Protein AF-A0A651DB25-F1 (afdb_monomer_lite)

Foldseek 3Di:
DDDDDDDDDDDDDDDDDDDDDDDDDDDDDDDDDDDDDDDDDDDDDDDDDDDDDDDDDDDPPDPPPPPVLVVLVVVPDPPPDDDDDDDDDDDDDDDDDDDDDDDDDDDDDPDDDDDDDDDDDDDDDDDDDPPDPQPFWFFQDFDPPALCVVVVPDGGKTWADKQNHGDRFPLSVSQSVQDQWIWTWIAHPVRDIDIDTGHHDHSGDRRGDTDHDDADADPWPFLLDVLLLADPLFDPVSVGHHQHQVCQLVPVDEHLCLPDDPVNLVVCLVSVSADGEYELQFQQLVLQCNRRVGNSSNCVLVSLLSCVVSPHAYAYEHADFPPRCADPRVLRRLVSLVVSDCSDPAYEYEYRQAFPSSPPRPTDTDALVSLVVSQVSLQVQQVVCCVVPVGRRYFYFPVSCLRNVHDQDAPSNCPPVPCCVVRGCVLVVLLVVCVVQLQVFAAADPPAEEEEEWFPSCQVVVVVCQVSNCVNRVHHYHYFHFQAPNRHNSPGGQLQHFLVSVLVSQPDADARYEYEGALSQADPQCAGRSRDHVVVSQVSRPPHHYDHDPHPRVRRRPD

pLDDT: mean 76.77, std 29.59, range [19.08, 98.75]

Structure (mmCIF, N/CA/C/O backbone):
data_AF-A0A651DB25-F1
#
_entry.id   AF-A0A651DB25-F1
#
loop_
_atom_site.group_PDB
_atom_site.id
_atom_site.type_symbol
_atom_site.label_atom_id
_atom_site.label_alt_id
_atom_site.label_comp_id
_atom_site.label_asym_id
_atom_site.label_entity_id
_atom_site.label_seq_id
_atom_site.pdbx_PDB_ins_code
_atom_site.Cartn_x
_atom_site.Cartn_y
_atom_site.Cartn_z
_atom_site.occupancy
_atom_site.B_iso_or_equiv
_atom_site.auth_seq_id
_atom_site.auth_comp_id
_atom_site.auth_asym_id
_atom_site.auth_atom_id
_atom_site.pdbx_PDB_model_num
ATOM 1 N N . MET A 1 1 ? -67.518 -12.541 42.491 1.00 30.02 1 MET A N 1
ATOM 2 C CA . MET A 1 1 ? -67.557 -13.606 43.517 1.00 30.02 1 MET A CA 1
ATOM 3 C C . MET A 1 1 ? -66.332 -13.454 44.410 1.00 30.02 1 MET A C 1
ATOM 5 O O . MET A 1 1 ? -65.257 -13.389 43.843 1.00 30.02 1 MET A O 1
ATOM 9 N N . TYR A 1 2 ? -66.546 -13.321 45.732 1.00 27.84 2 TYR A N 1
ATOM 10 C CA . TYR A 1 2 ? -65.686 -13.681 46.889 1.00 27.84 2 TYR A CA 1
ATOM 11 C C . TYR A 1 2 ? -64.144 -13.531 46.761 1.00 27.84 2 TYR A C 1
ATOM 13 O O . TYR A 1 2 ? -63.552 -14.095 45.863 1.00 27.84 2 TYR A O 1
ATOM 21 N N . ARG A 1 3 ? -63.366 -12.929 47.674 1.00 26.95 3 ARG A N 1
ATOM 22 C CA . ARG A 1 3 ? -63.560 -12.497 49.068 1.00 26.95 3 ARG A CA 1
ATOM 23 C C . ARG A 1 3 ? -62.355 -11.620 49.480 1.00 26.95 3 ARG A C 1
ATOM 25 O O . ARG A 1 3 ? -61.241 -11.814 49.017 1.00 26.95 3 ARG A O 1
ATOM 32 N N . SER A 1 4 ? -62.621 -10.709 50.403 1.00 25.31 4 SER A N 1
ATOM 33 C CA . SER A 1 4 ? -61.735 -9.846 51.197 1.00 25.31 4 SER A CA 1
ATOM 34 C C . SER A 1 4 ? -60.542 -10.513 51.910 1.00 25.31 4 SER A C 1
ATOM 36 O O . SER A 1 4 ? -60.714 -11.602 52.458 1.00 25.31 4 SER A O 1
ATOM 38 N N . ARG A 1 5 ? -59.448 -9.755 52.106 1.00 29.16 5 ARG A N 1
ATOM 39 C CA . ARG A 1 5 ? -58.817 -9.441 53.416 1.00 29.16 5 ARG A CA 1
ATOM 40 C C . ARG A 1 5 ? -57.753 -8.348 53.229 1.00 29.16 5 ARG A C 1
ATOM 42 O O . ARG A 1 5 ? -56.844 -8.512 52.428 1.00 29.16 5 ARG A O 1
ATOM 49 N N . GLY A 1 6 ? -57.883 -7.242 53.958 1.00 25.27 6 GLY A N 1
ATOM 50 C CA . GLY A 1 6 ? -56.856 -6.203 54.068 1.00 25.27 6 GLY A CA 1
ATOM 51 C C . GLY A 1 6 ? -56.221 -6.198 55.453 1.00 25.27 6 GLY A C 1
ATOM 52 O O . GLY A 1 6 ? -56.828 -6.739 56.368 1.00 25.27 6 GLY A O 1
ATOM 53 N N . VAL A 1 7 ? -55.058 -5.550 55.586 1.00 26.44 7 VAL A N 1
ATOM 54 C CA . VAL A 1 7 ? -54.576 -4.817 56.775 1.00 26.44 7 VAL A CA 1
ATOM 55 C C . VAL A 1 7 ? -53.554 -3.760 56.292 1.00 26.44 7 VAL A C 1
ATOM 57 O O . VAL A 1 7 ? -52.643 -4.066 55.534 1.00 26.44 7 VAL A O 1
ATOM 60 N N . SER A 1 8 ? -53.759 -2.509 56.710 1.00 25.91 8 SER A N 1
ATOM 61 C CA . SER A 1 8 ? -52.897 -1.300 56.622 1.00 25.91 8 SER A CA 1
ATOM 62 C C . SER A 1 8 ? -52.119 -1.171 57.973 1.00 25.91 8 SER A C 1
ATOM 64 O O . SER A 1 8 ? -52.563 -1.876 58.882 1.00 25.91 8 SER A O 1
ATOM 66 N N . PRO A 1 9 ? -51.115 -0.277 58.258 1.00 40.47 9 PRO A N 1
ATOM 67 C CA . PRO A 1 9 ? -51.039 1.098 57.730 1.00 40.47 9 PRO A CA 1
ATOM 68 C C . PRO A 1 9 ? -49.706 1.916 57.784 1.00 40.47 9 PRO A C 1
ATOM 70 O O . PRO A 1 9 ? -48.700 1.476 58.323 1.00 40.47 9 PRO A O 1
ATOM 73 N N . ARG A 1 10 ? -49.824 3.199 57.355 1.00 24.94 10 ARG A N 1
ATOM 74 C CA . ARG A 1 10 ? -49.033 4.425 57.713 1.00 24.94 10 ARG A CA 1
ATOM 75 C C . ARG A 1 10 ? -47.646 4.570 57.044 1.00 24.94 10 ARG A C 1
ATOM 77 O O . ARG A 1 10 ? -46.912 3.604 56.995 1.00 24.94 10 ARG A O 1
ATOM 84 N N . LYS A 1 11 ? -47.167 5.727 56.545 1.00 25.80 11 LYS A N 1
ATOM 85 C CA . LYS A 1 11 ? -47.467 7.189 56.625 1.00 25.80 11 LYS A CA 1
ATOM 86 C C . LYS A 1 11 ? -46.722 7.869 55.429 1.00 25.80 11 LYS A C 1
ATOM 88 O O . LYS A 1 11 ? -45.646 7.392 55.100 1.00 25.80 11 LYS A O 1
ATOM 93 N N . ALA A 1 12 ? -47.325 8.776 54.636 1.00 23.25 12 ALA A N 1
ATOM 94 C CA . ALA A 1 12 ? -47.277 10.266 54.727 1.00 23.25 12 ALA A CA 1
ATOM 95 C C . ALA A 1 12 ? -45.865 10.866 54.446 1.00 23.25 12 ALA A C 1
ATOM 97 O O . ALA A 1 12 ? -44.932 10.406 55.087 1.00 23.25 12 ALA A O 1
ATOM 98 N N . SER A 1 13 ? -45.552 11.861 53.591 1.00 24.69 13 SER A N 1
ATOM 99 C CA . SER A 1 13 ? -46.213 12.870 52.709 1.00 24.69 13 SER A CA 1
ATOM 100 C C . SER A 1 13 ? -45.082 13.440 51.795 1.00 24.69 13 SER A C 1
ATOM 102 O O . SER A 1 13 ? -43.950 13.480 52.260 1.00 24.69 13 SER A O 1
ATOM 104 N N . LEU A 1 14 ? -45.173 13.716 50.482 1.00 22.47 14 LEU A N 1
ATOM 105 C CA . LEU A 1 14 ? -45.833 14.794 49.703 1.00 22.47 14 LEU A CA 1
ATOM 106 C C . LEU A 1 14 ? -45.640 16.252 50.179 1.00 22.47 14 LEU A C 1
ATOM 108 O O . LEU A 1 14 ? -45.973 16.542 51.323 1.00 22.47 14 LEU A O 1
ATOM 112 N N . ILE A 1 15 ? -45.176 17.115 49.246 1.00 24.05 15 ILE A N 1
ATOM 113 C CA . ILE A 1 15 ? -45.527 18.531 48.894 1.00 24.05 15 ILE A CA 1
ATOM 114 C C . ILE A 1 15 ? -44.405 19.026 47.928 1.00 24.05 15 ILE A C 1
ATOM 116 O O . ILE A 1 15 ? -43.250 19.036 48.334 1.00 24.05 15 ILE A O 1
ATOM 120 N N . THR A 1 16 ? -44.537 19.143 46.594 1.00 22.55 16 THR A N 1
ATOM 121 C CA . THR A 1 16 ? -45.282 20.038 45.659 1.00 22.55 16 THR A CA 1
ATOM 122 C C . THR A 1 16 ? -44.757 21.471 45.447 1.00 22.55 16 THR A C 1
ATOM 124 O O . THR A 1 16 ? -44.816 22.280 46.366 1.00 22.55 16 THR A O 1
ATOM 127 N N . SER A 1 17 ? -44.494 21.773 44.153 1.00 22.02 17 SER A N 1
ATOM 128 C CA . SER A 1 17 ? -44.689 23.047 43.402 1.00 22.02 17 SER A CA 1
ATOM 129 C C . SER A 1 17 ? -43.734 24.216 43.728 1.00 22.02 17 SER A C 1
ATOM 131 O O . SER A 1 17 ? -43.294 24.321 44.857 1.00 22.02 17 SER A O 1
ATOM 133 N N . SER A 1 18 ? -43.334 25.141 42.844 1.00 23.97 18 SER A N 1
ATOM 134 C CA . SER A 1 18 ? -43.888 25.674 41.585 1.00 23.97 18 SER A CA 1
ATOM 135 C C . SER A 1 18 ? -42.844 26.537 40.836 1.00 23.97 18 SER A C 1
ATOM 137 O O . SER A 1 18 ? -42.000 27.173 41.462 1.00 23.97 18 SER A O 1
ATOM 139 N N . THR A 1 19 ? -42.972 26.615 39.509 1.00 26.36 19 THR A N 1
ATOM 140 C CA . THR A 1 19 ? -42.379 27.579 38.545 1.00 26.36 19 THR A CA 1
ATOM 141 C C . THR A 1 19 ? -42.820 29.039 38.814 1.00 26.36 19 THR A C 1
ATOM 143 O O . THR A 1 19 ? -43.800 29.207 39.546 1.00 26.36 19 THR A O 1
ATOM 146 N N . PRO A 1 20 ? -42.182 30.100 38.242 1.00 34.59 20 PRO A N 1
ATOM 147 C CA . PRO A 1 20 ? -42.383 30.496 36.825 1.00 34.59 20 PRO A CA 1
ATOM 148 C C . PRO A 1 20 ? -41.195 31.197 36.095 1.00 34.59 20 PRO A C 1
ATOM 150 O O . PRO A 1 20 ? -40.255 31.692 36.708 1.00 34.59 20 PRO A O 1
ATOM 153 N N . GLN A 1 21 ? -41.283 31.257 34.755 1.00 27.27 21 GLN A N 1
ATOM 154 C CA . GLN A 1 21 ? -40.489 32.108 33.837 1.00 27.27 21 GLN A CA 1
ATOM 155 C C . GLN A 1 21 ? -40.844 33.609 33.955 1.00 27.27 21 GLN A C 1
ATOM 157 O O . GLN A 1 21 ? -41.890 33.948 34.514 1.00 27.27 21 GLN A O 1
ATOM 162 N N . PRO A 1 22 ? -40.047 34.506 33.333 1.00 34.59 22 PRO A N 1
ATOM 163 C CA . PRO A 1 22 ? -40.552 35.214 32.143 1.00 34.59 22 PRO A CA 1
ATOM 164 C C . PRO A 1 22 ? -39.504 35.435 31.021 1.00 34.59 22 PRO A C 1
ATOM 166 O O . PRO A 1 22 ? -38.368 34.978 31.095 1.00 34.59 22 PRO A O 1
ATOM 169 N N . ALA A 1 23 ? -39.947 36.099 29.948 1.00 25.39 23 ALA A N 1
ATOM 170 C CA . ALA A 1 23 ? -39.418 36.086 28.585 1.00 25.39 23 ALA A CA 1
ATOM 171 C C . ALA A 1 23 ? -38.862 37.446 28.071 1.00 25.39 23 ALA A C 1
ATOM 173 O O . ALA A 1 23 ? -39.035 38.473 28.719 1.00 25.39 23 ALA A O 1
ATOM 174 N N . ILE A 1 24 ? -38.351 37.412 26.822 1.00 25.69 24 ILE A N 1
ATOM 175 C CA . ILE A 1 24 ? -38.198 38.492 25.805 1.00 25.69 24 ILE A CA 1
ATOM 176 C C . ILE A 1 24 ? -36.916 39.356 25.845 1.00 25.69 24 ILE A C 1
ATOM 178 O O . ILE A 1 24 ? -36.626 40.023 26.829 1.00 25.69 24 ILE A O 1
ATOM 182 N N . GLY A 1 25 ? -36.227 39.457 24.692 1.00 23.38 25 GLY A N 1
ATOM 183 C CA . GLY A 1 25 ? -35.280 40.546 24.398 1.00 23.38 25 GLY A CA 1
ATOM 184 C C . GLY A 1 25 ? -34.394 40.346 23.157 1.00 23.38 25 GLY A C 1
ATOM 185 O O . GLY A 1 25 ? -33.497 39.519 23.143 1.00 23.38 25 GLY A O 1
ATOM 186 N N . THR A 1 26 ? -34.651 41.127 22.111 1.00 24.00 26 THR A N 1
ATOM 187 C CA . THR A 1 26 ? -34.046 41.157 20.763 1.00 24.00 26 THR A CA 1
ATOM 188 C C . THR A 1 26 ? -32.680 41.867 20.624 1.00 24.00 26 THR A C 1
ATOM 190 O O . THR A 1 26 ? -32.437 42.846 21.315 1.00 24.00 26 THR A O 1
ATOM 193 N N . ARG A 1 27 ? -31.971 41.529 19.524 1.00 24.17 27 ARG A N 1
ATOM 194 C CA . ARG A 1 27 ? -31.170 42.395 18.606 1.00 24.17 27 ARG A CA 1
ATOM 195 C C . ARG A 1 27 ? -29.719 42.828 18.947 1.00 24.17 27 ARG A C 1
ATOM 197 O O . ARG A 1 27 ? -29.481 43.593 19.865 1.00 24.17 27 ARG A O 1
ATOM 204 N N . ALA A 1 28 ? -28.863 42.559 17.947 1.00 24.42 28 ALA A N 1
ATOM 205 C CA . ALA A 1 28 ? -27.995 43.496 17.200 1.00 24.42 28 ALA A CA 1
ATOM 206 C C . ALA A 1 28 ? -26.459 43.472 17.389 1.00 24.42 28 ALA A C 1
ATOM 208 O O . ALA A 1 28 ? -25.909 43.210 18.448 1.00 24.42 28 ALA A O 1
ATOM 209 N N . LYS A 1 29 ? -25.831 43.744 16.236 1.00 23.34 29 LYS A N 1
ATOM 210 C CA . LYS A 1 29 ? -24.421 43.755 15.821 1.00 23.34 29 LYS A CA 1
ATOM 211 C C . LYS A 1 29 ? -23.601 44.910 16.422 1.00 23.34 29 LYS A C 1
ATOM 213 O O . LYS A 1 29 ? -24.182 45.949 16.719 1.00 23.34 29 LYS A O 1
ATOM 218 N N . ASN A 1 30 ? -22.269 44.736 16.444 1.00 24.38 30 ASN A N 1
ATOM 219 C CA . ASN A 1 30 ? -21.172 45.674 16.071 1.00 24.38 30 ASN A CA 1
ATOM 220 C C . ASN A 1 30 ? -19.902 45.289 16.868 1.00 24.38 30 ASN A C 1
ATOM 222 O O . ASN A 1 30 ? -19.978 45.144 18.078 1.00 24.38 30 ASN A O 1
ATOM 226 N N . SER A 1 31 ? -18.763 44.889 16.284 1.00 22.36 31 SER A N 1
ATOM 227 C CA . SER A 1 31 ? -17.778 45.618 15.453 1.00 22.36 31 SER A CA 1
ATOM 228 C C . SER A 1 31 ? -17.062 46.778 16.165 1.00 22.36 31 SER A C 1
ATOM 230 O O . SER A 1 31 ? -17.659 47.842 16.288 1.00 22.36 31 SER A O 1
ATOM 232 N N . THR A 1 32 ? -15.793 46.583 16.561 1.00 25.14 32 THR A N 1
ATOM 233 C CA . THR A 1 32 ? -14.601 47.496 16.537 1.00 25.14 32 THR A CA 1
ATOM 234 C C . THR A 1 32 ? -13.520 46.862 17.440 1.00 25.14 32 THR A C 1
ATOM 236 O O . THR A 1 32 ? -13.844 46.460 18.547 1.00 25.14 32 THR A O 1
ATOM 239 N N . GLN A 1 33 ? -12.305 46.482 17.020 1.00 22.47 33 GLN A N 1
ATOM 240 C CA . GLN A 1 33 ? -11.151 47.199 16.438 1.00 22.47 33 GLN A CA 1
ATOM 241 C C . GLN A 1 33 ? -10.571 48.355 17.279 1.00 22.47 33 GLN A C 1
ATOM 243 O O . GLN A 1 33 ? -11.316 49.148 17.841 1.00 22.47 33 GLN A O 1
ATOM 248 N N . CYS A 1 34 ? -9.229 48.448 17.223 1.00 21.89 34 CYS A N 1
ATOM 249 C CA . CYS A 1 34 ? -8.267 49.375 17.859 1.00 21.89 34 CYS A CA 1
ATOM 250 C C . CYS A 1 34 ? -7.790 49.000 19.274 1.00 21.89 34 CYS A C 1
ATOM 252 O O . CYS A 1 34 ? -8.581 48.638 20.127 1.00 21.89 34 CYS A O 1
ATOM 254 N N . SER A 1 35 ? -6.513 49.114 19.647 1.00 23.67 35 SER A N 1
ATOM 255 C CA . SER A 1 35 ? -5.275 49.473 18.941 1.00 23.67 35 SER A CA 1
ATOM 256 C C . SER A 1 35 ? -4.102 49.343 19.928 1.00 23.67 35 SER A C 1
ATOM 258 O O . SER A 1 35 ? -4.207 49.787 21.068 1.00 23.67 35 SER A O 1
ATOM 260 N N . THR A 1 36 ? -2.990 48.791 19.449 1.00 23.25 36 THR A N 1
ATOM 261 C CA . THR A 1 36 ? -1.575 49.076 19.775 1.00 23.25 36 THR A CA 1
ATOM 262 C C . THR A 1 36 ? -1.213 50.089 20.882 1.00 23.25 36 THR A C 1
ATOM 264 O O . THR A 1 36 ? -1.552 51.268 20.782 1.00 23.25 36 THR A O 1
ATOM 267 N N . ARG A 1 37 ? -0.285 49.692 21.771 1.00 24.28 37 ARG A N 1
ATOM 268 C CA . ARG A 1 37 ? 0.811 50.549 22.280 1.00 24.28 37 ARG A CA 1
ATOM 269 C C . ARG A 1 37 ? 2.111 49.747 22.425 1.00 24.28 37 ARG A C 1
ATOM 271 O O . ARG A 1 37 ? 2.093 48.622 22.906 1.00 24.28 37 ARG A O 1
ATOM 278 N N . ARG A 1 38 ? 3.213 50.350 21.967 1.00 24.17 38 ARG A N 1
ATOM 279 C CA . ARG A 1 38 ? 4.603 49.860 21.997 1.00 24.17 38 ARG A CA 1
ATOM 280 C C . ARG A 1 38 ? 5.351 50.377 23.239 1.00 24.17 38 ARG A C 1
ATOM 282 O O . ARG A 1 38 ? 5.136 51.536 23.573 1.00 24.17 38 ARG A O 1
ATOM 289 N N . LEU A 1 39 ? 6.246 49.518 23.761 1.00 26.56 39 LEU A N 1
ATOM 290 C CA . LEU A 1 39 ? 7.668 49.699 24.172 1.00 26.56 39 LEU A CA 1
ATOM 291 C C . LEU A 1 39 ? 8.039 50.803 25.203 1.00 26.56 39 LEU A C 1
ATOM 293 O O . LEU A 1 39 ? 7.387 51.845 25.236 1.00 26.56 39 LEU A O 1
ATOM 297 N N . PRO A 1 40 ? 9.071 50.591 26.061 1.00 32.56 40 PRO A N 1
ATOM 298 C CA . PRO A 1 40 ? 10.486 50.596 25.634 1.00 32.56 40 PRO A CA 1
ATOM 299 C C . PRO A 1 40 ? 11.424 49.522 26.234 1.00 32.56 40 PRO A C 1
ATOM 301 O O . PRO A 1 40 ? 11.137 48.902 27.254 1.00 32.56 40 PRO A O 1
ATOM 304 N N . ASP A 1 41 ? 12.556 49.371 25.536 1.00 26.47 41 ASP A N 1
ATOM 305 C CA . ASP A 1 41 ? 13.761 48.570 25.801 1.00 26.47 41 ASP A CA 1
ATOM 306 C C . ASP A 1 41 ? 14.513 48.911 27.105 1.00 26.47 41 ASP A C 1
ATOM 308 O O . ASP A 1 41 ? 14.431 50.034 27.605 1.00 26.47 41 ASP A O 1
ATOM 312 N N . GLY A 1 42 ? 15.356 47.975 27.574 1.00 25.11 42 GLY A N 1
ATOM 313 C CA . GLY A 1 42 ? 16.398 48.248 28.573 1.00 25.11 42 GLY A CA 1
ATOM 314 C C . GLY A 1 42 ? 17.207 47.031 29.056 1.00 25.11 42 GLY A C 1
ATOM 315 O O . GLY A 1 42 ? 16.813 46.387 30.016 1.00 25.11 42 GLY A O 1
ATOM 316 N N . ASP A 1 43 ? 18.327 46.776 28.370 1.00 24.78 43 ASP A N 1
ATOM 317 C CA . ASP A 1 43 ? 19.638 46.223 28.792 1.00 24.78 43 ASP A CA 1
ATOM 318 C C . ASP A 1 43 ? 19.810 45.055 29.808 1.00 24.78 43 ASP A C 1
ATOM 320 O O . ASP A 1 43 ? 19.512 45.154 30.992 1.00 24.78 43 ASP A O 1
ATOM 324 N N . ARG A 1 44 ? 20.481 44.010 29.283 1.00 25.89 44 ARG A N 1
ATOM 325 C CA . ARG A 1 44 ? 21.728 43.318 29.711 1.00 25.89 44 ARG A CA 1
ATOM 326 C C . ARG A 1 44 ? 21.966 42.774 31.137 1.00 25.89 44 ARG A C 1
ATOM 328 O O . ARG A 1 44 ? 21.781 43.426 32.152 1.00 25.89 44 ARG A O 1
ATOM 335 N N . ASP A 1 45 ? 22.637 41.615 31.086 1.00 25.34 45 ASP A N 1
ATOM 336 C CA . ASP A 1 45 ? 23.549 40.985 32.054 1.00 25.34 45 ASP A CA 1
ATOM 337 C C . ASP A 1 45 ? 22.972 40.182 33.231 1.00 25.34 45 ASP A C 1
ATOM 339 O O . ASP A 1 45 ? 22.697 40.708 34.300 1.00 25.34 45 ASP A O 1
ATOM 343 N N . ALA A 1 46 ? 22.969 38.848 33.073 1.00 25.45 46 ALA A N 1
ATOM 344 C CA . ALA A 1 46 ? 23.426 37.910 34.108 1.00 25.45 46 ALA A CA 1
ATOM 345 C C . ALA A 1 46 ? 23.652 36.495 33.528 1.00 25.45 46 ALA A C 1
ATOM 347 O O . ALA A 1 46 ? 22.714 35.742 33.277 1.00 25.45 46 ALA A O 1
ATOM 348 N N . ARG A 1 47 ? 24.922 36.104 33.353 1.00 22.08 47 ARG A N 1
ATOM 349 C CA . ARG A 1 47 ? 25.348 34.692 33.439 1.00 22.08 47 ARG A CA 1
ATOM 350 C C . ARG A 1 47 ? 25.481 34.341 34.916 1.00 22.08 47 ARG A C 1
ATOM 352 O O . ARG A 1 47 ? 26.003 35.189 35.615 1.00 22.08 47 ARG A O 1
ATOM 359 N N . TRP A 1 48 ? 25.101 33.130 35.334 1.00 22.27 48 TRP A N 1
ATOM 360 C CA . TRP A 1 48 ? 25.704 32.271 36.386 1.00 22.27 48 TRP A CA 1
ATOM 361 C C . TRP A 1 48 ? 24.888 30.949 36.449 1.00 22.27 48 TRP A C 1
ATOM 363 O O . TRP A 1 48 ? 23.813 30.882 35.855 1.00 22.27 48 TRP A O 1
ATOM 373 N N . PRO A 1 49 ? 25.428 29.841 36.990 1.00 25.78 49 PRO A N 1
ATOM 374 C CA . PRO A 1 49 ? 25.502 28.563 36.294 1.00 25.78 49 PRO A CA 1
ATOM 375 C C . PRO A 1 49 ? 24.535 27.499 36.824 1.00 25.78 49 PRO A C 1
ATOM 377 O O . PRO A 1 49 ? 24.009 27.577 37.930 1.00 25.78 49 PRO A O 1
ATOM 380 N N . VAL A 1 50 ? 24.373 26.449 36.020 1.00 24.19 50 VAL A N 1
ATOM 381 C CA . VAL A 1 50 ? 23.654 25.220 36.362 1.00 24.19 50 VAL A CA 1
ATOM 382 C C . VAL A 1 50 ? 24.446 24.431 37.409 1.00 24.19 50 VAL A C 1
ATOM 384 O O . VAL A 1 50 ? 25.462 23.811 37.095 1.00 24.19 50 VAL A O 1
ATOM 387 N N . THR A 1 51 ? 23.956 24.405 38.645 1.00 24.19 51 THR A N 1
ATOM 388 C CA . THR A 1 51 ? 24.306 23.402 39.656 1.00 24.19 51 THR A CA 1
ATOM 389 C C . THR A 1 51 ? 23.200 22.350 39.723 1.00 24.19 51 THR A C 1
ATOM 391 O O . THR A 1 51 ? 22.087 22.601 40.175 1.00 24.19 51 THR A O 1
ATOM 394 N N . ARG A 1 52 ? 23.517 21.139 39.252 1.00 25.94 52 ARG A N 1
ATOM 395 C CA . ARG A 1 52 ? 22.740 19.918 39.504 1.00 25.94 52 ARG A CA 1
ATOM 396 C C . ARG A 1 52 ? 23.021 19.446 40.929 1.00 25.94 52 ARG A C 1
ATOM 398 O O . ARG A 1 52 ? 24.150 19.054 41.201 1.00 25.94 52 ARG A O 1
ATOM 405 N N . GLN A 1 53 ? 21.997 19.377 41.778 1.00 21.61 53 GLN A N 1
ATOM 406 C CA . GLN A 1 53 ? 21.918 18.379 42.849 1.00 21.61 53 GLN A CA 1
ATOM 407 C C . GLN A 1 53 ? 20.471 18.195 43.336 1.00 21.61 53 GLN A C 1
ATOM 409 O O . GLN A 1 53 ? 19.872 19.115 43.875 1.00 21.61 53 GLN A O 1
ATOM 414 N N . GLY A 1 54 ? 19.964 16.980 43.089 1.00 21.33 54 GLY A N 1
ATOM 415 C CA . GLY A 1 54 ? 19.056 16.161 43.902 1.00 21.33 54 GLY A CA 1
ATOM 416 C C . GLY A 1 54 ? 17.778 16.755 44.496 1.00 21.33 54 GLY A C 1
ATOM 417 O O . GLY A 1 54 ? 17.849 17.591 45.385 1.00 21.33 54 GLY A O 1
ATOM 418 N N . LEU A 1 55 ? 16.633 16.151 44.149 1.00 21.81 55 LEU A N 1
ATOM 419 C CA . LEU A 1 55 ? 15.730 15.487 45.108 1.00 21.81 55 LEU A CA 1
ATOM 420 C C . LEU A 1 55 ? 14.534 14.842 44.382 1.00 21.81 55 LEU A C 1
ATOM 422 O O . LEU A 1 55 ? 13.814 15.512 43.652 1.00 21.81 55 LEU A O 1
ATOM 426 N N . GLY A 1 56 ? 14.299 13.553 44.659 1.00 21.72 56 GLY A N 1
ATOM 427 C CA . GLY A 1 56 ? 12.964 12.946 44.608 1.00 21.72 56 GLY A CA 1
ATOM 428 C C . GLY A 1 56 ? 12.651 12.031 43.423 1.00 21.72 56 GLY A C 1
ATOM 429 O O . GLY A 1 56 ? 11.905 12.411 42.531 1.00 21.72 56 GLY A O 1
ATOM 430 N N . THR A 1 57 ? 13.111 10.778 43.459 1.00 22.41 57 THR A N 1
ATOM 431 C CA . THR A 1 57 ? 12.470 9.688 42.701 1.00 22.41 57 THR A CA 1
ATOM 432 C C . THR A 1 57 ? 12.354 8.464 43.606 1.00 22.41 57 THR A C 1
ATOM 434 O O . THR A 1 57 ? 13.295 7.703 43.801 1.00 22.41 57 THR A O 1
ATOM 437 N N . ARG A 1 58 ? 11.183 8.324 44.225 1.00 25.45 58 ARG A N 1
ATOM 438 C CA . ARG A 1 58 ? 10.625 7.060 44.713 1.00 25.45 58 ARG A CA 1
ATOM 439 C C . ARG A 1 58 ? 9.170 7.075 44.276 1.00 25.45 58 ARG A C 1
ATOM 441 O O . ARG A 1 58 ? 8.398 7.810 44.876 1.00 25.45 58 ARG A O 1
ATOM 448 N N . MET A 1 59 ? 8.884 6.357 43.193 1.00 24.69 59 MET A N 1
ATOM 449 C CA . MET A 1 59 ? 7.582 5.878 42.693 1.00 24.69 59 MET A CA 1
ATOM 450 C C . MET A 1 59 ? 7.698 5.723 41.170 1.00 24.69 59 MET A C 1
ATOM 452 O O . MET A 1 59 ? 7.165 6.541 40.443 1.00 24.69 59 MET A O 1
ATOM 456 N N . PHE A 1 60 ? 8.468 4.741 40.695 1.00 24.56 60 PHE A N 1
ATOM 457 C CA . PHE A 1 60 ? 8.423 4.223 39.315 1.00 24.56 60 PHE A CA 1
ATOM 458 C C . PHE A 1 60 ? 9.175 2.882 39.281 1.00 24.56 60 PHE A C 1
ATOM 460 O O . PHE A 1 60 ? 10.219 2.738 38.661 1.00 24.56 60 PHE A O 1
ATOM 467 N N . GLU A 1 61 ? 8.651 1.904 40.010 1.00 23.12 61 GLU A N 1
ATOM 468 C CA . GLU A 1 61 ? 8.975 0.482 39.869 1.00 23.12 61 GLU A CA 1
ATOM 469 C C . GLU A 1 61 ? 7.620 -0.222 39.955 1.00 23.12 61 GLU A C 1
ATOM 471 O O . GLU A 1 61 ? 7.150 -0.455 41.057 1.00 23.12 61 GLU A O 1
ATOM 476 N N . ASP A 1 62 ? 6.927 -0.336 38.812 1.00 23.75 62 ASP A N 1
ATOM 477 C CA . ASP A 1 62 ? 5.802 -1.275 38.562 1.00 23.75 62 ASP A CA 1
ATOM 478 C C . ASP A 1 62 ? 5.172 -1.135 37.148 1.00 23.75 62 ASP A C 1
ATOM 480 O O . ASP A 1 62 ? 4.103 -1.668 36.871 1.00 23.75 62 ASP A O 1
ATOM 484 N N . MET A 1 63 ? 5.833 -0.462 36.193 1.00 24.08 63 MET A N 1
ATOM 485 C CA . MET A 1 63 ? 5.379 -0.375 34.786 1.00 24.08 63 MET A CA 1
ATOM 486 C C . MET A 1 63 ? 6.222 -1.204 33.796 1.00 24.08 63 MET A C 1
ATOM 488 O O . MET A 1 63 ? 6.015 -1.122 32.589 1.00 24.08 63 MET A O 1
ATOM 492 N N . GLY A 1 64 ? 7.178 -2.002 34.283 1.00 23.41 64 GLY A N 1
ATOM 493 C CA . GLY A 1 64 ? 8.182 -2.683 33.451 1.00 23.41 64 GLY A CA 1
ATOM 494 C C . GLY A 1 64 ? 7.856 -4.113 33.006 1.00 23.41 64 GLY A C 1
ATOM 495 O O . GLY A 1 64 ? 8.659 -4.703 32.293 1.00 23.41 64 GLY A O 1
ATOM 496 N N . THR A 1 65 ? 6.726 -4.695 33.415 1.00 24.48 65 THR A N 1
ATOM 497 C CA . THR A 1 65 ? 6.459 -6.141 33.250 1.00 24.48 65 THR A CA 1
ATOM 498 C C . THR A 1 65 ? 5.305 -6.494 32.308 1.00 24.48 65 THR A C 1
ATOM 500 O O . THR A 1 65 ? 5.126 -7.669 32.010 1.00 24.48 65 THR A O 1
ATOM 503 N N . MET A 1 66 ? 4.559 -5.519 31.775 1.00 24.62 66 MET A N 1
ATOM 504 C CA . MET A 1 66 ? 3.466 -5.790 30.820 1.00 24.62 66 MET A CA 1
ATOM 505 C C . MET A 1 66 ? 3.860 -5.665 29.339 1.00 24.62 66 MET A C 1
ATOM 507 O O . MET A 1 66 ? 3.202 -6.271 28.499 1.00 24.62 66 MET A O 1
ATOM 511 N N . ASN A 1 67 ? 4.933 -4.940 28.997 1.00 25.84 67 ASN A N 1
ATOM 512 C CA . ASN A 1 67 ? 5.323 -4.737 27.590 1.00 25.84 67 ASN A CA 1
ATOM 513 C C . ASN A 1 67 ? 6.137 -5.903 27.001 1.00 25.84 67 ASN A C 1
ATOM 515 O O . ASN A 1 67 ? 6.077 -6.162 25.806 1.00 25.84 67 ASN A O 1
ATOM 519 N N . THR A 1 68 ? 6.849 -6.666 27.831 1.00 26.31 68 THR A N 1
ATOM 520 C CA . THR A 1 68 ? 7.712 -7.773 27.385 1.00 26.31 68 THR A CA 1
ATOM 521 C C . THR A 1 68 ? 6.938 -9.023 26.954 1.00 26.31 68 THR A C 1
ATOM 523 O O . THR A 1 68 ? 7.443 -9.809 26.153 1.00 26.31 68 THR A O 1
ATOM 526 N N . ALA A 1 69 ? 5.703 -9.211 27.431 1.00 26.16 69 ALA A N 1
ATOM 527 C CA . ALA A 1 69 ? 4.861 -10.340 27.030 1.00 26.16 69 ALA A CA 1
ATOM 528 C C . ALA A 1 69 ? 4.272 -10.162 25.616 1.00 26.16 69 ALA A C 1
ATOM 530 O O . ALA A 1 69 ? 4.147 -11.139 24.881 1.00 26.16 69 ALA A O 1
ATOM 531 N N . TYR A 1 70 ? 3.983 -8.923 25.201 1.00 28.22 70 TYR A N 1
ATOM 532 C CA . TYR A 1 70 ? 3.445 -8.620 23.869 1.00 28.22 70 TYR A CA 1
ATOM 533 C C . TYR A 1 70 ? 4.511 -8.717 22.767 1.00 28.22 70 TYR A C 1
ATOM 535 O O . TYR A 1 70 ? 4.257 -9.324 21.724 1.00 28.22 70 TYR A O 1
ATOM 543 N N . ASP A 1 71 ? 5.728 -8.233 23.028 1.00 27.94 71 ASP A N 1
ATOM 544 C CA . ASP A 1 71 ? 6.839 -8.303 22.065 1.00 27.94 71 ASP A CA 1
ATOM 545 C C . ASP A 1 71 ? 7.310 -9.747 21.802 1.00 27.94 71 ASP A C 1
ATOM 547 O O . ASP A 1 71 ? 7.774 -10.075 20.710 1.00 27.94 71 ASP A O 1
ATOM 551 N N . THR A 1 72 ? 7.149 -10.647 22.780 1.00 27.34 72 THR A N 1
ATOM 552 C CA . THR A 1 72 ? 7.598 -12.047 22.661 1.00 27.34 72 THR A CA 1
ATOM 553 C C . THR A 1 72 ? 6.607 -12.922 21.878 1.00 27.34 72 THR A C 1
ATOM 555 O O . THR A 1 72 ? 7.021 -13.884 21.228 1.00 27.34 72 THR A O 1
ATOM 558 N N . VAL A 1 73 ? 5.312 -12.578 21.877 1.00 29.05 73 VAL A N 1
ATOM 559 C CA . VAL A 1 73 ? 4.263 -13.314 21.142 1.00 29.05 73 VAL A CA 1
ATOM 560 C C . VAL A 1 73 ? 4.202 -12.894 19.668 1.00 29.05 73 VAL A C 1
ATOM 562 O O . VAL A 1 73 ? 4.037 -13.750 18.799 1.00 29.05 73 VAL A O 1
ATOM 565 N N . LEU A 1 74 ? 4.443 -11.616 19.347 1.00 28.64 74 LEU A N 1
ATOM 566 C CA . LEU A 1 74 ? 4.565 -11.160 17.952 1.00 28.64 74 LEU A CA 1
ATOM 567 C C . LEU A 1 74 ? 5.817 -11.714 17.247 1.00 28.64 74 LEU A C 1
ATOM 569 O O . LEU A 1 74 ? 5.827 -11.844 16.027 1.00 28.64 74 LEU A O 1
ATOM 573 N N . ALA A 1 75 ? 6.845 -12.116 17.999 1.00 27.53 75 ALA A N 1
ATOM 574 C CA . ALA A 1 75 ? 8.082 -12.676 17.457 1.00 27.53 75 ALA A CA 1
ATOM 575 C C . ALA A 1 75 ? 8.007 -14.171 17.065 1.00 27.53 75 ALA A C 1
ATOM 577 O O . ALA A 1 75 ? 9.005 -14.715 16.588 1.00 27.53 75 ALA A O 1
ATOM 578 N N . ARG A 1 76 ? 6.878 -14.865 17.293 1.00 26.38 76 ARG A N 1
ATOM 579 C CA . ARG A 1 76 ? 6.771 -16.329 17.091 1.00 26.38 76 ARG A CA 1
ATOM 580 C C . ARG A 1 76 ? 5.575 -16.810 16.270 1.00 26.38 76 ARG A C 1
ATOM 582 O O . ARG A 1 76 ? 5.447 -18.009 16.054 1.00 26.38 76 ARG A O 1
ATOM 589 N N . VAL A 1 77 ? 4.765 -15.905 15.729 1.00 24.62 77 VAL A N 1
ATOM 590 C CA . VAL A 1 77 ? 3.884 -16.235 14.597 1.00 24.62 77 VAL A CA 1
ATOM 591 C C . VAL A 1 77 ? 4.781 -16.354 13.357 1.00 24.62 77 VAL A C 1
ATOM 593 O O . VAL A 1 77 ? 5.598 -15.455 13.153 1.00 24.62 77 VAL A O 1
ATOM 596 N N . PRO A 1 78 ? 4.708 -17.423 12.539 1.00 20.47 78 PRO A N 1
ATOM 597 C CA . PRO A 1 78 ? 5.552 -17.528 11.355 1.00 20.47 78 PRO A CA 1
ATOM 598 C C . PRO A 1 78 ? 5.337 -16.287 10.472 1.00 20.47 78 PRO A C 1
ATOM 600 O O . PRO A 1 78 ? 4.205 -16.034 10.048 1.00 20.47 78 PRO A O 1
ATOM 603 N N . PRO A 1 79 ? 6.389 -15.492 10.199 1.00 23.55 79 PRO A N 1
ATOM 604 C CA . PRO A 1 79 ? 6.278 -14.372 9.291 1.00 23.55 79 PRO A CA 1
ATOM 605 C C . PRO A 1 79 ? 6.117 -14.969 7.899 1.00 23.55 79 PRO A C 1
ATOM 607 O O . PRO A 1 79 ? 7.046 -15.568 7.354 1.00 23.55 79 PRO A O 1
ATOM 610 N N . TRP A 1 80 ? 4.936 -14.823 7.311 1.00 22.98 80 TRP A N 1
ATOM 611 C CA . TRP A 1 80 ? 4.796 -14.987 5.872 1.00 22.98 80 TRP A CA 1
ATOM 612 C C . TRP A 1 80 ? 5.519 -13.799 5.219 1.00 22.98 80 TRP A C 1
ATOM 614 O O . TRP A 1 80 ? 4.957 -12.732 5.022 1.00 22.98 80 TRP A O 1
ATOM 624 N N . THR A 1 81 ? 6.815 -14.024 4.994 1.00 22.50 81 THR A N 1
ATOM 625 C CA . THR A 1 81 ? 7.781 -13.295 4.163 1.00 22.50 81 THR A CA 1
ATOM 626 C C . THR A 1 81 ? 7.930 -11.788 4.406 1.00 22.50 81 THR A C 1
ATOM 628 O O . THR A 1 81 ? 7.442 -10.979 3.630 1.00 22.50 81 THR A O 1
ATOM 631 N N . VAL A 1 82 ? 8.752 -11.425 5.396 1.00 22.47 82 VAL A N 1
ATOM 632 C CA . VAL A 1 82 ? 9.543 -10.178 5.397 1.00 22.47 82 VAL A CA 1
ATOM 633 C C . VAL A 1 82 ? 10.909 -10.492 6.008 1.00 22.47 82 VAL A C 1
ATOM 635 O O . VAL A 1 82 ? 10.988 -10.729 7.207 1.00 22.47 82 VAL A O 1
ATOM 638 N N . TRP A 1 83 ? 11.982 -10.510 5.208 1.00 22.75 83 TRP A N 1
ATOM 639 C CA . TRP A 1 83 ? 13.354 -10.368 5.716 1.00 22.75 83 TRP A CA 1
ATOM 640 C C . TRP A 1 83 ? 14.260 -9.716 4.673 1.00 22.75 83 TRP A C 1
ATOM 642 O O . TRP A 1 83 ? 14.661 -10.346 3.698 1.00 22.75 83 TRP A O 1
ATOM 652 N N . GLY A 1 84 ? 14.660 -8.481 4.963 1.00 20.81 84 GLY A N 1
ATOM 653 C CA . GLY A 1 84 ? 15.810 -7.808 4.376 1.00 20.81 84 GLY A CA 1
ATOM 654 C C . GLY A 1 84 ? 16.643 -7.173 5.486 1.00 20.81 84 GLY A C 1
ATOM 655 O O . GLY A 1 84 ? 16.538 -5.981 5.724 1.00 20.81 84 GLY A O 1
ATOM 656 N N . GLN A 1 85 ? 17.457 -7.960 6.199 1.00 24.75 85 GLN A N 1
ATOM 657 C CA . GLN A 1 85 ? 18.578 -7.431 6.988 1.00 24.75 85 GLN A CA 1
ATOM 658 C C . GLN A 1 85 ? 19.759 -8.404 6.945 1.00 24.75 85 GLN A C 1
ATOM 660 O O . GLN A 1 85 ? 19.807 -9.408 7.653 1.00 24.75 85 GLN A O 1
ATOM 665 N N . GLY A 1 86 ? 20.740 -8.089 6.101 1.00 20.50 86 GLY A N 1
ATOM 666 C CA . GLY A 1 86 ? 22.058 -8.709 6.127 1.00 20.50 86 GLY A CA 1
ATOM 667 C C . GLY A 1 86 ? 23.010 -7.872 6.973 1.00 20.50 86 GLY A C 1
ATOM 668 O O . GLY A 1 86 ? 23.381 -6.773 6.576 1.00 20.50 86 GLY A O 1
ATOM 669 N N . THR A 1 87 ? 23.467 -8.405 8.107 1.00 23.45 87 THR A N 1
ATOM 670 C CA . THR A 1 87 ? 24.702 -7.931 8.741 1.00 23.45 87 THR A CA 1
ATOM 671 C C . THR A 1 87 ? 25.761 -9.023 8.685 1.00 23.45 87 THR A C 1
ATOM 673 O O . THR A 1 87 ? 25.591 -10.159 9.124 1.00 23.45 87 THR A O 1
ATOM 676 N N . SER A 1 88 ? 26.888 -8.663 8.084 1.00 21.56 88 SER A N 1
ATOM 677 C CA . SER A 1 88 ? 28.098 -9.463 7.996 1.00 21.56 88 SER A CA 1
ATOM 678 C C . SER A 1 88 ? 28.723 -9.680 9.377 1.00 21.56 88 SER A C 1
ATOM 680 O O . SER A 1 88 ? 29.037 -8.698 10.052 1.00 21.56 88 SER A O 1
ATOM 682 N N . ARG A 1 89 ? 29.039 -10.930 9.739 1.00 22.59 89 ARG A N 1
ATOM 683 C CA . ARG A 1 89 ? 30.315 -11.291 10.390 1.00 22.59 89 ARG A CA 1
ATOM 684 C C . ARG A 1 89 ? 30.545 -12.806 10.414 1.00 22.59 89 ARG A C 1
ATOM 686 O O . ARG A 1 89 ? 29.711 -13.607 10.804 1.00 22.59 89 ARG A O 1
ATOM 693 N N . THR A 1 90 ? 31.745 -13.156 9.977 1.00 21.66 90 THR A N 1
ATOM 694 C CA . THR A 1 90 ? 32.381 -14.473 9.878 1.00 21.66 90 THR A CA 1
ATOM 695 C C . THR A 1 90 ? 32.510 -15.236 11.207 1.00 21.66 90 THR A C 1
ATOM 697 O O . THR A 1 90 ? 33.026 -14.651 12.159 1.00 21.66 90 THR A O 1
ATOM 700 N N . ARG A 1 91 ? 32.244 -16.559 11.215 1.00 21.42 91 ARG A N 1
ATOM 701 C CA . ARG A 1 91 ? 33.211 -17.644 11.560 1.00 21.42 91 ARG A CA 1
ATOM 702 C C . ARG A 1 91 ? 32.576 -19.058 11.619 1.00 21.42 91 ARG A C 1
ATOM 704 O O . ARG A 1 91 ? 31.768 -19.332 12.486 1.00 21.42 91 ARG A O 1
ATOM 711 N N . SER A 1 92 ? 33.095 -19.938 10.750 1.00 19.64 92 SER A N 1
ATOM 712 C CA . SER A 1 92 ? 33.626 -21.303 10.994 1.00 19.64 92 SER A CA 1
ATOM 713 C C . SER A 1 92 ? 32.774 -22.453 11.584 1.00 19.64 92 SER A C 1
ATOM 715 O O . SER A 1 92 ? 32.350 -22.380 12.728 1.00 19.64 92 SER A O 1
ATOM 717 N N . MET A 1 93 ? 32.833 -23.597 10.861 1.00 20.53 93 MET A N 1
ATOM 718 C CA . MET A 1 93 ? 32.543 -25.010 11.236 1.00 20.53 93 MET A CA 1
ATOM 719 C C . MET A 1 93 ? 31.044 -25.366 11.357 1.00 20.53 93 MET A C 1
ATOM 721 O O . MET A 1 93 ? 30.303 -24.631 11.980 1.00 20.53 93 MET A O 1
ATOM 725 N N . ALA A 1 94 ? 30.479 -26.448 10.795 1.00 22.44 94 ALA A N 1
ATOM 726 C CA . ALA A 1 94 ? 30.980 -27.759 10.354 1.00 22.44 94 ALA A CA 1
ATOM 727 C C . ALA A 1 94 ? 29.967 -28.474 9.404 1.00 22.44 94 ALA A C 1
ATOM 729 O O . ALA A 1 94 ? 28.766 -28.254 9.508 1.00 22.44 94 ALA A O 1
ATOM 730 N N . ARG A 1 95 ? 30.436 -29.355 8.497 1.00 19.08 95 ARG A N 1
ATOM 731 C CA . ARG A 1 95 ? 29.624 -30.305 7.677 1.00 19.08 95 ARG A CA 1
ATOM 732 C C . ARG A 1 95 ? 29.023 -31.404 8.595 1.00 19.08 95 ARG A C 1
ATOM 734 O O . ARG A 1 95 ? 29.614 -31.645 9.641 1.00 19.08 95 ARG A O 1
ATOM 741 N N . ILE A 1 96 ? 27.921 -32.125 8.314 1.00 22.94 96 ILE A N 1
ATOM 742 C CA . ILE A 1 96 ? 27.653 -33.287 7.399 1.00 22.94 96 ILE A CA 1
ATOM 743 C C . ILE A 1 96 ? 26.248 -33.867 7.848 1.00 22.94 96 ILE A C 1
ATOM 745 O O . ILE A 1 96 ? 25.898 -33.598 8.995 1.00 22.94 96 ILE A O 1
ATOM 749 N N . PRO A 1 97 ? 25.498 -34.780 7.165 1.00 26.06 97 PRO A N 1
ATOM 750 C CA . PRO A 1 97 ? 24.993 -34.888 5.785 1.00 26.06 97 PRO A CA 1
ATOM 751 C C . PRO A 1 97 ? 23.439 -34.969 5.675 1.00 26.06 97 PRO A C 1
ATOM 753 O O . PRO A 1 97 ? 22.705 -35.189 6.634 1.00 26.06 97 PRO A O 1
ATOM 756 N N . ARG A 1 98 ? 22.968 -34.914 4.422 1.00 21.38 98 ARG A N 1
ATOM 757 C CA . ARG A 1 98 ? 21.615 -35.244 3.943 1.00 21.38 98 ARG A CA 1
ATOM 758 C C . ARG A 1 98 ? 21.244 -36.717 4.176 1.00 21.38 98 ARG A C 1
ATOM 760 O O . ARG A 1 98 ? 22.024 -37.592 3.807 1.00 21.38 98 ARG A O 1
ATOM 767 N N . HIS A 1 99 ? 20.002 -36.976 4.590 1.00 22.89 99 HIS A N 1
ATOM 768 C CA . HIS A 1 99 ? 19.306 -38.227 4.284 1.00 22.89 99 HIS A CA 1
ATOM 769 C C . HIS A 1 99 ? 17.910 -37.961 3.713 1.00 22.89 99 HIS A C 1
ATOM 771 O O . HIS A 1 99 ? 17.106 -37.215 4.260 1.00 22.89 99 HIS A O 1
ATOM 777 N N . SER A 1 100 ? 17.682 -38.580 2.559 1.00 21.06 100 SER A N 1
ATOM 778 C CA . SER A 1 100 ? 16.431 -38.696 1.822 1.00 21.06 100 SER A CA 1
ATOM 779 C C . SER A 1 100 ? 15.382 -39.483 2.596 1.00 21.06 100 SER A C 1
ATOM 781 O O . SER A 1 100 ? 15.729 -40.555 3.079 1.00 21.06 100 SER A O 1
ATOM 783 N N . LEU A 1 101 ? 14.111 -39.087 2.528 1.00 23.61 101 LEU A N 1
ATOM 784 C CA . LEU A 1 101 ? 12.991 -40.030 2.473 1.00 23.61 101 LEU A CA 1
ATOM 785 C C . LEU A 1 101 ? 11.845 -39.412 1.655 1.00 23.61 101 LEU A C 1
ATOM 787 O O . LEU A 1 101 ? 11.263 -38.394 2.011 1.00 23.61 101 LEU A O 1
ATOM 791 N N . ARG A 1 102 ? 11.588 -40.042 0.505 1.00 21.25 102 ARG A N 1
ATOM 792 C CA . ARG A 1 102 ? 10.366 -39.926 -0.296 1.00 21.25 102 ARG A CA 1
ATOM 793 C C . ARG A 1 102 ? 9.216 -40.576 0.475 1.00 21.25 102 ARG A C 1
ATOM 795 O O . ARG A 1 102 ? 9.455 -41.630 1.049 1.00 21.25 102 ARG A O 1
ATOM 802 N N . ASN A 1 103 ? 8.020 -39.991 0.403 1.00 23.22 103 ASN A N 1
ATOM 803 C CA . ASN A 1 103 ? 6.681 -40.615 0.434 1.00 23.22 103 ASN A CA 1
ATOM 804 C C . ASN A 1 103 ? 5.685 -39.443 0.264 1.00 23.22 103 ASN A C 1
ATOM 806 O O . ASN A 1 103 ? 5.623 -38.589 1.132 1.00 23.22 103 ASN A O 1
ATOM 810 N N . ALA A 1 104 ? 5.084 -39.146 -0.892 1.00 21.14 104 ALA A N 1
ATOM 811 C CA . ALA A 1 104 ? 4.071 -39.892 -1.644 1.00 21.14 104 ALA A CA 1
ATOM 812 C C . ALA A 1 104 ? 2.869 -40.321 -0.787 1.00 21.14 104 ALA A C 1
ATOM 814 O O . ALA A 1 104 ? 2.880 -41.440 -0.297 1.00 21.14 104 ALA A O 1
ATOM 815 N N . LEU A 1 105 ? 1.837 -39.471 -0.679 1.00 21.20 105 LEU A N 1
ATOM 816 C CA . LEU A 1 105 ? 0.424 -39.858 -0.518 1.00 21.20 105 LEU A CA 1
ATOM 817 C C . LEU A 1 105 ? -0.506 -38.752 -1.095 1.00 21.20 105 LEU A C 1
ATOM 819 O O . LEU A 1 105 ? -0.056 -37.619 -1.263 1.00 21.20 105 LEU A O 1
ATOM 823 N N . PRO A 1 106 ? -1.742 -39.097 -1.513 1.00 24.59 106 PRO A N 1
ATOM 824 C CA . PRO A 1 106 ? -2.378 -38.546 -2.710 1.00 24.59 106 PRO A CA 1
ATOM 825 C C . PRO A 1 106 ? -3.418 -37.442 -2.467 1.00 24.59 106 PRO A C 1
ATOM 827 O O . PRO A 1 106 ? -4.045 -37.348 -1.417 1.00 24.59 106 PRO A O 1
ATOM 830 N N . TYR A 1 107 ? -3.654 -36.692 -3.546 1.00 19.92 107 TYR A N 1
ATOM 831 C CA . TYR A 1 107 ? -4.842 -35.886 -3.827 1.00 19.92 107 TYR A CA 1
ATOM 832 C C . TYR A 1 107 ? -6.149 -36.604 -3.441 1.00 19.92 107 TYR A C 1
ATOM 834 O O . TYR A 1 107 ? -6.442 -37.682 -3.964 1.00 19.92 107 TYR A O 1
ATOM 842 N N . VAL A 1 108 ? -6.982 -35.955 -2.622 1.00 23.27 108 VAL A N 1
ATOM 843 C CA . VAL A 1 108 ? -8.408 -36.282 -2.485 1.00 23.27 108 VAL A CA 1
ATOM 844 C C . VAL A 1 108 ? -9.223 -35.095 -2.981 1.00 23.27 108 VAL A C 1
ATOM 846 O O . VAL A 1 108 ? -9.237 -34.016 -2.398 1.00 23.27 108 VAL A O 1
ATOM 849 N N . ASN A 1 109 ? -9.880 -35.336 -4.108 1.00 22.58 109 ASN A N 1
ATOM 850 C CA . ASN A 1 109 ? -10.769 -34.440 -4.823 1.00 22.58 109 ASN A CA 1
ATOM 851 C C . ASN A 1 109 ? -12.177 -34.565 -4.209 1.00 22.58 109 ASN A C 1
ATOM 853 O O . ASN A 1 109 ? -12.794 -35.624 -4.316 1.00 22.58 109 ASN A O 1
ATOM 857 N N . LEU A 1 110 ? -12.686 -33.524 -3.544 1.00 24.28 110 LEU A N 1
ATOM 858 C CA . LEU A 1 110 ? -14.059 -33.487 -3.020 1.00 24.28 110 LEU A CA 1
ATOM 859 C C . LEU A 1 110 ? -14.959 -32.670 -3.958 1.00 24.28 110 LEU A C 1
ATOM 861 O O . LEU A 1 110 ? -15.373 -31.556 -3.650 1.00 24.28 110 LEU A O 1
ATOM 865 N N . GLN A 1 111 ? -15.293 -33.260 -5.106 1.00 23.75 111 GLN A N 1
ATOM 866 C CA . GLN A 1 111 ? -16.484 -32.907 -5.877 1.00 23.75 111 GLN A CA 1
ATOM 867 C C . GLN A 1 111 ? -17.460 -34.085 -5.831 1.00 23.75 111 GLN A C 1
ATOM 869 O O . GLN A 1 111 ? -17.133 -35.185 -6.267 1.00 23.75 111 GLN A O 1
ATOM 874 N N . GLY A 1 112 ? -18.670 -33.855 -5.316 1.00 23.78 112 GLY A N 1
ATOM 875 C CA . GLY A 1 112 ? -19.751 -34.839 -5.388 1.00 23.78 112 GLY A CA 1
ATOM 876 C C . GLY A 1 112 ? -20.792 -34.684 -4.287 1.00 23.78 112 GLY A C 1
ATOM 877 O O . GLY A 1 112 ? -20.768 -35.413 -3.302 1.00 23.78 112 GLY A O 1
ATOM 878 N N . CYS A 1 113 ? -21.735 -33.761 -4.466 1.00 22.36 113 CYS A N 1
ATOM 879 C CA . CYS A 1 113 ? -22.954 -33.702 -3.660 1.00 22.36 113 CYS A CA 1
ATOM 880 C C . CYS A 1 113 ? -24.113 -34.237 -4.522 1.00 22.36 113 CYS A C 1
ATOM 882 O O . CYS A 1 113 ? -24.442 -33.591 -5.521 1.00 22.36 113 CYS A O 1
ATOM 884 N N . PRO A 1 114 ? -24.722 -35.402 -4.224 1.00 26.48 114 PRO A N 1
ATOM 885 C CA . PRO A 1 114 ? -25.861 -35.882 -4.993 1.00 26.48 114 PRO A CA 1
ATOM 886 C C . PRO A 1 114 ? -27.151 -35.200 -4.526 1.00 26.48 114 PRO A C 1
ATOM 888 O O . PRO A 1 114 ? -27.495 -35.175 -3.345 1.00 26.48 114 PRO A O 1
ATOM 891 N N . THR A 1 115 ? -27.885 -34.655 -5.490 1.00 24.41 115 THR A N 1
ATOM 892 C CA . THR A 1 115 ? -29.226 -34.095 -5.327 1.00 24.41 115 THR A CA 1
ATOM 893 C C . THR A 1 115 ? -30.224 -35.241 -5.149 1.00 24.41 115 THR A C 1
ATOM 895 O O . THR A 1 115 ? -30.448 -36.020 -6.072 1.00 24.41 115 THR A O 1
ATOM 898 N N . VAL A 1 116 ? -30.842 -35.348 -3.971 1.00 26.16 116 VAL A N 1
ATOM 899 C CA . VAL A 1 116 ? -31.975 -36.257 -3.737 1.00 26.16 116 VAL A CA 1
ATOM 900 C C . VAL A 1 116 ? -33.266 -35.445 -3.783 1.00 26.16 116 VAL A C 1
ATOM 902 O O . VAL A 1 116 ? -33.496 -34.566 -2.956 1.00 26.16 116 VAL A O 1
ATOM 905 N N . VAL A 1 117 ? -34.107 -35.752 -4.768 1.00 26.39 117 VAL A N 1
ATOM 906 C CA . VAL A 1 117 ? -35.495 -35.288 -4.874 1.00 26.39 117 VAL A CA 1
ATOM 907 C C . VAL A 1 117 ? -36.387 -36.272 -4.114 1.00 26.39 117 VAL A C 1
ATOM 909 O O . VAL A 1 117 ? -36.310 -37.474 -4.355 1.00 26.39 117 VAL A O 1
ATOM 912 N N . ALA A 1 118 ? -37.265 -35.774 -3.238 1.00 25.38 118 ALA A N 1
ATOM 913 C CA . ALA A 1 118 ? -38.367 -36.551 -2.664 1.00 25.38 118 ALA A CA 1
ATOM 914 C C . ALA A 1 118 ? -39.667 -35.710 -2.602 1.00 25.38 118 ALA A C 1
ATOM 916 O O . ALA A 1 118 ? -39.586 -34.489 -2.441 1.00 25.38 118 ALA A O 1
ATOM 917 N N . PRO A 1 119 ? -40.854 -36.334 -2.773 1.00 29.06 119 PRO A N 1
ATOM 918 C CA . PRO A 1 119 ? -42.122 -35.654 -3.048 1.00 29.06 119 PRO A CA 1
ATOM 919 C C . PRO A 1 119 ? -42.884 -35.223 -1.781 1.00 29.06 119 PRO A C 1
ATOM 921 O O . PRO A 1 119 ? -42.581 -35.644 -0.668 1.00 29.06 119 PRO A O 1
ATOM 924 N N . GLY A 1 120 ? -43.872 -34.343 -1.974 1.00 24.97 120 GLY A N 1
ATOM 925 C CA . GLY A 1 120 ? -44.508 -33.542 -0.925 1.00 24.97 120 GLY A CA 1
ATOM 926 C C . GLY A 1 120 ? -45.474 -34.238 0.045 1.00 24.97 120 GLY A C 1
ATOM 927 O O . GLY A 1 120 ? -45.977 -35.329 -0.198 1.00 24.97 120 GLY A O 1
ATOM 928 N N . GLY A 1 121 ? -45.783 -33.512 1.130 1.00 23.16 121 GLY A N 1
ATOM 929 C CA . GLY A 1 121 ? -46.846 -33.833 2.089 1.00 23.16 121 GLY A CA 1
ATOM 930 C C . GLY A 1 121 ? -46.784 -33.032 3.404 1.00 23.16 121 GLY A C 1
ATOM 931 O O . GLY A 1 121 ? -45.941 -33.291 4.246 1.00 23.16 121 GLY A O 1
ATOM 932 N N . SER A 1 122 ? -47.712 -32.075 3.550 1.00 24.73 122 SER A N 1
ATOM 933 C CA . SER A 1 122 ? -48.320 -31.486 4.772 1.00 24.73 122 SER A CA 1
ATOM 934 C C . SER A 1 122 ? -47.495 -30.991 5.988 1.00 24.73 122 SER A C 1
ATOM 936 O O . SER A 1 122 ? -46.926 -31.756 6.753 1.00 24.73 122 SER A O 1
ATOM 938 N N . ARG A 1 123 ? -47.645 -29.674 6.226 1.00 32.31 123 ARG A N 1
ATOM 939 C CA . ARG A 1 123 ? -47.668 -28.875 7.479 1.00 32.31 123 ARG A CA 1
ATOM 940 C C . ARG A 1 123 ? -47.324 -29.562 8.822 1.00 32.31 123 ARG A C 1
ATOM 942 O O . ARG A 1 123 ? -48.159 -30.272 9.369 1.00 32.31 123 ARG A O 1
ATOM 949 N N . SER A 1 124 ? -46.257 -29.080 9.472 1.00 24.70 124 SER A N 1
ATOM 950 C CA . SER A 1 124 ? -46.211 -28.856 10.932 1.00 24.70 124 SER A CA 1
ATOM 951 C C . SER A 1 124 ? -45.061 -27.916 11.338 1.00 24.70 124 SER A C 1
ATOM 953 O O . SER A 1 124 ? -43.916 -28.142 10.960 1.00 24.70 124 SER A O 1
ATOM 955 N N . SER A 1 125 ? -45.405 -26.869 12.099 1.00 25.42 125 SER A N 1
ATOM 956 C CA . SER A 1 125 ? -44.587 -26.103 13.064 1.00 25.42 125 SER A CA 1
ATOM 957 C C . SER A 1 125 ? -43.069 -25.989 12.835 1.00 25.42 125 SER A C 1
ATOM 959 O O . SER A 1 125 ? -42.294 -26.861 13.221 1.00 25.42 125 SER A O 1
ATOM 961 N N . THR A 1 126 ? -42.638 -24.835 12.327 1.00 24.38 126 THR A N 1
ATOM 962 C CA . THR A 1 126 ? -41.234 -24.410 12.275 1.00 24.38 126 THR A CA 1
ATOM 963 C C . THR A 1 126 ? -40.710 -24.103 13.686 1.00 24.38 126 THR A C 1
ATOM 965 O O . THR A 1 126 ? -41.244 -23.194 14.326 1.00 24.38 126 THR A O 1
ATOM 968 N N . PRO A 1 127 ? -39.645 -24.758 14.185 1.00 27.39 127 PRO A N 1
ATOM 969 C CA . PRO A 1 127 ? -38.901 -24.240 15.322 1.00 27.39 127 PRO A CA 1
ATOM 970 C C . PRO A 1 127 ? -38.091 -23.033 14.844 1.00 27.39 127 PRO A C 1
ATOM 972 O O . PRO A 1 127 ? -37.441 -23.064 13.795 1.00 27.39 127 PRO A O 1
ATOM 975 N N . SER A 1 128 ? -38.147 -21.954 15.615 1.00 26.23 128 SER A N 1
ATOM 976 C CA . SER A 1 128 ? -37.355 -20.744 15.431 1.00 26.23 128 SER A CA 1
ATOM 977 C C . SER A 1 128 ? -35.873 -21.077 15.231 1.00 26.23 128 SER A C 1
ATOM 979 O O . SER A 1 128 ? -35.182 -21.484 16.164 1.00 26.23 128 SER A O 1
ATOM 981 N N . ARG A 1 129 ? -35.360 -20.868 14.013 1.00 26.00 129 ARG A N 1
ATOM 982 C CA . ARG A 1 129 ? -33.918 -20.798 13.756 1.00 26.00 129 ARG A CA 1
ATOM 983 C C . ARG A 1 129 ? -33.365 -19.592 14.514 1.00 26.00 129 ARG A C 1
ATOM 985 O O . ARG A 1 129 ? -33.508 -18.462 14.048 1.00 26.00 129 ARG A O 1
ATOM 992 N N . CYS A 1 130 ? -32.707 -19.833 15.645 1.00 23.83 130 CYS A N 1
ATOM 993 C CA . CYS A 1 130 ? -31.775 -18.879 16.237 1.00 23.83 130 CYS A CA 1
ATOM 994 C C . CYS A 1 130 ? -30.686 -18.567 15.201 1.00 23.83 130 CYS A C 1
ATOM 996 O O . CYS A 1 130 ? -29.731 -19.320 15.016 1.00 23.83 130 CYS A O 1
ATOM 998 N N . ARG A 1 131 ? -30.855 -17.459 14.475 1.00 28.92 131 ARG A N 1
ATOM 999 C CA . ARG A 1 131 ? -29.806 -16.857 13.653 1.00 28.92 131 ARG A CA 1
ATOM 1000 C C . ARG A 1 131 ? -28.850 -16.128 14.588 1.00 28.92 131 ARG A C 1
ATOM 1002 O O . ARG A 1 131 ? -29.001 -14.945 14.852 1.00 28.92 131 ARG A O 1
ATOM 1009 N N . GLY A 1 132 ? -27.882 -16.872 15.096 1.00 28.56 132 GLY A N 1
ATOM 1010 C CA . GLY A 1 132 ? -26.740 -16.340 15.817 1.00 28.56 132 GLY A CA 1
ATOM 1011 C C . GLY A 1 132 ? -25.577 -17.288 15.609 1.00 28.56 132 GLY A C 1
ATOM 1012 O O . GLY A 1 132 ? -25.256 -18.062 16.503 1.00 28.56 132 GLY A O 1
ATOM 1013 N N . ARG A 1 133 ? -24.974 -17.286 14.411 1.00 36.38 133 ARG A N 1
ATOM 1014 C CA . ARG A 1 133 ? -23.654 -17.905 14.253 1.00 36.38 133 ARG A CA 1
ATOM 1015 C C . ARG A 1 133 ? -22.700 -17.049 15.075 1.00 36.38 133 ARG A C 1
ATOM 1017 O O . ARG A 1 133 ? -22.269 -15.995 14.628 1.00 36.38 133 ARG A O 1
ATOM 1024 N N . CYS A 1 134 ? -22.451 -17.456 16.313 1.00 38.00 134 CYS A N 1
ATOM 1025 C CA . CYS A 1 134 ? -21.263 -17.011 17.011 1.00 38.00 134 CYS A CA 1
ATOM 1026 C C . CYS A 1 134 ? -20.097 -17.563 16.198 1.00 38.00 134 CYS A C 1
ATOM 1028 O O . CYS A 1 134 ? -19.971 -18.782 16.094 1.00 38.00 134 CYS A O 1
ATOM 1030 N N . ALA A 1 135 ? -19.325 -16.684 15.561 1.00 53.00 135 ALA A N 1
ATOM 1031 C CA . ALA A 1 135 ? -18.004 -17.055 15.088 1.00 53.00 135 ALA A CA 1
ATOM 1032 C C . ALA A 1 135 ? -17.256 -17.593 16.314 1.00 53.00 135 ALA A C 1
ATOM 1034 O O . ALA A 1 135 ? -17.166 -16.911 17.334 1.00 53.00 135 ALA A O 1
ATOM 1035 N N . LEU A 1 136 ? -16.914 -18.874 16.268 1.00 69.94 136 LEU A N 1
ATOM 1036 C CA . LEU A 1 136 ? -16.064 -19.529 17.249 1.00 69.94 136 LEU A CA 1
ATOM 1037 C C . LEU A 1 136 ? -14.744 -19.753 16.533 1.00 69.94 136 LEU A C 1
ATOM 1039 O O . LEU A 1 136 ? -14.764 -20.229 15.392 1.00 69.94 136 LEU A O 1
ATOM 1043 N N . ILE A 1 137 ? -13.637 -19.415 17.186 1.00 85.56 137 ILE A N 1
ATOM 1044 C CA . ILE A 1 137 ? -12.319 -19.611 16.596 1.00 85.56 137 ILE A CA 1
ATOM 1045 C C . ILE A 1 137 ? -12.068 -21.098 16.435 1.00 85.56 137 ILE A C 1
ATOM 1047 O O . ILE A 1 137 ? -12.160 -21.860 17.394 1.00 85.56 137 ILE A O 1
ATOM 1051 N N . ARG A 1 138 ? -11.799 -21.505 15.197 1.00 90.00 138 ARG A N 1
ATOM 1052 C CA . ARG A 1 138 ? -11.471 -22.881 14.848 1.00 90.00 138 ARG A CA 1
ATOM 1053 C C . ARG A 1 138 ? -9.958 -23.025 14.805 1.00 90.00 138 ARG A C 1
ATOM 1055 O O . ARG A 1 138 ? -9.301 -22.177 14.222 1.00 90.00 138 ARG A O 1
ATOM 1062 N N . ILE A 1 139 ? -9.432 -24.103 15.361 1.00 92.25 139 ILE A N 1
ATOM 1063 C CA . ILE A 1 139 ? -8.023 -24.470 15.236 1.00 92.25 139 ILE A CA 1
ATOM 1064 C C . ILE A 1 139 ? -7.785 -24.972 13.807 1.00 92.25 139 ILE A C 1
ATOM 1066 O O . ILE A 1 139 ? -8.470 -25.897 13.358 1.00 92.25 139 ILE A O 1
ATOM 1070 N N . ALA A 1 140 ? -6.879 -24.323 13.079 1.00 91.19 140 ALA A N 1
ATOM 1071 C CA . ALA A 1 140 ? -6.465 -24.721 11.735 1.00 91.19 140 ALA A CA 1
ATOM 1072 C C . ALA A 1 140 ? -5.230 -25.619 11.761 1.00 91.19 140 ALA A C 1
ATOM 1074 O O . ALA A 1 140 ? -5.130 -26.511 10.923 1.00 91.19 140 ALA A O 1
ATOM 1075 N N . ASP A 1 141 ? -4.343 -25.399 12.727 1.00 92.56 141 ASP A N 1
ATOM 1076 C CA . ASP A 1 141 ? -3.149 -26.208 12.928 1.00 92.56 141 ASP A CA 1
ATOM 1077 C C . ASP A 1 141 ? -2.745 -26.225 14.411 1.00 92.56 141 ASP A C 1
ATOM 1079 O O . ASP A 1 141 ? -3.183 -25.376 15.198 1.00 92.56 141 ASP A O 1
ATOM 1083 N N . VAL A 1 142 ? -1.941 -27.215 14.790 1.00 92.06 142 VAL A N 1
ATOM 1084 C CA . VAL A 1 142 ? -1.391 -27.375 16.141 1.00 92.06 142 VAL A CA 1
ATOM 1085 C C . VAL A 1 142 ? 0.114 -27.572 16.033 1.00 92.06 142 VAL A C 1
ATOM 1087 O O . VAL A 1 142 ? 0.584 -28.460 15.324 1.00 92.06 142 VAL A O 1
ATOM 1090 N N . GLU A 1 143 ? 0.877 -26.744 16.740 1.00 92.44 143 GLU A N 1
ATOM 1091 C CA . GLU A 1 143 ? 2.338 -26.820 16.724 1.00 92.44 143 GLU A CA 1
ATOM 1092 C C . GLU A 1 143 ? 2.826 -28.107 17.407 1.00 92.44 143 GLU A C 1
ATOM 1094 O O . GLU A 1 143 ? 2.377 -28.454 18.501 1.00 92.44 143 GLU A O 1
ATOM 1099 N N . SER A 1 144 ? 3.776 -28.813 16.788 1.00 90.56 144 SER A N 1
ATOM 1100 C CA . SER A 1 144 ? 4.373 -30.014 17.384 1.00 90.56 144 SER A CA 1
ATOM 1101 C C . SER A 1 144 ? 5.205 -29.679 18.626 1.00 90.56 144 SER A C 1
ATOM 1103 O O . SER A 1 144 ? 6.007 -28.745 18.608 1.00 90.56 144 SER A O 1
ATOM 1105 N N . GLY A 1 145 ? 5.063 -30.482 19.680 1.00 89.31 145 GLY A N 1
ATOM 1106 C CA . GLY A 1 145 ? 5.703 -30.289 20.980 1.00 89.31 145 GLY A CA 1
ATOM 1107 C C . GLY A 1 145 ? 5.101 -29.151 21.805 1.00 89.31 145 GLY A C 1
ATOM 1108 O O . GLY A 1 145 ? 5.795 -28.605 22.659 1.00 89.31 145 GLY A O 1
ATOM 1109 N N . SER A 1 146 ? 3.860 -28.747 21.517 1.00 92.94 146 SER A N 1
ATOM 1110 C CA . SER A 1 146 ? 3.183 -27.643 22.203 1.00 92.94 146 SER A CA 1
ATOM 1111 C C . SER A 1 146 ? 2.180 -28.113 23.254 1.00 92.94 146 SER A C 1
ATOM 1113 O O . SER A 1 146 ? 1.705 -29.247 23.224 1.00 92.94 146 SER A O 1
ATOM 1115 N N . ILE A 1 147 ? 1.774 -27.191 24.132 1.00 91.50 147 ILE A N 1
ATOM 1116 C CA . ILE A 1 147 ? 0.713 -27.422 25.124 1.00 91.50 147 ILE A CA 1
ATOM 1117 C C . ILE A 1 147 ? -0.585 -27.875 24.437 1.00 91.50 147 ILE A C 1
ATOM 1119 O O . ILE A 1 147 ? -1.279 -28.752 24.935 1.00 91.50 147 ILE A O 1
ATOM 1123 N N . ALA A 1 148 ? -0.928 -27.317 23.273 1.00 92.75 148 ALA A N 1
ATOM 1124 C CA . ALA A 1 148 ? -2.110 -27.732 22.522 1.00 92.75 148 ALA A CA 1
ATOM 1125 C C . ALA A 1 148 ? -2.050 -29.199 22.067 1.00 92.75 148 ALA A C 1
ATOM 1127 O O . ALA A 1 148 ? -3.090 -29.858 22.054 1.00 92.75 148 ALA A O 1
ATOM 1128 N N . GLU A 1 149 ? -0.864 -29.712 21.729 1.00 92.50 149 GLU A N 1
ATOM 1129 C CA . GLU A 1 149 ? -0.668 -31.133 21.422 1.00 92.50 149 GLU A CA 1
ATOM 1130 C C . GLU A 1 149 ? -0.792 -31.997 22.687 1.00 92.50 149 GLU A C 1
ATOM 1132 O O . GLU A 1 149 ? -1.470 -33.021 22.653 1.00 92.50 149 GLU A O 1
ATOM 1137 N N . GLU A 1 150 ? -0.221 -31.562 23.818 1.00 92.38 150 GLU A N 1
ATOM 1138 C CA . GLU A 1 150 ? -0.345 -32.255 25.114 1.00 92.38 150 GLU A CA 1
ATOM 1139 C C . GLU A 1 150 ? -1.795 -32.326 25.618 1.00 92.38 150 GLU A C 1
ATOM 1141 O O . GLU A 1 150 ? -2.200 -33.317 26.225 1.00 92.38 150 GLU A O 1
ATOM 1146 N N . LEU A 1 151 ? -2.594 -31.294 25.332 1.00 92.12 151 LEU A N 1
ATOM 1147 C CA . LEU A 1 151 ? -4.034 -31.246 25.602 1.00 92.12 151 LEU A CA 1
ATOM 1148 C C . LEU A 1 151 ? -4.870 -32.029 24.573 1.00 92.12 151 LEU A C 1
ATOM 1150 O O . LEU A 1 151 ? -6.101 -31.996 24.637 1.00 92.12 151 LEU A O 1
ATOM 1154 N N . GLU A 1 152 ? -4.221 -32.698 23.615 1.00 92.12 152 GLU A N 1
ATOM 1155 C CA . GLU A 1 152 ? -4.840 -33.463 22.528 1.00 92.12 152 GLU A CA 1
ATOM 1156 C C . GLU A 1 152 ? -5.846 -32.637 21.701 1.00 92.12 152 GLU A C 1
ATOM 1158 O O . GLU A 1 152 ? -6.845 -33.153 21.185 1.00 92.12 152 GLU A O 1
ATOM 1163 N N . LEU A 1 153 ? -5.598 -31.328 21.550 1.00 92.69 153 LEU A N 1
ATOM 1164 C CA . LEU A 1 153 ? -6.427 -30.471 20.708 1.00 92.69 153 LEU A CA 1
ATOM 1165 C C . LEU A 1 153 ? -6.262 -30.871 19.238 1.00 92.69 153 LEU A C 1
ATOM 1167 O O . LEU A 1 153 ? -5.162 -31.087 18.739 1.00 92.69 153 LEU A O 1
ATOM 1171 N N . GLN A 1 154 ? -7.380 -30.942 18.521 1.00 91.62 154 GLN A N 1
ATOM 1172 C CA . GLN A 1 154 ? -7.413 -31.387 17.131 1.00 91.62 154 GLN A CA 1
ATOM 1173 C C . GLN A 1 154 ? -7.701 -30.231 16.175 1.00 91.62 154 GLN A C 1
ATOM 1175 O O . GLN A 1 154 ? -8.409 -29.272 16.505 1.00 91.62 154 GLN A O 1
ATOM 1180 N N . ILE A 1 155 ? -7.229 -30.365 14.934 1.00 92.56 155 ILE A N 1
ATOM 1181 C CA . ILE A 1 155 ? -7.660 -29.499 13.833 1.00 92.56 155 ILE A CA 1
ATOM 1182 C C . ILE A 1 155 ? -9.190 -29.556 13.735 1.00 92.56 155 ILE A C 1
ATOM 1184 O O . ILE A 1 155 ? -9.803 -30.623 13.685 1.00 92.56 155 ILE A O 1
ATOM 1188 N N . GLY A 1 156 ? -9.825 -28.387 13.701 1.00 89.62 156 GLY A N 1
ATOM 1189 C CA . GLY A 1 156 ? -11.280 -28.258 13.697 1.00 89.62 156 GLY A CA 1
ATOM 1190 C C . GLY A 1 156 ? -11.917 -28.049 15.072 1.00 89.62 156 GLY A C 1
ATOM 1191 O O . GLY A 1 156 ? -13.087 -27.644 15.112 1.00 89.62 156 GLY A O 1
ATOM 1192 N N . THR A 1 157 ? -11.175 -28.245 16.169 1.00 93.06 157 THR A N 1
ATOM 1193 C CA . THR A 1 157 ? -11.616 -27.865 17.518 1.00 93.06 157 THR A CA 1
ATOM 1194 C C . THR A 1 157 ? -11.920 -26.372 17.570 1.00 93.06 157 THR A C 1
ATOM 1196 O O . THR A 1 157 ? -11.285 -25.556 16.903 1.00 93.06 157 THR A O 1
ATOM 1199 N N . ARG A 1 158 ? -12.952 -26.003 18.326 1.00 93.38 158 ARG A N 1
ATOM 1200 C CA . ARG A 1 158 ? -13.428 -24.629 18.476 1.00 93.38 158 ARG A CA 1
ATOM 1201 C C . ARG A 1 158 ? -13.122 -24.120 19.870 1.00 93.38 158 ARG A C 1
ATOM 1203 O O . ARG A 1 158 ? -13.614 -24.692 20.835 1.00 93.38 158 ARG A O 1
ATOM 1210 N N . VAL A 1 159 ? -12.396 -23.016 19.976 1.00 93.12 159 VAL A N 1
ATOM 1211 C CA . VAL A 1 159 ? -12.201 -22.311 21.245 1.00 93.12 159 VAL A CA 1
ATOM 1212 C C . VAL A 1 159 ? -13.424 -21.431 21.507 1.00 93.12 159 VAL A C 1
ATOM 1214 O O . VAL A 1 159 ? -13.807 -20.613 20.668 1.00 93.12 159 VAL A O 1
ATOM 1217 N N . VAL A 1 160 ? -14.082 -21.637 22.651 1.00 93.12 160 VAL A N 1
ATOM 1218 C CA . VAL A 1 160 ? -15.359 -20.990 22.994 1.00 93.12 160 VAL A CA 1
ATOM 1219 C C . VAL A 1 160 ? -15.178 -19.903 24.041 1.00 93.12 160 VAL A C 1
ATOM 1221 O O . VAL A 1 160 ? -15.686 -18.789 23.860 1.00 93.12 160 VAL A O 1
ATOM 1224 N N . ARG A 1 161 ? -14.480 -20.219 25.136 1.00 94.50 161 ARG A N 1
ATOM 1225 C CA . ARG A 1 161 ? -14.167 -19.267 26.203 1.00 94.50 161 ARG A CA 1
ATOM 1226 C C . ARG A 1 161 ? -12.754 -19.473 26.727 1.00 94.50 161 ARG A C 1
ATOM 1228 O O . ARG A 1 161 ? -12.255 -20.592 26.718 1.00 94.50 161 ARG A O 1
ATOM 1235 N N . ILE A 1 162 ? -12.159 -18.397 27.221 1.00 93.75 162 ILE A N 1
ATOM 1236 C CA . ILE A 1 162 ? -10.935 -18.420 28.021 1.00 93.75 162 ILE A CA 1
ATOM 1237 C C . ILE A 1 162 ? -11.190 -17.561 29.256 1.00 93.75 162 ILE A C 1
ATOM 1239 O O . ILE A 1 162 ? -11.729 -16.466 29.124 1.00 93.75 162 ILE A O 1
ATOM 1243 N N . ASN A 1 163 ? -10.884 -18.068 30.452 1.00 92.25 163 ASN A N 1
ATOM 1244 C CA . ASN A 1 163 ? -11.125 -17.371 31.729 1.00 92.25 163 ASN A CA 1
ATOM 1245 C C . ASN A 1 163 ? -12.577 -16.920 31.913 1.00 92.25 163 ASN A C 1
ATOM 1247 O O . ASN A 1 163 ? -12.884 -15.877 32.483 1.00 92.25 163 ASN A O 1
ATOM 1251 N N . GLY A 1 164 ? -13.503 -17.726 31.390 1.00 89.19 164 GLY A N 1
ATOM 1252 C CA . GLY A 1 164 ? -14.913 -17.393 31.416 1.00 89.19 164 GLY A CA 1
ATOM 1253 C C . GLY A 1 164 ? -15.287 -16.231 30.499 1.00 89.19 164 GLY A C 1
ATOM 1254 O O . GLY A 1 164 ? -16.452 -15.866 30.525 1.00 89.19 164 GLY A O 1
ATOM 1255 N N . GLU A 1 165 ? -14.405 -15.713 29.644 1.00 90.75 165 GLU A N 1
ATOM 1256 C CA . GLU A 1 165 ? -14.698 -14.714 28.609 1.00 90.75 165 GLU A CA 1
ATOM 1257 C C . GLU A 1 165 ? -14.836 -15.358 27.232 1.00 90.75 165 GLU A C 1
ATOM 1259 O O . GLU A 1 165 ? -14.193 -16.355 26.929 1.00 90.75 165 GLU A O 1
ATOM 1264 N N . LYS A 1 166 ? -15.713 -14.824 26.379 1.00 90.62 166 LYS A N 1
ATOM 1265 C CA . LYS A 1 166 ? -15.988 -15.428 25.066 1.00 90.62 166 LYS A CA 1
ATOM 1266 C C . LYS A 1 166 ? -14.926 -15.038 24.037 1.00 90.62 166 LYS A C 1
ATOM 1268 O O . LYS A 1 166 ? -14.741 -13.853 23.789 1.00 90.62 166 LYS A O 1
ATOM 1273 N N . VAL A 1 167 ? -14.371 -16.027 23.337 1.00 89.88 167 VAL A N 1
ATOM 1274 C CA . VAL A 1 167 ? -13.430 -15.804 22.227 1.00 89.88 167 VAL A CA 1
ATOM 1275 C C . VAL A 1 167 ? -14.208 -15.520 20.940 1.00 89.88 167 VAL A C 1
ATOM 1277 O O . VAL A 1 167 ? -14.956 -16.380 20.466 1.00 89.88 167 VAL A O 1
ATOM 1280 N N . ARG A 1 168 ? -14.106 -14.297 20.399 1.00 85.56 168 ARG A N 1
ATOM 1281 C CA . ARG A 1 168 ? -14.845 -13.880 19.187 1.00 85.56 168 ARG A CA 1
ATOM 1282 C C . ARG A 1 168 ? -14.018 -14.002 17.910 1.00 85.56 168 ARG A C 1
ATOM 1284 O O . ARG A 1 168 ? -14.602 -14.252 16.859 1.00 85.56 168 ARG A O 1
ATOM 1291 N N . ASP A 1 169 ? -12.712 -13.784 18.011 1.00 86.00 169 ASP A N 1
ATOM 1292 C CA . ASP A 1 169 ? -11.772 -13.716 16.894 1.00 86.00 169 ASP A CA 1
ATOM 1293 C C . ASP A 1 169 ? -10.326 -13.991 17.356 1.00 86.00 169 ASP A C 1
ATOM 1295 O O . ASP A 1 169 ? -10.088 -14.268 18.536 1.00 86.00 169 ASP A O 1
ATOM 1299 N N . GLY A 1 170 ? -9.367 -13.944 16.427 1.00 84.94 170 GLY A N 1
ATOM 1300 C CA . GLY A 1 170 ? -7.958 -14.223 16.695 1.00 84.94 170 GLY A CA 1
ATOM 1301 C C . GLY A 1 170 ? -7.313 -13.231 17.664 1.00 84.94 170 GLY A C 1
ATOM 1302 O O . GLY A 1 170 ? -6.451 -13.629 18.439 1.00 84.94 170 GLY A O 1
ATOM 1303 N N . ILE A 1 171 ? -7.769 -11.972 17.700 1.00 85.38 171 ILE A N 1
ATOM 1304 C CA . ILE A 1 171 ? -7.269 -10.980 18.666 1.00 85.38 171 ILE A CA 1
ATOM 1305 C C . ILE A 1 171 ? -7.713 -11.347 20.078 1.00 85.38 171 ILE A C 1
ATOM 1307 O O . ILE A 1 171 ? -6.896 -11.331 20.992 1.00 85.38 171 ILE A O 1
ATOM 1311 N N . ASP A 1 172 ? -8.985 -11.713 20.264 1.00 87.94 172 ASP A N 1
ATOM 1312 C CA . ASP A 1 172 ? -9.446 -12.203 21.566 1.00 87.94 172 ASP A CA 1
ATOM 1313 C C . ASP A 1 172 ? -8.696 -13.462 21.991 1.00 87.94 172 ASP A C 1
ATOM 1315 O O . ASP A 1 172 ? -8.379 -13.597 23.168 1.00 87.94 172 ASP A O 1
ATOM 13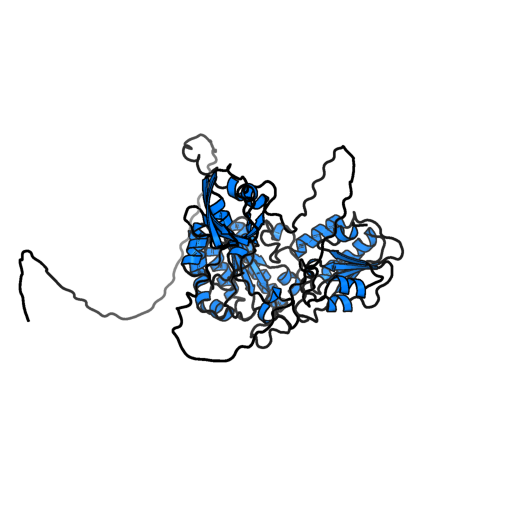19 N N . LEU A 1 173 ? -8.426 -14.378 21.053 1.00 89.12 173 LEU A N 1
ATOM 1320 C CA . LEU A 1 173 ? -7.661 -15.586 21.345 1.00 89.12 173 LEU A CA 1
ATOM 1321 C C . LEU A 1 173 ? -6.276 -15.210 21.878 1.00 89.12 173 LEU A C 1
ATOM 1323 O O . LEU A 1 173 ? -5.928 -15.618 22.978 1.00 89.12 173 LEU A O 1
ATOM 1327 N N . THR A 1 174 ? -5.518 -14.395 21.144 1.00 86.94 174 THR A N 1
ATOM 1328 C CA . THR A 1 174 ? -4.177 -13.961 21.557 1.00 86.94 174 THR A CA 1
ATOM 1329 C C . THR A 1 174 ? -4.206 -13.201 22.882 1.00 86.94 174 THR A C 1
ATOM 1331 O O . THR A 1 174 ? -3.399 -13.480 23.764 1.00 86.94 174 THR A O 1
ATOM 1334 N N . PHE A 1 175 ? -5.157 -12.278 23.049 1.00 87.06 175 PHE A N 1
ATOM 1335 C CA . PHE A 1 175 ? -5.299 -11.467 24.258 1.00 87.06 175 PHE A CA 1
ATOM 1336 C C . PHE A 1 175 ? -5.610 -12.321 25.490 1.00 87.06 175 PHE A C 1
ATOM 1338 O O . PHE A 1 175 ? -4.957 -12.182 26.517 1.00 87.06 175 PHE A O 1
ATOM 1345 N N . LEU A 1 176 ? -6.593 -13.220 25.392 1.00 89.25 176 LEU A N 1
ATOM 1346 C CA . LEU A 1 176 ? -7.026 -14.042 26.522 1.00 89.25 176 LEU A CA 1
ATOM 1347 C C . LEU A 1 176 ? -6.055 -15.187 26.817 1.00 89.25 176 LEU A C 1
ATOM 1349 O O . LEU A 1 176 ? -5.964 -15.626 27.959 1.00 89.25 176 LEU A O 1
ATOM 1353 N N . LEU A 1 177 ? -5.321 -15.669 25.811 1.00 89.75 177 LEU A N 1
ATOM 1354 C CA . LEU A 1 177 ? -4.255 -16.637 26.035 1.00 89.75 177 LEU A CA 1
ATOM 1355 C C . LEU A 1 177 ? -3.056 -16.019 26.755 1.00 89.75 177 LEU A C 1
ATOM 1357 O O . LEU A 1 177 ? -2.275 -16.778 27.304 1.00 89.75 177 LEU A O 1
ATOM 1361 N N . ALA A 1 178 ? -2.881 -14.695 26.791 1.00 87.00 178 ALA A N 1
ATOM 1362 C CA . ALA A 1 178 ? -1.702 -14.073 27.401 1.00 87.00 178 ALA A CA 1
ATOM 1363 C C . ALA A 1 178 ? -1.518 -14.404 28.898 1.00 87.00 178 ALA A C 1
ATOM 1365 O O . ALA A 1 178 ? -0.388 -14.360 29.389 1.00 87.00 178 ALA A O 1
ATOM 1366 N N . ASP A 1 179 ? -2.589 -14.770 29.609 1.00 87.75 179 ASP A N 1
ATOM 1367 C CA . ASP A 1 179 ? -2.518 -15.166 31.016 1.00 87.75 179 ASP A CA 1
ATOM 1368 C C . ASP A 1 179 ? -1.767 -16.511 31.193 1.00 87.75 179 ASP A C 1
ATOM 1370 O O . ASP A 1 179 ? -2.019 -17.472 30.461 1.00 87.75 179 ASP A O 1
ATOM 1374 N N . PRO A 1 180 ? -0.845 -16.632 32.171 1.00 87.69 180 PRO A N 1
ATOM 1375 C CA . PRO A 1 180 ? -0.105 -17.876 32.420 1.00 87.69 180 PRO A CA 1
ATOM 1376 C C . PRO A 1 180 ? -0.961 -18.959 33.092 1.00 87.69 180 PRO A C 1
ATOM 1378 O O . PRO A 1 180 ? -0.684 -20.145 32.949 1.00 87.69 180 PRO A O 1
ATOM 1381 N N . VAL A 1 181 ? -2.009 -18.561 33.814 1.00 91.88 181 VAL A N 1
ATOM 1382 C CA . VAL A 1 181 ? -2.984 -19.476 34.414 1.00 91.88 181 VAL A CA 1
ATOM 1383 C C . VAL A 1 181 ? -4.330 -19.174 33.790 1.00 91.88 181 VAL A C 1
ATOM 1385 O O . VAL A 1 181 ? -4.861 -18.074 33.967 1.00 91.88 181 VAL A O 1
ATOM 1388 N N . LEU A 1 182 ? -4.874 -20.134 33.047 1.00 93.62 182 LEU A N 1
ATOM 1389 C CA . LEU A 1 182 ? -6.128 -19.938 32.339 1.00 93.62 182 LEU A CA 1
ATOM 1390 C C . LEU A 1 182 ? -7.028 -21.170 32.329 1.00 93.62 182 LEU A C 1
ATOM 1392 O O . LEU A 1 182 ? -6.584 -22.314 32.381 1.00 93.62 182 LEU A O 1
ATOM 1396 N N . THR A 1 183 ? -8.328 -20.918 32.215 1.00 95.06 183 THR A N 1
ATOM 1397 C CA . THR A 1 183 ? -9.336 -21.944 31.954 1.00 95.06 183 THR A CA 1
ATOM 1398 C C . THR A 1 183 ? -9.735 -21.884 30.486 1.00 95.06 183 THR A C 1
ATOM 1400 O O . THR A 1 183 ? -10.409 -20.939 30.069 1.00 95.06 183 THR A O 1
ATOM 1403 N N . LEU A 1 184 ? -9.338 -22.888 29.706 1.00 94.81 184 LEU A N 1
ATOM 1404 C CA . LEU A 1 184 ? -9.624 -22.999 28.279 1.00 94.81 184 LEU A CA 1
ATOM 1405 C C . LEU A 1 184 ? -10.852 -23.878 28.053 1.00 94.81 184 LEU A C 1
ATOM 1407 O O . LEU A 1 184 ? -10.859 -25.062 28.372 1.00 94.81 184 LEU A O 1
ATOM 1411 N N . GLU A 1 185 ? -11.883 -23.317 27.437 1.00 95.81 185 GLU A N 1
ATOM 1412 C CA . GLU A 1 185 ? -13.096 -24.041 27.090 1.00 95.81 185 GLU A CA 1
ATOM 1413 C C . GLU A 1 185 ? -13.199 -24.249 25.580 1.00 95.81 185 GLU A C 1
ATOM 1415 O O . GLU A 1 185 ? -13.275 -23.288 24.805 1.00 95.81 185 GLU A O 1
ATOM 1420 N N . THR A 1 186 ? -13.262 -25.513 25.166 1.00 95.19 186 THR A N 1
ATOM 1421 C CA . THR A 1 186 ? -13.277 -25.915 23.758 1.00 95.19 186 THR A CA 1
ATOM 1422 C C . THR A 1 186 ? -14.468 -26.802 23.417 1.00 95.19 186 THR A C 1
ATOM 1424 O O . THR A 1 186 ? -15.113 -27.378 24.292 1.00 95.19 186 THR A O 1
ATOM 1427 N N . VAL A 1 187 ? -14.783 -26.882 22.125 1.00 95.19 187 VAL A N 1
ATOM 1428 C CA . VAL A 1 187 ? -15.720 -27.847 21.549 1.00 95.19 187 VAL A CA 1
ATOM 1429 C C . VAL A 1 187 ? -15.034 -28.546 20.387 1.00 95.19 187 VAL A C 1
ATOM 1431 O O . VAL A 1 187 ? -14.650 -27.889 19.417 1.00 95.19 187 VAL A O 1
ATOM 1434 N N . ASP A 1 188 ? -14.885 -29.858 20.471 1.00 92.75 188 ASP A N 1
ATOM 1435 C CA . ASP A 1 188 ? -14.218 -30.657 19.448 1.00 92.75 188 ASP A CA 1
ATOM 1436 C C . ASP A 1 188 ? -15.052 -30.756 18.139 1.00 92.75 188 ASP A C 1
ATOM 1438 O O . ASP A 1 188 ? -16.183 -30.244 18.044 1.00 92.75 188 ASP A O 1
ATOM 1442 N N . PRO A 1 189 ? -14.525 -31.388 17.073 1.00 90.88 189 PRO A N 1
ATOM 1443 C CA . PRO A 1 189 ? -15.288 -31.614 15.846 1.00 90.88 189 PRO A CA 1
ATOM 1444 C C . PRO A 1 189 ? -16.545 -32.484 16.024 1.00 90.88 189 PRO A C 1
ATOM 1446 O O . PRO A 1 189 ? -17.503 -32.301 15.266 1.00 90.88 189 PRO A O 1
ATOM 1449 N N . ALA A 1 190 ? -16.567 -33.388 17.011 1.00 91.19 190 ALA A N 1
ATOM 1450 C CA . ALA A 1 190 ? -17.712 -34.242 17.335 1.00 91.19 190 ALA A CA 1
ATOM 1451 C C . ALA A 1 190 ? -18.820 -33.498 18.113 1.00 91.19 190 ALA A C 1
ATOM 1453 O O . ALA A 1 190 ? -19.963 -33.957 18.156 1.00 91.19 190 ALA A O 1
ATOM 1454 N N . GLY A 1 191 ? -18.520 -32.312 18.645 1.00 90.75 191 GLY A N 1
ATOM 1455 C CA . GLY A 1 191 ? -19.422 -31.485 19.437 1.00 90.75 191 GLY A CA 1
ATOM 1456 C C . GLY A 1 191 ? -19.300 -31.688 20.949 1.00 90.75 191 GLY A C 1
ATOM 1457 O O . GLY A 1 191 ? -20.121 -31.134 21.684 1.00 90.75 191 GLY A O 1
ATOM 1458 N N . GLU A 1 192 ? -18.312 -32.448 21.417 1.00 93.56 192 GLU A N 1
ATOM 1459 C CA . GLU A 1 192 ? -18.007 -32.612 22.835 1.00 93.56 192 GLU A CA 1
ATOM 1460 C C . GLU A 1 192 ? -17.323 -31.357 23.378 1.00 93.56 192 GLU A C 1
ATOM 1462 O O . GLU A 1 192 ? -16.469 -30.761 22.725 1.00 93.56 192 GLU A O 1
ATOM 1467 N N . ARG A 1 193 ? -17.752 -30.915 24.565 1.00 95.06 193 ARG A N 1
ATOM 1468 C CA . ARG A 1 193 ? -17.251 -29.704 25.215 1.00 95.06 193 ARG A CA 1
ATOM 1469 C C . ARG A 1 193 ? -16.308 -30.089 26.343 1.00 95.06 193 ARG A C 1
ATOM 1471 O O . ARG A 1 193 ? -16.741 -30.755 27.281 1.00 95.06 193 ARG A O 1
ATOM 1478 N N . THR A 1 194 ? -15.087 -29.574 26.289 1.00 95.38 194 THR A N 1
ATOM 1479 C CA . THR A 1 194 ? -14.035 -29.872 27.266 1.00 95.38 194 THR A CA 1
ATOM 1480 C C . THR A 1 194 ? -13.500 -28.579 27.861 1.00 95.38 194 THR A C 1
ATOM 1482 O O . THR A 1 194 ? -13.312 -27.587 27.151 1.00 95.38 194 THR A O 1
ATOM 1485 N N . ILE A 1 195 ? -13.284 -28.587 29.174 1.00 95.62 195 ILE A N 1
ATOM 1486 C CA . ILE A 1 195 ? -12.683 -27.481 29.917 1.00 95.62 195 ILE A CA 1
ATOM 1487 C C . ILE A 1 195 ? -11.330 -27.959 30.432 1.00 95.62 195 ILE A C 1
ATOM 1489 O O . ILE A 1 195 ? -11.263 -28.972 31.125 1.00 95.62 195 ILE A O 1
ATOM 1493 N N . PHE A 1 196 ? -10.282 -27.221 30.093 1.00 94.62 196 PHE A N 1
ATOM 1494 C CA . PHE A 1 196 ? -8.918 -27.460 30.536 1.00 94.62 196 PHE A CA 1
ATOM 1495 C C . PHE A 1 196 ? -8.499 -26.354 31.497 1.00 94.62 196 PHE A C 1
ATOM 1497 O O . PHE A 1 196 ? -8.768 -25.176 31.253 1.00 94.62 196 PHE A O 1
ATOM 1504 N N . GLU A 1 197 ? -7.824 -26.731 32.573 1.00 94.06 197 GLU A N 1
ATOM 1505 C CA . GLU A 1 197 ? -7.073 -25.801 33.410 1.00 94.06 197 GLU A CA 1
ATOM 1506 C C . GLU A 1 197 ? -5.616 -25.884 32.967 1.00 94.06 197 GLU A C 1
ATOM 1508 O O . GLU A 1 197 ? -5.029 -26.966 32.963 1.00 94.06 197 GLU A O 1
ATOM 1513 N N . VAL A 1 198 ? -5.070 -24.758 32.516 1.00 92.75 198 VAL A N 1
ATOM 1514 C CA . VAL A 1 198 ? -3.722 -24.671 31.957 1.00 92.75 198 VAL A CA 1
ATOM 1515 C C . VAL A 1 198 ? -2.912 -23.721 32.820 1.00 92.75 198 VAL A C 1
ATOM 1517 O O . VAL A 1 198 ? -3.313 -22.577 33.034 1.00 92.75 198 VAL A O 1
ATOM 1520 N N . GLU A 1 199 ? -1.768 -24.200 33.291 1.00 91.88 199 GLU A N 1
ATOM 1521 C CA . GLU A 1 199 ? -0.737 -23.412 33.958 1.00 91.88 199 GLU A CA 1
ATOM 1522 C C . GLU A 1 199 ? 0.549 -23.553 33.144 1.00 91.88 199 GLU A C 1
ATOM 1524 O O . GLU A 1 199 ? 0.973 -24.667 32.842 1.00 91.88 199 GLU A O 1
ATOM 1529 N N . ARG A 1 200 ? 1.121 -22.422 32.733 1.00 91.31 200 ARG A N 1
ATOM 1530 C CA . ARG A 1 200 ? 2.282 -22.355 31.839 1.00 91.31 200 ARG A CA 1
ATOM 1531 C C . ARG A 1 200 ? 3.200 -21.205 32.216 1.00 91.31 200 ARG A C 1
ATOM 1533 O O . ARG A 1 200 ? 2.772 -20.247 32.865 1.00 91.31 200 ARG A O 1
ATOM 1540 N N . GLU A 1 201 ? 4.448 -21.268 31.772 1.00 87.56 201 GLU A N 1
ATOM 1541 C CA . GLU A 1 201 ? 5.391 -20.184 32.034 1.00 87.56 201 GLU A CA 1
ATOM 1542 C C . GLU A 1 201 ? 5.016 -18.922 31.230 1.00 87.56 201 GLU A C 1
ATOM 1544 O O . GLU A 1 201 ? 4.561 -19.016 30.081 1.00 87.56 201 GLU A O 1
ATOM 1549 N N . PRO A 1 202 ? 5.208 -17.708 31.783 1.00 83.56 202 PRO A N 1
ATOM 1550 C CA . PRO A 1 202 ? 4.949 -16.473 31.050 1.00 83.56 202 PRO A CA 1
ATOM 1551 C C . PRO A 1 202 ? 5.717 -16.417 29.719 1.00 83.56 202 PRO A C 1
ATOM 1553 O O . PRO A 1 202 ? 6.944 -16.490 29.684 1.00 83.56 202 PRO A O 1
ATOM 1556 N N . GLY A 1 203 ? 4.987 -16.247 28.614 1.00 78.56 203 GLY A N 1
ATOM 1557 C CA . GLY A 1 203 ? 5.554 -16.177 27.261 1.00 78.56 203 GLY A CA 1
ATOM 1558 C C . GLY A 1 203 ? 5.753 -17.529 26.565 1.00 78.56 203 GLY A C 1
ATOM 1559 O O . GLY A 1 203 ? 6.163 -17.556 25.403 1.00 78.56 203 GLY A O 1
ATOM 1560 N N . GLU A 1 204 ? 5.440 -18.646 27.222 1.00 85.88 204 GLU A N 1
ATOM 1561 C CA . GLU A 1 204 ? 5.327 -19.945 26.559 1.00 85.88 204 GLU A CA 1
ATOM 1562 C C . GLU A 1 204 ? 4.151 -19.935 25.564 1.00 85.88 204 GLU A C 1
ATOM 1564 O O . GLU A 1 204 ? 3.104 -19.340 25.827 1.00 85.88 204 GLU A O 1
ATOM 1569 N N . SER A 1 205 ? 4.305 -20.548 24.387 1.00 86.69 205 SER A N 1
ATOM 1570 C CA . SER A 1 205 ? 3.238 -20.598 23.372 1.00 86.69 205 SER A CA 1
ATOM 1571 C C . SER A 1 205 ? 2.228 -21.694 23.711 1.00 86.69 205 SER A C 1
ATOM 1573 O O . SER A 1 205 ? 2.610 -22.770 24.158 1.00 86.69 205 SER A O 1
ATOM 1575 N N . MET A 1 206 ? 0.937 -21.458 23.453 1.00 90.56 206 MET A N 1
ATOM 1576 C CA . MET A 1 206 ? -0.051 -22.545 23.495 1.00 90.56 206 MET A CA 1
ATOM 1577 C C . MET A 1 206 ? 0.117 -23.512 22.320 1.00 90.56 206 MET A C 1
ATOM 1579 O O . MET A 1 206 ? -0.348 -24.639 22.410 1.00 90.56 206 MET A O 1
ATOM 1583 N N . GLY A 1 207 ? 0.706 -23.065 21.207 1.00 89.94 207 GLY A N 1
ATOM 1584 C CA . GLY A 1 207 ? 0.768 -23.822 19.955 1.00 89.94 207 GLY A CA 1
ATOM 1585 C C . GLY A 1 207 ? -0.565 -23.971 19.222 1.00 89.94 207 GLY A C 1
ATOM 1586 O O . GLY A 1 207 ? -0.719 -24.870 18.400 1.00 89.94 207 GLY A O 1
ATOM 1587 N N . ILE A 1 208 ? -1.541 -23.105 19.514 1.00 91.06 208 ILE A N 1
ATOM 1588 C CA . ILE A 1 208 ? -2.814 -23.047 18.787 1.00 91.06 208 ILE A CA 1
ATOM 1589 C C . ILE A 1 208 ? -2.649 -22.118 17.587 1.00 91.06 208 ILE A C 1
ATOM 1591 O O . ILE A 1 208 ? -2.492 -20.910 17.767 1.00 91.06 208 ILE A O 1
ATOM 1595 N N . VAL A 1 209 ? -2.785 -22.656 16.374 1.00 88.75 209 VAL A N 1
ATOM 1596 C CA . VAL A 1 209 ? -2.846 -21.849 15.151 1.00 88.75 209 VAL A CA 1
ATOM 1597 C C . VAL A 1 209 ? -4.317 -21.665 14.760 1.00 88.75 209 VAL A C 1
ATOM 1599 O O . VAL A 1 209 ? -4.973 -22.624 14.328 1.00 88.75 209 VAL A O 1
ATOM 1602 N N . PRO A 1 210 ? -4.897 -20.462 14.933 1.00 89.31 210 PRO A N 1
ATOM 1603 C CA . PRO A 1 210 ? -6.289 -20.223 14.584 1.00 89.31 210 PRO A CA 1
ATOM 1604 C C . PRO A 1 210 ? -6.481 -20.198 13.066 1.00 89.31 210 PRO A C 1
ATOM 1606 O O . PRO A 1 210 ? -5.637 -19.725 12.308 1.00 89.31 210 PRO A O 1
ATOM 1609 N N . ALA A 1 211 ? -7.641 -20.668 12.619 1.00 85.19 211 ALA A N 1
ATOM 1610 C CA . ALA A 1 211 ? -8.110 -20.423 11.267 1.00 85.19 211 ALA A CA 1
ATOM 1611 C C . ALA A 1 211 ? -8.270 -18.911 11.043 1.00 85.19 211 ALA A C 1
ATOM 1613 O O . ALA A 1 211 ? -8.708 -18.216 11.967 1.00 85.19 211 ALA A O 1
ATOM 1614 N N . PRO A 1 212 ? -7.983 -18.411 9.827 1.00 78.00 212 PRO A N 1
ATOM 1615 C CA . PRO A 1 212 ? -8.178 -17.009 9.506 1.00 78.00 212 PRO A CA 1
ATOM 1616 C C . PRO A 1 212 ? -9.607 -16.573 9.808 1.00 78.00 212 PRO A C 1
ATOM 1618 O O . PRO A 1 212 ? -10.581 -17.261 9.478 1.00 78.00 212 PRO A O 1
ATOM 1621 N N . ASP A 1 213 ? -9.725 -15.415 10.440 1.00 77.62 213 ASP A N 1
ATOM 1622 C CA . ASP A 1 213 ? -11.017 -14.821 10.696 1.00 77.62 213 ASP A CA 1
ATOM 1623 C C . ASP A 1 213 ? -11.715 -14.433 9.392 1.00 77.62 213 ASP A C 1
ATOM 1625 O O . ASP A 1 213 ? -11.096 -13.961 8.439 1.00 77.62 213 ASP A O 1
ATOM 1629 N N . ALA A 1 214 ? -13.043 -14.549 9.373 1.00 78.50 214 ALA A N 1
ATOM 1630 C CA . ALA A 1 214 ? -13.821 -13.929 8.311 1.00 78.50 214 ALA A CA 1
ATOM 1631 C C . ALA A 1 214 ? -13.633 -12.407 8.381 1.00 78.50 214 ALA A C 1
ATOM 1633 O O . ALA A 1 214 ? -13.918 -11.802 9.421 1.00 78.50 214 ALA A O 1
ATOM 1634 N N . VAL A 1 215 ? -13.162 -11.812 7.284 1.00 81.06 215 VAL A N 1
ATOM 1635 C CA . VAL A 1 215 ? -12.957 -10.366 7.160 1.00 81.06 215 VAL A CA 1
ATOM 1636 C C . VAL A 1 215 ? -14.297 -9.653 7.261 1.00 81.06 215 VAL A C 1
ATOM 1638 O O . VAL A 1 215 ? -15.292 -10.060 6.653 1.00 81.06 215 VAL A O 1
ATOM 1641 N N . ARG A 1 216 ? -14.342 -8.585 8.054 1.00 81.25 216 ARG A N 1
ATOM 1642 C CA . ARG A 1 216 ? -15.525 -7.743 8.137 1.00 81.25 216 ARG A CA 1
ATOM 1643 C C . ARG A 1 216 ? -15.577 -6.790 6.952 1.00 81.25 216 ARG A C 1
ATOM 1645 O O . ARG A 1 216 ? -14.769 -5.876 6.852 1.00 81.25 216 ARG A O 1
ATOM 1652 N N . GLU A 1 217 ? -16.596 -6.960 6.117 1.00 84.56 217 GLU A N 1
ATOM 1653 C CA . GLU A 1 217 ? -16.694 -6.167 4.897 1.00 84.56 217 GLU A CA 1
ATOM 1654 C C . GLU A 1 217 ? -17.153 -4.711 5.114 1.00 84.56 217 GLU A C 1
ATOM 1656 O O . GLU A 1 217 ? -17.978 -4.397 5.984 1.00 84.56 217 GLU A O 1
ATOM 1661 N N . CYS A 1 218 ? -16.623 -3.825 4.274 1.00 89.75 218 CYS A N 1
ATOM 1662 C CA . CYS A 1 218 ? -16.931 -2.407 4.193 1.00 89.75 218 CYS A CA 1
ATOM 1663 C C . CYS A 1 218 ? -18.348 -2.172 3.664 1.00 89.75 218 CYS A C 1
ATOM 1665 O O . CYS A 1 218 ? -18.741 -2.696 2.620 1.00 89.75 218 CYS A O 1
ATOM 1667 N N . ALA A 1 219 ? -19.092 -1.300 4.344 1.00 89.44 219 ALA A N 1
ATOM 1668 C CA . ALA A 1 219 ? -20.440 -0.896 3.942 1.00 89.44 219 ALA A CA 1
ATOM 1669 C C . ALA A 1 219 ? -20.482 0.455 3.200 1.00 89.44 219 ALA A C 1
ATOM 1671 O O . ALA A 1 219 ? -21.566 0.973 2.945 1.00 89.44 219 ALA A O 1
ATOM 1672 N N . ASN A 1 220 ? -19.326 1.054 2.896 1.00 92.88 220 ASN A N 1
ATOM 1673 C CA . ASN A 1 220 ? -19.262 2.335 2.191 1.00 92.88 220 ASN A CA 1
ATOM 1674 C C . ASN A 1 220 ? -19.436 2.159 0.677 1.00 92.88 220 ASN A C 1
ATOM 1676 O O . ASN A 1 220 ? -19.110 1.115 0.111 1.00 92.88 220 ASN A O 1
ATOM 1680 N N . GLU A 1 221 ? -19.886 3.223 0.014 1.00 92.56 221 GLU A N 1
ATOM 1681 C CA . GLU A 1 221 ? -20.029 3.291 -1.445 1.00 92.56 221 GLU A CA 1
ATOM 1682 C C . GLU A 1 221 ? -19.211 4.457 -2.006 1.00 92.56 221 GLU A C 1
ATOM 1684 O O . GLU A 1 221 ? -19.716 5.308 -2.751 1.00 92.56 221 GLU A O 1
ATOM 1689 N N . CYS A 1 222 ? -17.935 4.506 -1.616 1.00 93.75 222 CYS A N 1
ATOM 1690 C CA . CYS A 1 222 ? -17.055 5.636 -1.878 1.00 93.75 222 CYS A CA 1
ATOM 1691 C C . CYS A 1 222 ? -17.087 6.055 -3.350 1.00 93.75 222 CYS A C 1
ATOM 1693 O O . CYS A 1 222 ? -17.102 5.221 -4.263 1.00 93.75 222 CYS A O 1
ATOM 1695 N N . VAL A 1 223 ? -17.044 7.361 -3.609 1.00 93.19 223 VAL A N 1
ATOM 1696 C CA . VAL A 1 223 ? -16.977 7.877 -4.985 1.00 93.19 223 VAL A CA 1
ATOM 1697 C C . VAL A 1 223 ? -15.706 7.424 -5.714 1.00 93.19 223 VAL A C 1
ATOM 1699 O O . VAL A 1 223 ? -15.722 7.339 -6.933 1.00 93.19 223 VAL A O 1
ATOM 1702 N N . PHE A 1 224 ? -14.666 7.040 -4.975 1.00 92.62 224 PHE A N 1
ATOM 1703 C CA . PHE A 1 224 ? -13.381 6.536 -5.464 1.00 92.62 224 PHE A CA 1
ATOM 1704 C C . PHE A 1 224 ? -13.131 5.051 -5.129 1.00 92.62 224 PHE A C 1
ATOM 1706 O O . PHE A 1 224 ? -11.985 4.618 -5.086 1.00 92.62 224 PHE A O 1
ATOM 1713 N N . CYS A 1 225 ? -14.166 4.256 -4.823 1.00 92.12 225 CYS A N 1
ATOM 1714 C CA . CYS A 1 225 ? -13.962 2.858 -4.421 1.00 92.12 225 CYS A CA 1
ATOM 1715 C C . CYS A 1 225 ? -13.238 2.060 -5.522 1.00 92.12 225 CYS A C 1
ATOM 1717 O O . CYS A 1 225 ? -13.788 1.847 -6.606 1.00 92.12 225 CYS A O 1
ATOM 1719 N N . PHE A 1 226 ? -12.015 1.611 -5.227 1.00 90.25 226 PHE A N 1
ATOM 1720 C CA . PHE A 1 226 ? -11.191 0.854 -6.167 1.00 90.25 226 PHE A CA 1
ATOM 1721 C C . PHE A 1 226 ? -11.774 -0.539 -6.443 1.00 90.25 226 PHE A C 1
ATOM 1723 O O . PHE A 1 226 ? -11.804 -0.977 -7.586 1.00 90.25 226 PHE A O 1
ATOM 1730 N N . ILE A 1 227 ? -12.334 -1.189 -5.416 1.00 90.31 227 ILE A N 1
ATOM 1731 C CA . ILE A 1 227 ? -12.940 -2.528 -5.521 1.00 90.31 227 ILE A CA 1
ATOM 1732 C C . ILE A 1 227 ? -14.170 -2.514 -6.434 1.00 90.31 227 ILE A C 1
ATOM 1734 O O . ILE A 1 227 ? -14.355 -3.419 -7.241 1.00 90.31 227 ILE A O 1
ATOM 1738 N N . ASP A 1 228 ? -14.976 -1.450 -6.385 1.00 89.31 228 ASP A N 1
ATOM 1739 C CA . ASP A 1 228 ? -16.089 -1.258 -7.329 1.00 89.31 228 ASP A CA 1
ATOM 1740 C C . ASP A 1 228 ? -15.617 -0.995 -8.764 1.00 89.31 228 ASP A C 1
ATOM 1742 O O . ASP A 1 228 ? -16.404 -1.121 -9.699 1.00 89.31 228 ASP A O 1
ATOM 1746 N N . GLY A 1 229 ? -14.351 -0.608 -8.931 1.00 89.31 229 GLY A N 1
ATOM 1747 C CA . GLY A 1 229 ? -13.664 -0.463 -10.211 1.00 89.31 229 GLY A CA 1
ATOM 1748 C C . GLY A 1 229 ? -12.952 -1.737 -10.675 1.00 89.31 229 GLY A C 1
ATOM 1749 O O . GLY A 1 229 ? -12.172 -1.690 -11.623 1.00 89.31 229 GLY A O 1
ATOM 1750 N N . ASN A 1 230 ? -13.170 -2.886 -10.039 1.00 92.38 230 ASN A N 1
ATOM 1751 C CA . ASN A 1 230 ? -12.535 -4.112 -10.501 1.00 92.38 230 ASN A CA 1
ATOM 1752 C C . ASN A 1 230 ? -13.100 -4.589 -11.861 1.00 92.38 230 ASN A C 1
ATOM 1754 O O . ASN A 1 230 ? -14.321 -4.610 -12.053 1.00 92.38 230 ASN A O 1
ATOM 1758 N N . PRO A 1 231 ? -12.240 -5.025 -12.803 1.00 90.38 231 PRO A N 1
ATOM 1759 C CA . PRO A 1 231 ? -12.657 -5.724 -14.015 1.00 90.38 231 PRO A CA 1
ATOM 1760 C C . PRO A 1 231 ? -13.348 -7.053 -13.706 1.00 90.38 231 PRO A C 1
ATOM 1762 O O . PRO A 1 231 ? -13.074 -7.721 -12.708 1.00 90.38 231 PRO A O 1
ATOM 1765 N N . GLN A 1 232 ? -14.162 -7.515 -14.656 1.00 87.25 232 GLN A N 1
ATOM 1766 C CA . GLN A 1 232 ? -14.565 -8.920 -14.689 1.00 87.25 232 GLN A CA 1
ATOM 1767 C C . GLN A 1 232 ? -13.337 -9.823 -14.881 1.00 87.25 232 GLN A C 1
ATOM 1769 O O . GLN A 1 232 ? -12.457 -9.519 -15.684 1.00 87.25 232 GLN A O 1
ATOM 1774 N N . GLY A 1 233 ? -13.298 -10.950 -14.167 1.00 85.62 233 GLY A N 1
ATOM 1775 C CA . GLY A 1 233 ? -12.187 -11.906 -14.237 1.00 85.62 233 GLY A CA 1
ATOM 1776 C C . GLY A 1 233 ? -10.989 -11.568 -13.344 1.00 85.62 233 GLY A C 1
ATOM 1777 O O . GLY A 1 233 ? -10.003 -12.305 -13.366 1.00 85.62 233 GLY A O 1
ATOM 1778 N N . VAL A 1 234 ? -11.070 -10.495 -12.543 1.00 92.06 234 VAL A N 1
ATOM 1779 C CA . VAL A 1 234 ? -10.127 -10.298 -11.437 1.00 92.06 234 VAL A CA 1
ATOM 1780 C C . VAL A 1 234 ? -10.233 -11.470 -10.458 1.00 92.06 234 VAL A C 1
ATOM 1782 O O . VAL A 1 234 ? -11.329 -11.998 -10.247 1.00 92.06 234 VAL A O 1
ATOM 1785 N N . ARG A 1 235 ? -9.111 -11.865 -9.852 1.00 89.25 235 ARG A N 1
ATOM 1786 C CA . ARG A 1 235 ? -9.089 -12.922 -8.831 1.00 89.25 235 ARG A CA 1
ATOM 1787 C C . ARG A 1 235 ? -10.040 -12.624 -7.664 1.00 89.25 235 ARG A C 1
ATOM 1789 O O . ARG A 1 235 ? -10.156 -11.482 -7.218 1.00 89.25 235 ARG A O 1
ATOM 1796 N N . ASP A 1 236 ? -10.660 -13.675 -7.130 1.00 85.06 236 ASP A N 1
ATOM 1797 C CA . ASP A 1 236 ? -11.771 -13.568 -6.173 1.00 85.06 236 ASP A CA 1
ATOM 1798 C C . ASP A 1 236 ? -11.431 -12.786 -4.897 1.00 85.06 236 ASP A C 1
ATOM 1800 O O . ASP A 1 236 ? -12.263 -12.040 -4.380 1.00 85.06 236 ASP A O 1
ATOM 1804 N N . SER A 1 237 ? -10.192 -12.901 -4.410 1.00 84.56 237 SER A N 1
ATOM 1805 C CA . SER A 1 237 ? -9.741 -12.218 -3.193 1.00 84.56 237 SER A CA 1
ATOM 1806 C C . SER A 1 237 ? -9.818 -10.692 -3.279 1.00 84.56 237 SER A C 1
ATOM 1808 O O . SER A 1 237 ? -9.956 -10.036 -2.251 1.00 84.56 237 SER A O 1
ATOM 1810 N N . LEU A 1 238 ? -9.788 -10.113 -4.485 1.00 87.62 238 LEU A N 1
ATOM 1811 C CA . LEU A 1 238 ? -9.843 -8.662 -4.679 1.00 87.62 238 LEU A CA 1
ATOM 1812 C C . LEU A 1 238 ? -11.259 -8.081 -4.660 1.00 87.62 238 LEU A C 1
ATOM 1814 O O . LEU A 1 238 ? -11.406 -6.860 -4.684 1.00 87.62 238 LEU A O 1
ATOM 1818 N N . TRP A 1 239 ? -12.295 -8.921 -4.581 1.00 87.81 239 TRP A N 1
ATOM 1819 C CA . TRP A 1 239 ? -13.673 -8.469 -4.361 1.00 87.81 239 TRP A CA 1
ATOM 1820 C C . TRP A 1 239 ? -14.005 -8.238 -2.886 1.00 87.81 239 TRP A C 1
ATOM 1822 O O . TRP A 1 239 ? -15.034 -7.631 -2.585 1.00 87.81 239 TRP A O 1
ATOM 1832 N N . ILE A 1 240 ? -13.148 -8.696 -1.971 1.00 85.06 240 ILE A N 1
ATOM 1833 C CA . ILE A 1 240 ? -13.349 -8.524 -0.533 1.00 85.06 240 ILE A CA 1
ATOM 1834 C C . ILE A 1 240 ? -13.132 -7.054 -0.187 1.00 85.06 240 ILE A C 1
ATOM 1836 O O . ILE A 1 240 ? -12.020 -6.535 -0.281 1.00 85.06 240 ILE A O 1
ATOM 1840 N N . ARG A 1 241 ? -14.200 -6.377 0.239 1.00 86.94 241 ARG A N 1
ATOM 1841 C CA . ARG A 1 241 ? -14.110 -4.994 0.707 1.00 86.94 241 ARG A CA 1
ATOM 1842 C C . ARG A 1 241 ? -13.647 -4.954 2.147 1.00 86.94 241 ARG A C 1
ATOM 1844 O O . ARG A 1 241 ? -14.483 -5.017 3.033 1.00 86.94 241 ARG A O 1
ATOM 1851 N N . ASP A 1 242 ? -12.355 -4.825 2.392 1.00 83.25 242 ASP A N 1
ATOM 1852 C CA . ASP A 1 242 ? -11.859 -4.715 3.762 1.00 83.25 242 ASP A CA 1
ATOM 1853 C C . ASP A 1 242 ? -12.193 -3.349 4.404 1.00 83.25 242 ASP A C 1
ATOM 1855 O O . ASP A 1 242 ? -12.122 -2.299 3.765 1.00 83.25 242 ASP A O 1
ATOM 1859 N N . ASP A 1 243 ? -12.619 -3.385 5.664 1.00 87.12 243 ASP A N 1
ATOM 1860 C CA . ASP A 1 243 ? -12.758 -2.249 6.589 1.00 87.12 243 ASP A CA 1
ATOM 1861 C C . ASP A 1 243 ? -12.622 -2.763 8.039 1.00 87.12 243 ASP A C 1
ATOM 1863 O O . ASP A 1 243 ? -13.284 -2.286 8.967 1.00 87.12 243 ASP A O 1
ATOM 1867 N N . ASP A 1 244 ? -11.831 -3.818 8.238 1.00 86.50 244 ASP A N 1
ATOM 1868 C CA . ASP A 1 244 ? -11.705 -4.534 9.497 1.00 86.50 244 ASP A CA 1
ATOM 1869 C C . ASP A 1 244 ? -10.566 -3.976 10.354 1.00 86.50 244 ASP A C 1
ATOM 1871 O O . ASP A 1 244 ? -9.385 -4.066 10.023 1.00 86.50 244 ASP A O 1
ATOM 1875 N N . PHE A 1 245 ? -10.911 -3.433 11.523 1.00 86.06 245 PHE A N 1
ATOM 1876 C CA . PHE A 1 245 ? -9.926 -2.852 12.441 1.00 86.06 245 PHE A CA 1
ATOM 1877 C C . PHE A 1 245 ? -8.872 -3.860 12.913 1.00 86.06 245 PHE A C 1
ATOM 1879 O O . PHE A 1 245 ? -7.784 -3.451 13.313 1.00 86.06 245 PHE A O 1
ATOM 1886 N N . ARG A 1 246 ? -9.173 -5.165 12.868 1.00 85.81 246 ARG A N 1
ATOM 1887 C CA . ARG A 1 246 ? -8.207 -6.211 13.218 1.00 85.81 246 ARG A CA 1
ATOM 1888 C C . ARG A 1 246 ? -7.045 -6.221 12.230 1.00 85.81 246 ARG A C 1
ATOM 1890 O O . ARG A 1 246 ? -5.894 -6.268 12.645 1.00 85.81 246 ARG A O 1
ATOM 1897 N N . LEU A 1 247 ? -7.348 -6.086 10.938 1.00 79.94 247 LEU A N 1
ATOM 1898 C CA . LEU A 1 247 ? -6.343 -6.006 9.879 1.00 79.94 247 LEU A CA 1
ATOM 1899 C C . LEU A 1 247 ? -5.597 -4.669 9.907 1.00 79.94 247 LEU A C 1
ATOM 1901 O O . LEU A 1 247 ? -4.422 -4.612 9.556 1.00 79.94 247 LEU A O 1
ATOM 1905 N N . SER A 1 248 ? -6.239 -3.609 10.405 1.00 84.88 248 SER A N 1
ATOM 1906 C CA . SER A 1 248 ? -5.570 -2.329 10.647 1.00 84.88 248 SER A CA 1
ATOM 1907 C C . SER A 1 248 ? -4.434 -2.432 11.654 1.00 84.88 248 SER A C 1
ATOM 1909 O O . SER A 1 248 ? -3.322 -2.000 11.372 1.00 84.88 248 SER A O 1
ATOM 1911 N N . PHE A 1 249 ? -4.704 -3.058 12.799 1.00 83.12 249 PHE A N 1
ATOM 1912 C CA . PHE A 1 249 ? -3.703 -3.261 13.840 1.00 83.12 249 PHE A CA 1
ATOM 1913 C C . PHE A 1 249 ? -2.622 -4.269 13.418 1.00 83.12 249 PHE A C 1
ATOM 1915 O O . PHE A 1 249 ? -1.443 -4.040 13.659 1.00 83.12 249 PHE A O 1
ATOM 1922 N N . THR A 1 250 ? -3.003 -5.383 12.782 1.00 79.62 250 THR A N 1
ATOM 1923 C CA . THR A 1 250 ? -2.054 -6.466 12.468 1.00 79.62 250 THR A CA 1
ATOM 1924 C C . THR A 1 250 ? -1.226 -6.214 11.206 1.00 79.62 250 THR A C 1
ATOM 1926 O O . THR A 1 250 ? -0.080 -6.646 11.146 1.00 79.62 250 THR A O 1
ATOM 1929 N N . TYR A 1 251 ? -1.783 -5.532 10.202 1.00 81.44 251 TYR A N 1
ATOM 1930 C CA . TYR A 1 251 ? -1.174 -5.409 8.869 1.00 81.44 251 TYR A CA 1
ATOM 1931 C C . TYR A 1 251 ? -1.102 -3.970 8.349 1.00 81.44 251 TYR A C 1
ATOM 1933 O O . TYR A 1 251 ? -0.797 -3.758 7.179 1.00 81.44 251 TYR A O 1
ATOM 1941 N N . GLY A 1 252 ? -1.442 -2.971 9.165 1.00 85.56 252 GLY A N 1
ATOM 1942 C CA . GLY A 1 252 ? -1.427 -1.573 8.735 1.00 85.56 252 GLY A CA 1
ATOM 1943 C C . GLY A 1 252 ? -2.470 -1.225 7.667 1.00 85.56 252 GLY A C 1
ATOM 1944 O O . GLY A 1 252 ? -2.306 -0.262 6.916 1.00 85.56 252 GLY A O 1
ATOM 1945 N N . SER A 1 253 ? -3.541 -2.018 7.562 1.00 88.69 253 SER A N 1
ATOM 1946 C CA . SER A 1 253 ? -4.626 -1.778 6.603 1.00 88.69 253 SER A CA 1
ATOM 1947 C C . SER A 1 253 ? -5.514 -0.613 7.042 1.00 88.69 253 SER A C 1
ATOM 1949 O O . SER A 1 253 ? -5.896 -0.493 8.209 1.00 88.69 253 SER A O 1
ATOM 1951 N N . TYR A 1 254 ? -5.869 0.273 6.115 1.00 91.38 254 TYR A N 1
ATOM 1952 C CA . TYR A 1 254 ? -6.657 1.444 6.476 1.00 91.38 254 TYR A CA 1
ATOM 1953 C C . TYR A 1 254 ? -8.135 1.119 6.694 1.00 91.38 254 TYR A C 1
ATOM 1955 O O . TYR A 1 254 ? -8.783 0.508 5.848 1.00 91.38 254 TYR A O 1
ATOM 1963 N N . VAL A 1 255 ? -8.690 1.625 7.796 1.00 94.12 255 VAL A N 1
ATOM 1964 C CA . VAL A 1 255 ? -10.114 1.521 8.121 1.00 94.12 255 VAL A CA 1
ATOM 1965 C C . VAL A 1 255 ? -10.788 2.880 8.172 1.00 94.12 255 VAL A C 1
ATOM 1967 O O . VAL A 1 255 ? -10.238 3.891 8.599 1.00 94.12 255 VAL A O 1
ATOM 1970 N N . THR A 1 256 ? -12.042 2.918 7.760 1.00 94.06 256 THR A N 1
ATOM 1971 C CA . THR A 1 256 ? -12.872 4.123 7.732 1.00 94.06 256 THR A CA 1
ATOM 1972 C C . TH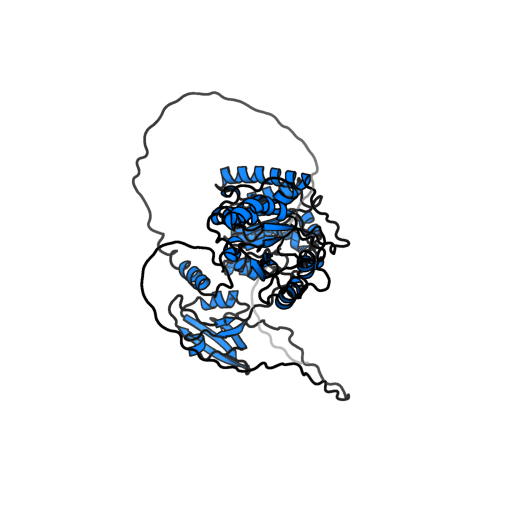R A 1 256 ? -13.544 4.414 9.075 1.00 94.06 256 THR A C 1
ATOM 1974 O O . THR A 1 256 ? -14.106 5.499 9.252 1.00 94.06 256 THR A O 1
ATOM 1977 N N . LEU A 1 257 ? -13.539 3.445 10.002 1.00 94.69 257 LEU A N 1
ATOM 1978 C CA . LEU A 1 257 ? -14.261 3.446 11.286 1.00 94.69 257 LEU A CA 1
ATOM 1979 C C . LEU A 1 257 ? -15.794 3.556 11.160 1.00 94.69 257 LEU A C 1
ATOM 1981 O O . LEU A 1 257 ? -16.508 3.655 12.163 1.00 94.69 257 LEU A O 1
ATOM 1985 N N . THR A 1 258 ? -16.338 3.516 9.943 1.00 92.88 258 THR A N 1
ATOM 1986 C CA . THR A 1 258 ? -17.780 3.687 9.700 1.00 92.88 258 THR A CA 1
ATOM 1987 C C . THR A 1 258 ? -18.591 2.477 10.157 1.00 92.88 258 THR A C 1
ATOM 1989 O O . THR A 1 258 ? -19.714 2.624 10.653 1.00 92.88 258 THR A O 1
ATOM 1992 N N . ASN A 1 259 ? -18.007 1.281 10.065 1.00 87.75 259 ASN A N 1
ATOM 1993 C CA . ASN A 1 259 ? -18.608 0.032 10.513 1.00 87.75 259 ASN A CA 1
ATOM 1994 C C . ASN A 1 259 ? -18.483 -0.183 12.044 1.00 87.75 259 ASN A C 1
ATOM 1996 O O . ASN A 1 259 ? -19.079 -1.119 12.591 1.00 87.75 259 ASN A O 1
ATOM 2000 N N . LEU A 1 260 ? -17.764 0.674 12.777 1.00 87.38 260 LEU A N 1
ATOM 2001 C CA . LEU A 1 260 ? -17.579 0.549 14.223 1.00 87.38 260 LEU A CA 1
ATOM 2002 C C . LEU A 1 260 ? -18.663 1.295 15.002 1.00 87.38 260 LEU A C 1
ATOM 2004 O O . LEU A 1 260 ? -18.820 2.511 14.911 1.00 87.38 260 LEU A O 1
ATOM 2008 N N . GLY A 1 261 ? -19.436 0.542 15.788 1.00 87.62 261 GLY A N 1
ATOM 2009 C CA . GLY A 1 261 ? -20.337 1.090 16.802 1.00 87.62 261 GLY A CA 1
ATOM 2010 C C . GLY A 1 261 ? -19.618 1.380 18.126 1.00 87.62 261 GLY A C 1
ATOM 2011 O O . GLY A 1 261 ? -18.450 1.023 18.270 1.00 87.62 261 GLY A O 1
ATOM 2012 N N . PRO A 1 262 ? -20.327 1.928 19.131 1.00 89.19 262 PRO A N 1
ATOM 2013 C CA . PRO A 1 262 ? -19.745 2.251 20.437 1.00 89.19 262 PRO A CA 1
ATOM 2014 C C . PRO A 1 262 ? -19.008 1.074 21.088 1.00 89.19 262 PRO A C 1
ATOM 2016 O O . PRO A 1 262 ? -17.886 1.232 21.541 1.00 89.19 262 PRO A O 1
ATOM 2019 N N . ARG A 1 263 ? -19.579 -0.139 21.032 1.00 88.88 263 ARG A N 1
ATOM 2020 C CA . ARG A 1 263 ? -18.927 -1.356 21.556 1.00 88.88 263 ARG A CA 1
ATOM 2021 C C . ARG A 1 263 ? -17.625 -1.712 20.836 1.00 88.88 263 ARG A C 1
ATOM 2023 O O . ARG A 1 263 ? -16.734 -2.276 21.452 1.00 88.88 263 ARG A O 1
ATOM 2030 N N . GLY A 1 264 ? -17.540 -1.433 19.535 1.00 89.81 264 GLY A N 1
ATOM 2031 C CA . GLY A 1 264 ? -16.326 -1.674 18.758 1.00 89.81 264 GLY A CA 1
ATOM 2032 C C . GLY A 1 264 ? -15.223 -0.687 19.132 1.00 89.81 264 GLY A C 1
ATOM 2033 O O . GLY A 1 264 ? -14.093 -1.102 19.339 1.00 89.81 264 GLY A O 1
ATOM 2034 N N . LEU A 1 265 ? -15.572 0.593 19.306 1.00 92.06 265 LEU A N 1
ATOM 2035 C CA . LEU A 1 265 ? -14.635 1.614 19.785 1.00 92.06 265 LEU A CA 1
ATOM 2036 C C . LEU A 1 265 ? -14.147 1.328 21.209 1.00 92.06 265 LEU A C 1
ATOM 2038 O O . LEU A 1 265 ? -12.949 1.380 21.453 1.00 92.06 265 LEU A O 1
ATOM 2042 N N . SER A 1 266 ? -15.044 0.969 22.135 1.00 92.19 266 SER A N 1
ATOM 2043 C CA . SER A 1 266 ? -14.644 0.595 23.499 1.00 92.19 266 SER A CA 1
ATOM 2044 C C . SER A 1 266 ? -13.707 -0.607 23.503 1.00 92.19 266 SER A C 1
ATOM 2046 O O . SER A 1 266 ? -12.724 -0.607 24.229 1.00 92.19 266 SER A O 1
ATOM 2048 N N . ARG A 1 267 ? -13.946 -1.586 22.624 1.00 91.06 267 ARG A N 1
ATOM 2049 C CA . ARG A 1 267 ? -13.061 -2.742 22.477 1.00 91.06 267 ARG A CA 1
ATOM 2050 C C . ARG A 1 267 ? -11.645 -2.352 22.039 1.00 91.06 267 ARG A C 1
ATOM 2052 O O . ARG A 1 267 ? -10.698 -2.898 22.592 1.00 91.06 267 ARG A O 1
ATOM 2059 N N . LEU A 1 268 ? -11.495 -1.428 21.081 1.00 92.69 268 LEU A N 1
ATOM 2060 C CA . LEU A 1 268 ? -10.174 -0.929 20.659 1.00 92.69 268 LEU A CA 1
ATOM 2061 C C . LEU A 1 268 ? -9.383 -0.382 21.854 1.00 92.69 268 LEU A C 1
ATOM 2063 O O . LEU A 1 268 ? -8.197 -0.663 21.987 1.00 92.69 268 LEU A O 1
ATOM 2067 N N . VAL A 1 269 ? -10.061 0.357 22.737 1.00 93.81 269 VAL A N 1
ATOM 2068 C CA . VAL A 1 269 ? -9.472 0.940 23.949 1.00 93.81 269 VAL A CA 1
ATOM 2069 C C . VAL A 1 269 ? -9.155 -0.126 24.998 1.00 93.81 269 VAL A C 1
ATOM 2071 O O . VAL A 1 269 ? -8.038 -0.170 25.504 1.00 93.81 269 VAL A O 1
ATOM 2074 N N . GLU A 1 270 ? -10.114 -1.001 25.310 1.00 90.62 270 GLU A N 1
ATOM 2075 C CA . GLU A 1 270 ? -9.959 -2.077 26.301 1.00 90.62 270 GLU A CA 1
ATOM 2076 C C . GLU A 1 270 ? -8.782 -3.001 25.961 1.00 90.62 270 GLU A C 1
ATOM 2078 O O . GLU A 1 270 ? -8.026 -3.388 26.848 1.00 90.62 270 GLU A O 1
ATOM 2083 N N . GLN A 1 271 ? -8.606 -3.311 24.674 1.00 88.75 271 GLN A N 1
ATOM 2084 C CA . GLN A 1 271 ? -7.542 -4.184 24.169 1.00 88.75 271 GLN A CA 1
ATOM 2085 C C . GLN A 1 271 ? -6.284 -3.416 23.729 1.00 88.75 271 GLN A C 1
ATOM 2087 O O . GLN A 1 271 ? -5.345 -4.039 23.246 1.00 88.75 271 GLN A O 1
ATOM 2092 N N . ARG A 1 272 ? -6.255 -2.082 23.890 1.00 90.62 272 ARG A N 1
ATOM 2093 C CA . ARG A 1 272 ? -5.150 -1.192 23.486 1.00 90.62 272 ARG A CA 1
ATOM 2094 C C . ARG A 1 272 ? -4.637 -1.446 22.061 1.00 90.62 272 ARG A C 1
ATOM 2096 O O . ARG A 1 272 ? -3.433 -1.483 21.824 1.00 90.62 272 ARG A O 1
ATOM 2103 N N . LEU A 1 273 ? -5.553 -1.626 21.110 1.00 90.81 273 LEU A N 1
ATOM 2104 C CA . LEU A 1 273 ? -5.218 -1.931 19.717 1.00 90.81 273 LEU A CA 1
ATOM 2105 C C . LEU A 1 273 ? -4.659 -0.681 19.029 1.00 90.81 273 LEU A C 1
ATOM 2107 O O . LEU A 1 273 ? -5.420 0.176 18.586 1.00 90.81 273 LEU A O 1
ATOM 2111 N N . SER A 1 274 ? -3.331 -0.574 19.003 1.00 90.75 274 SER A N 1
ATOM 2112 C CA . SER A 1 274 ? -2.575 0.605 18.579 1.00 90.75 274 SER A CA 1
ATOM 2113 C C . SER A 1 274 ? -1.226 0.197 17.964 1.00 90.75 274 SER A C 1
ATOM 2115 O O . SER A 1 274 ? -0.597 -0.713 18.503 1.00 90.75 274 SER A O 1
ATOM 2117 N N . PRO A 1 275 ? -0.730 0.883 16.916 1.00 92.75 275 PRO A N 1
ATOM 2118 C CA . PRO A 1 275 ? -1.384 1.984 16.211 1.00 92.75 275 PRO A CA 1
ATOM 2119 C C . PRO A 1 275 ? -2.515 1.504 15.286 1.00 92.75 275 PRO A C 1
ATOM 2121 O O . PRO A 1 275 ? -2.555 0.350 14.864 1.00 92.75 275 PRO A O 1
ATOM 2124 N N . LEU A 1 276 ? -3.450 2.402 14.972 1.00 95.62 276 LEU A N 1
ATOM 2125 C CA . LEU A 1 276 ? -4.510 2.181 13.984 1.00 95.62 276 LEU A CA 1
ATOM 2126 C C . LEU A 1 276 ? -4.247 2.994 12.721 1.00 95.62 276 LEU A C 1
ATOM 2128 O O . LEU A 1 276 ? -3.821 4.142 12.794 1.00 95.62 276 LEU A O 1
ATOM 2132 N N . TYR A 1 277 ? -4.588 2.438 11.565 1.00 96.94 277 TYR A N 1
ATOM 2133 C CA . TYR A 1 277 ? -4.480 3.106 10.271 1.00 96.94 277 TYR A CA 1
ATOM 2134 C C . TYR A 1 277 ? -5.879 3.529 9.828 1.00 96.94 277 TYR A C 1
ATOM 2136 O O . TYR A 1 277 ? -6.739 2.694 9.557 1.00 96.94 277 TYR A O 1
ATOM 2144 N N . VAL A 1 278 ? -6.148 4.835 9.798 1.00 97.62 278 VAL A N 1
ATOM 2145 C CA . VAL A 1 278 ? -7.494 5.388 9.611 1.00 97.62 278 VAL A CA 1
ATOM 2146 C C . VAL A 1 278 ? -7.594 6.239 8.347 1.00 97.62 278 VAL A C 1
ATOM 2148 O O . VAL A 1 278 ? -6.938 7.269 8.192 1.00 97.62 278 VAL A O 1
ATOM 2151 N N . SER A 1 279 ? -8.483 5.834 7.442 1.00 96.38 279 SER A N 1
ATOM 2152 C CA . SER A 1 279 ? -8.839 6.583 6.236 1.00 96.38 279 SER A CA 1
ATOM 2153 C C . SER A 1 279 ? -9.779 7.743 6.585 1.00 96.38 279 SER A C 1
ATOM 2155 O O . SER A 1 279 ? -11.007 7.598 6.654 1.00 96.38 279 SER A O 1
ATOM 2157 N N . VAL A 1 280 ? -9.203 8.921 6.834 1.00 98.25 280 VAL A N 1
ATOM 2158 C CA . VAL A 1 280 ? -9.944 10.131 7.225 1.00 98.25 280 VAL A CA 1
ATOM 2159 C C . VAL A 1 280 ? -10.572 10.797 6.007 1.00 98.25 280 VAL A C 1
ATOM 2161 O O . VAL A 1 280 ? -11.776 11.045 6.011 1.00 98.25 280 VAL A O 1
ATOM 2164 N N . HIS A 1 281 ? -9.785 11.042 4.957 1.00 98.19 281 HIS A N 1
ATOM 2165 C CA . HIS A 1 281 ? -10.148 11.747 3.715 1.00 98.19 281 HIS A CA 1
ATOM 2166 C C . HIS A 1 281 ? -10.613 13.208 3.853 1.00 98.19 281 HIS A C 1
ATOM 2168 O O . HIS A 1 281 ? -10.212 14.033 3.040 1.00 98.19 281 HIS A O 1
ATOM 2174 N N . ALA A 1 282 ? -11.444 13.546 4.835 1.00 98.50 282 ALA A N 1
ATOM 2175 C CA . ALA A 1 282 ? -11.845 14.911 5.159 1.00 98.50 282 ALA A CA 1
ATOM 2176 C C . ALA A 1 282 ? -12.322 14.977 6.614 1.00 98.50 282 ALA A C 1
ATOM 2178 O O . ALA A 1 282 ? -13.003 14.063 7.076 1.00 98.50 282 ALA A O 1
ATOM 2179 N N . THR A 1 283 ? -12.015 16.053 7.335 1.00 98.44 283 THR A N 1
ATOM 2180 C CA . THR A 1 283 ? -12.566 16.265 8.687 1.00 98.44 283 THR A CA 1
ATOM 2181 C C . THR A 1 283 ? -13.929 16.959 8.675 1.00 98.44 283 THR A C 1
ATOM 2183 O O . THR A 1 283 ? -14.685 16.844 9.639 1.00 98.44 283 THR A O 1
ATOM 2186 N N . ASP A 1 284 ? -14.278 17.642 7.579 1.00 98.31 284 ASP A N 1
ATOM 2187 C CA . ASP A 1 284 ? -15.620 18.184 7.369 1.00 98.31 284 ASP A CA 1
ATOM 2188 C C . ASP A 1 284 ? -16.644 17.034 7.243 1.00 98.31 284 ASP A C 1
ATOM 2190 O O . ASP A 1 284 ? -16.531 16.222 6.313 1.00 98.31 284 ASP A O 1
ATOM 2194 N N . PRO A 1 285 ? -17.655 16.962 8.134 1.00 97.94 285 PRO A N 1
ATOM 2195 C CA . PRO A 1 285 ? -18.640 15.888 8.112 1.00 97.94 285 PRO A CA 1
ATOM 2196 C C . PRO A 1 285 ? -19.409 15.784 6.795 1.00 97.94 285 PRO A C 1
ATOM 2198 O O . PRO A 1 285 ? -19.615 14.678 6.301 1.00 97.94 285 PRO A O 1
ATOM 2201 N N . GLU A 1 286 ? -19.817 16.906 6.198 1.00 98.06 286 GLU A N 1
ATOM 2202 C CA . GLU A 1 286 ? -20.611 16.903 4.966 1.00 98.06 286 GLU A CA 1
ATOM 2203 C C . GLU A 1 286 ? -19.774 16.420 3.781 1.00 98.06 286 GLU A C 1
ATOM 2205 O O . GLU A 1 286 ? -20.235 15.607 2.974 1.00 98.06 286 GLU A O 1
ATOM 2210 N N . VAL A 1 287 ? -18.514 16.858 3.706 1.00 98.06 287 VAL A N 1
ATOM 2211 C CA . VAL A 1 287 ? -17.574 16.406 2.670 1.00 98.06 287 VAL A CA 1
ATOM 2212 C C . VAL A 1 287 ? -17.303 14.911 2.813 1.00 98.06 287 VAL A C 1
ATOM 2214 O O . VAL A 1 287 ? -17.414 14.172 1.832 1.00 98.06 287 VAL A O 1
ATOM 2217 N N . ARG A 1 288 ? -17.007 14.430 4.028 1.00 98.06 288 ARG A N 1
ATOM 2218 C CA . ARG A 1 288 ? -16.695 13.012 4.255 1.00 98.06 288 ARG A CA 1
ATOM 2219 C C . ARG A 1 288 ? -17.899 12.104 3.997 1.00 98.06 288 ARG A C 1
ATOM 2221 O O . ARG A 1 288 ? -17.741 11.053 3.374 1.00 98.06 288 ARG A O 1
ATOM 2228 N N . VAL A 1 289 ? -19.104 12.515 4.404 1.00 98.06 289 VAL A N 1
ATOM 2229 C CA . VAL A 1 289 ? -20.355 11.794 4.103 1.00 98.06 289 VAL A CA 1
ATOM 2230 C C . VAL A 1 289 ? -20.581 11.708 2.596 1.00 98.06 289 VAL A C 1
ATOM 2232 O O . VAL A 1 289 ? -20.921 10.636 2.098 1.00 98.06 289 VAL A O 1
ATOM 2235 N N . ARG A 1 290 ? -20.343 12.791 1.847 1.00 96.44 290 ARG A N 1
ATOM 2236 C CA . ARG A 1 290 ? -20.453 12.783 0.379 1.00 96.44 290 ARG A CA 1
ATOM 2237 C C . ARG A 1 290 ? -19.422 11.872 -0.286 1.00 96.44 290 ARG A C 1
ATOM 2239 O O . ARG A 1 290 ? -19.771 11.179 -1.239 1.00 96.44 290 ARG A O 1
ATOM 2246 N N . LEU A 1 291 ? -18.183 11.862 0.208 1.00 96.62 291 LEU A N 1
ATOM 2247 C CA . LEU A 1 291 ? -17.107 11.015 -0.311 1.00 96.62 291 LEU A CA 1
ATOM 2248 C C . LEU A 1 291 ? -17.396 9.524 -0.109 1.00 96.62 291 LEU A C 1
ATOM 2250 O O . LEU A 1 291 ? -17.252 8.752 -1.055 1.00 96.62 291 LEU A O 1
ATOM 2254 N N . LEU A 1 292 ? -17.805 9.125 1.102 1.00 96.00 292 LEU A N 1
ATOM 2255 C CA . LEU A 1 292 ? -18.008 7.719 1.485 1.00 96.00 292 LEU A CA 1
ATOM 2256 C C . LEU A 1 292 ? -19.437 7.205 1.240 1.00 96.00 292 LEU A C 1
ATOM 2258 O O . LEU A 1 292 ? -19.671 5.998 1.311 1.00 96.00 292 LEU A O 1
ATOM 2262 N N . LYS A 1 293 ? -20.384 8.111 0.959 1.00 95.44 293 LYS A N 1
ATOM 2263 C CA . LYS A 1 293 ? -21.830 7.846 0.872 1.00 95.44 293 LYS A CA 1
ATOM 2264 C C . LYS A 1 293 ? -22.374 7.108 2.100 1.00 95.44 293 LYS A C 1
ATOM 2266 O O . LYS A 1 293 ? -23.156 6.170 1.990 1.00 95.44 293 LYS A O 1
ATOM 2271 N N . ASN A 1 294 ? -21.950 7.543 3.284 1.00 95.69 294 ASN A N 1
ATOM 2272 C CA . ASN A 1 294 ? -22.334 6.937 4.555 1.00 95.69 294 ASN A CA 1
ATOM 2273 C C . ASN A 1 294 ? -22.541 8.024 5.612 1.00 95.69 294 ASN A C 1
ATOM 2275 O O . ASN A 1 294 ? -21.610 8.761 5.920 1.00 95.69 294 ASN A O 1
ATOM 2279 N N . GLU A 1 295 ? -23.733 8.110 6.205 1.00 94.12 295 GLU A N 1
ATOM 2280 C CA . GLU A 1 295 ? -24.060 9.126 7.219 1.00 94.12 295 GLU A CA 1
ATOM 2281 C C . GLU A 1 295 ? -23.162 9.035 8.462 1.00 94.12 295 GLU A C 1
ATOM 2283 O O . GLU A 1 295 ? -22.775 10.055 9.033 1.00 94.12 295 GLU A O 1
ATOM 2288 N N . ARG A 1 296 ? -22.752 7.819 8.853 1.00 94.56 296 ARG A N 1
ATOM 2289 C CA . ARG A 1 296 ? -21.852 7.603 10.000 1.00 94.56 296 ARG A CA 1
ATOM 2290 C C . ARG A 1 296 ? -20.448 8.142 9.745 1.00 94.56 296 ARG A C 1
ATOM 2292 O O . ARG A 1 296 ? -19.704 8.342 10.701 1.00 94.56 296 ARG A O 1
ATOM 2299 N N . ALA A 1 297 ? -20.079 8.392 8.487 1.00 95.56 297 ALA A N 1
ATOM 2300 C CA . ALA A 1 297 ? -18.777 8.948 8.152 1.00 95.56 297 ALA A CA 1
ATOM 2301 C C . ALA A 1 297 ? -18.545 10.323 8.790 1.00 95.56 297 ALA A C 1
ATOM 2303 O O . ALA A 1 297 ? -17.405 10.648 9.110 1.00 95.56 297 ALA A O 1
ATOM 2304 N N . GLY A 1 298 ? -19.601 11.100 9.047 1.00 96.50 298 GLY A N 1
ATOM 2305 C CA . GLY A 1 298 ? -19.482 12.412 9.685 1.00 96.50 298 GLY A CA 1
ATOM 2306 C C . GLY A 1 298 ? -18.934 12.385 11.119 1.00 96.50 298 GLY A C 1
ATOM 2307 O O . GLY A 1 298 ? -18.552 13.428 11.635 1.00 96.50 298 GLY A O 1
ATOM 2308 N N . LEU A 1 299 ? -18.853 11.210 11.756 1.00 96.81 299 LEU A N 1
ATOM 2309 C CA . LEU A 1 299 ? -18.416 11.045 13.149 1.00 96.81 299 LEU A CA 1
ATOM 2310 C C . LEU A 1 299 ? -16.891 10.980 13.329 1.00 96.81 299 LEU A C 1
ATOM 2312 O O . LEU A 1 299 ? -16.426 10.817 14.455 1.00 96.81 299 LEU A O 1
ATOM 2316 N N . ILE A 1 300 ? -16.105 11.089 12.252 1.00 97.56 300 ILE A N 1
ATOM 2317 C CA . ILE A 1 300 ? -14.664 10.787 12.278 1.00 97.56 300 ILE A CA 1
ATOM 2318 C C . ILE A 1 300 ? -13.898 11.548 13.355 1.00 97.56 300 ILE A C 1
ATOM 2320 O O . ILE A 1 300 ? -13.099 10.954 14.067 1.00 97.56 300 ILE A O 1
ATOM 2324 N N . MET A 1 301 ? -14.168 12.841 13.526 1.00 98.19 301 MET A N 1
ATOM 2325 C CA . MET A 1 301 ? -13.430 13.657 14.488 1.00 98.19 301 MET A CA 1
ATOM 2326 C C . MET A 1 301 ? -13.759 13.286 15.934 1.00 98.19 301 MET A C 1
ATOM 2328 O O . MET A 1 301 ? -12.880 13.336 16.788 1.00 98.19 301 MET A O 1
ATOM 2332 N N . ASP A 1 302 ? -14.996 12.872 16.211 1.00 97.50 302 ASP A N 1
ATOM 2333 C CA . ASP A 1 302 ? -15.388 12.398 17.541 1.00 97.50 302 ASP A CA 1
ATOM 2334 C C . ASP A 1 302 ? -14.792 11.020 17.829 1.00 97.50 302 ASP A C 1
ATOM 2336 O O . ASP A 1 302 ? -14.364 10.750 18.949 1.00 97.50 302 ASP A O 1
ATOM 2340 N N . GLN A 1 303 ? -14.707 10.165 16.807 1.00 97.62 303 GLN A N 1
ATOM 2341 C CA . GLN A 1 303 ? -14.048 8.866 16.906 1.00 97.62 303 GLN A CA 1
ATOM 2342 C C . GLN A 1 303 ? -12.544 9.023 17.145 1.00 97.62 303 GLN A C 1
ATOM 2344 O O . GLN A 1 303 ? -12.023 8.401 18.062 1.00 97.62 303 GLN A O 1
ATOM 2349 N N . LEU A 1 304 ? -11.859 9.875 16.376 1.00 98.12 304 LEU A N 1
ATOM 2350 C CA . LEU A 1 304 ? -10.428 10.130 16.551 1.00 98.12 304 LEU A CA 1
ATOM 2351 C C . LEU A 1 304 ? -10.131 10.704 17.937 1.00 98.12 304 LEU A C 1
ATOM 2353 O O . LEU A 1 304 ? -9.273 10.157 18.617 1.00 98.12 304 LEU A O 1
ATOM 2357 N N . ARG A 1 305 ? -10.893 11.712 18.391 1.00 97.88 305 ARG A N 1
ATOM 2358 C CA . ARG A 1 305 ? -10.774 12.245 19.760 1.00 97.88 305 ARG A CA 1
ATOM 2359 C C . ARG A 1 305 ? -10.931 11.154 20.807 1.00 97.88 305 ARG A C 1
ATOM 2361 O O . ARG A 1 305 ? -10.092 11.028 21.686 1.00 97.88 305 ARG A O 1
ATOM 2368 N N . TYR A 1 306 ? -11.966 10.323 20.685 1.00 97.25 306 TYR A N 1
ATOM 2369 C CA . TYR A 1 306 ? -12.173 9.219 21.615 1.00 97.25 306 TYR A CA 1
ATOM 2370 C C . TYR A 1 306 ? -10.970 8.267 21.659 1.00 97.25 306 TYR A C 1
ATOM 2372 O O . TYR A 1 306 ? -10.554 7.881 22.746 1.00 97.25 306 TYR A O 1
ATOM 2380 N N . LEU A 1 307 ? -10.393 7.904 20.510 1.00 97.25 307 LEU A N 1
ATOM 2381 C CA . LEU A 1 307 ? -9.225 7.020 20.457 1.00 97.25 307 LEU A CA 1
ATOM 2382 C C . LEU A 1 307 ? -7.992 7.684 21.095 1.00 97.25 307 LEU A C 1
ATOM 2384 O O . LEU A 1 307 ? -7.367 7.090 21.975 1.00 97.25 307 LEU A O 1
ATOM 2388 N N . THR A 1 308 ? -7.681 8.925 20.712 1.00 97.19 308 THR A N 1
ATOM 2389 C CA . THR A 1 308 ? -6.496 9.644 21.203 1.00 97.19 308 THR A CA 1
ATOM 2390 C C . THR A 1 308 ? -6.593 9.992 22.688 1.00 97.19 308 THR A C 1
ATOM 2392 O O . THR A 1 308 ? -5.607 9.856 23.406 1.00 97.19 308 THR A O 1
ATOM 2395 N N . ASP A 1 309 ? -7.779 10.359 23.185 1.00 97.06 309 ASP A N 1
ATOM 2396 C CA . ASP A 1 309 ? -8.017 10.660 24.607 1.00 97.06 309 ASP A CA 1
ATOM 2397 C C . ASP A 1 309 ? -7.811 9.428 25.505 1.00 97.06 309 ASP A C 1
ATOM 2399 O O . ASP A 1 309 ? -7.531 9.560 26.697 1.00 97.06 309 ASP A O 1
ATOM 2403 N N . HIS A 1 310 ? -7.927 8.223 24.937 1.00 97.00 310 HIS A N 1
ATOM 2404 C CA . HIS A 1 310 ? -7.666 6.957 25.625 1.00 97.00 310 HIS A CA 1
ATOM 2405 C C . HIS A 1 310 ? -6.268 6.386 25.326 1.00 97.00 310 HIS A C 1
ATOM 2407 O O . HIS A 1 310 ? -5.992 5.234 25.663 1.00 97.00 310 HIS A O 1
ATOM 2413 N N . GLY A 1 311 ? -5.376 7.186 24.733 1.00 95.62 311 GLY A N 1
ATOM 2414 C CA . GLY A 1 311 ? -3.972 6.833 24.522 1.00 95.62 311 GLY A CA 1
ATOM 2415 C C . GLY A 1 311 ? -3.712 5.889 23.349 1.00 95.62 311 GLY A C 1
ATOM 2416 O O . GLY A 1 311 ? -2.642 5.288 23.300 1.00 95.62 311 GLY A O 1
ATOM 2417 N N . LEU A 1 312 ? -4.666 5.734 22.426 1.00 96.75 312 LEU A N 1
ATOM 2418 C CA . LEU A 1 312 ? -4.429 5.024 21.170 1.00 96.75 312 LEU A CA 1
ATOM 2419 C C . LEU A 1 312 ? -3.786 5.961 20.150 1.00 96.75 312 LEU A C 1
ATOM 2421 O O . LEU A 1 312 ? -4.132 7.140 20.047 1.00 96.75 312 LEU A O 1
ATOM 2425 N N . GLU A 1 313 ? -2.881 5.400 19.364 1.00 97.06 313 GLU A N 1
ATOM 2426 C CA . GLU A 1 313 ? -2.143 6.110 18.334 1.00 97.06 313 GLU A CA 1
ATOM 2427 C C . GLU A 1 313 ? -2.733 5.814 16.959 1.00 97.06 313 GLU A C 1
ATOM 2429 O O . GLU A 1 313 ? -3.177 4.698 16.681 1.00 97.06 313 GLU A O 1
ATOM 2434 N N . VAL A 1 314 ? -2.755 6.824 16.089 1.00 97.75 314 VAL A N 1
ATOM 2435 C CA . V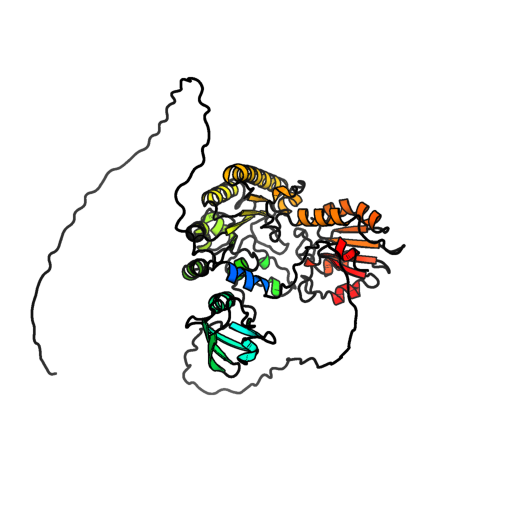AL A 1 314 ? -3.419 6.727 14.789 1.00 97.75 314 VAL A CA 1
ATOM 2436 C C . VAL A 1 314 ? -2.540 7.284 13.674 1.00 97.75 314 VAL A C 1
ATOM 2438 O O . VAL A 1 314 ? -2.159 8.455 13.688 1.00 97.75 314 VAL A O 1
ATOM 2441 N N . HIS A 1 315 ? -2.282 6.459 12.666 1.00 97.94 315 HIS A N 1
ATOM 2442 C CA . HIS A 1 315 ? -1.818 6.881 11.352 1.00 97.94 315 HIS A CA 1
ATOM 2443 C C . HIS A 1 315 ? -3.030 7.241 10.497 1.00 97.94 315 HIS A C 1
ATOM 2445 O O . HIS A 1 315 ? -3.981 6.470 10.389 1.00 97.94 315 HIS A O 1
ATOM 2451 N N . THR A 1 316 ? -3.034 8.425 9.896 1.00 98.44 316 THR A N 1
ATOM 2452 C CA . THR A 1 316 ? -4.174 8.914 9.112 1.00 98.44 316 THR A CA 1
ATOM 2453 C C . THR A 1 316 ? -3.841 8.979 7.632 1.00 98.44 316 THR A C 1
ATOM 2455 O O . THR A 1 316 ? -2.697 9.216 7.252 1.00 98.44 316 THR A O 1
ATOM 2458 N N . GLN A 1 317 ? -4.850 8.780 6.786 1.00 98.44 317 GLN A N 1
ATOM 2459 C CA . GLN A 1 317 ? -4.713 8.916 5.338 1.00 98.44 317 GLN A CA 1
ATOM 2460 C C . GLN A 1 317 ? -5.818 9.773 4.729 1.00 98.44 317 GLN A C 1
ATOM 2462 O O . GLN A 1 317 ? -6.995 9.702 5.108 1.00 98.44 317 GLN A O 1
ATOM 2467 N N . ILE A 1 318 ? -5.435 10.534 3.706 1.00 98.62 318 ILE A N 1
ATOM 2468 C CA . ILE A 1 318 ? -6.332 11.215 2.781 1.00 98.62 318 ILE A CA 1
ATOM 2469 C C . ILE A 1 318 ? -6.130 10.645 1.378 1.00 98.62 318 ILE A C 1
ATOM 2471 O O . ILE A 1 318 ? -5.017 10.636 0.863 1.00 98.62 318 ILE A O 1
ATOM 2475 N N . VAL A 1 319 ? -7.231 10.224 0.750 1.00 98.12 319 VAL A N 1
ATOM 2476 C CA . VAL A 1 319 ? -7.280 9.976 -0.695 1.00 98.12 319 VAL A CA 1
ATOM 2477 C C . VAL A 1 319 ? -7.782 11.274 -1.302 1.00 98.12 319 VAL A C 1
ATOM 2479 O O . VAL A 1 319 ? -8.923 11.679 -1.053 1.00 98.12 319 VAL A O 1
ATOM 2482 N N . LEU A 1 320 ? -6.905 11.973 -2.008 1.00 98.38 320 LEU A N 1
ATOM 2483 C CA . LEU A 1 320 ? -7.165 13.311 -2.510 1.00 98.38 320 LEU A CA 1
ATOM 2484 C C . LEU A 1 320 ? -7.963 13.239 -3.814 1.00 98.38 320 LEU A C 1
ATOM 2486 O O . LEU A 1 320 ? -7.501 12.687 -4.809 1.00 98.38 320 LEU A O 1
ATOM 2490 N N . CYS A 1 321 ? -9.167 13.801 -3.804 1.00 97.56 321 CYS A N 1
ATOM 2491 C CA . CYS A 1 321 ? -10.082 13.873 -4.935 1.00 97.56 321 CYS A CA 1
ATOM 2492 C C . CYS A 1 321 ? -10.246 15.351 -5.347 1.00 97.56 321 CYS A C 1
ATOM 2494 O O . CYS A 1 321 ? -10.790 16.130 -4.554 1.00 97.56 321 CYS A O 1
ATOM 2496 N N . PRO A 1 322 ? -9.813 15.745 -6.563 1.00 96.44 322 PRO A N 1
ATOM 2497 C CA . PRO A 1 322 ? -9.963 17.113 -7.058 1.00 96.44 322 PRO A CA 1
ATOM 2498 C C . PRO A 1 322 ? -11.405 17.585 -7.012 1.00 96.44 322 PRO A C 1
ATOM 2500 O O . PRO A 1 322 ? -12.277 16.844 -7.456 1.00 96.44 322 PRO A O 1
ATOM 2503 N N . GLU A 1 323 ? -11.643 18.810 -6.546 1.00 96.00 323 GLU A N 1
ATOM 2504 C CA . GLU A 1 323 ? -12.959 19.457 -6.416 1.00 96.00 323 GLU A CA 1
ATOM 2505 C C . GLU A 1 323 ? -13.869 18.857 -5.322 1.00 96.00 323 GLU A C 1
ATOM 2507 O O . GLU A 1 323 ? -15.059 19.182 -5.245 1.00 96.00 323 GLU A O 1
ATOM 2512 N N . TRP A 1 324 ? -13.332 17.983 -4.462 1.00 97.25 324 TRP A N 1
ATOM 2513 C CA . TRP A 1 324 ? -14.076 17.341 -3.371 1.00 97.25 324 TRP A CA 1
ATOM 2514 C C . TRP A 1 324 ? -13.461 17.618 -2.001 1.00 97.25 324 TRP A C 1
ATOM 2516 O O . TRP A 1 324 ? -14.147 18.131 -1.118 1.00 97.25 324 TRP A O 1
ATOM 2526 N N . ASN A 1 325 ? -12.196 17.249 -1.807 1.00 98.19 325 ASN A N 1
ATOM 2527 C CA . ASN A 1 325 ? -11.474 17.383 -0.536 1.00 98.19 325 ASN A CA 1
ATOM 2528 C C . ASN A 1 325 ? -10.065 17.969 -0.698 1.00 98.19 325 ASN A C 1
ATOM 2530 O O . ASN A 1 325 ? -9.220 17.803 0.177 1.00 98.19 325 ASN A O 1
ATOM 2534 N N . ASP A 1 326 ? -9.820 18.660 -1.804 1.00 97.25 326 ASP A N 1
ATOM 2535 C CA . ASP A 1 326 ? -8.593 19.379 -2.122 1.00 97.25 326 ASP A CA 1
ATOM 2536 C C . ASP A 1 326 ? -8.647 20.860 -1.704 1.00 97.25 326 ASP A C 1
ATOM 2538 O O . ASP A 1 326 ? -9.619 21.341 -1.107 1.00 97.25 326 ASP A O 1
ATOM 2542 N N . GLY A 1 327 ? -7.551 21.585 -1.952 1.00 96.62 327 GLY A N 1
ATOM 2543 C CA . GLY A 1 327 ? -7.437 23.015 -1.665 1.00 96.62 327 GLY A CA 1
ATOM 2544 C C . GLY A 1 327 ? -7.760 23.347 -0.206 1.00 96.62 327 GLY A C 1
ATOM 2545 O O . GLY A 1 327 ? -7.155 22.801 0.714 1.00 96.62 327 GLY A O 1
ATOM 2546 N N . ALA A 1 328 ? -8.757 24.208 0.009 1.00 97.31 328 ALA A N 1
ATOM 2547 C CA . ALA A 1 328 ? -9.160 24.648 1.345 1.00 97.31 328 ALA A CA 1
ATOM 2548 C C . ALA A 1 328 ? -9.708 23.511 2.232 1.00 97.31 328 ALA A C 1
ATOM 2550 O O . ALA A 1 328 ? -9.605 23.581 3.459 1.00 97.31 328 ALA A O 1
ATOM 2551 N N . HIS A 1 329 ? -10.290 22.461 1.640 1.00 98.25 329 HIS A N 1
ATOM 2552 C CA . HIS A 1 329 ? -10.731 21.292 2.405 1.00 98.25 329 HIS A CA 1
ATOM 2553 C C . HIS A 1 329 ? -9.544 20.455 2.884 1.00 98.25 329 HIS A C 1
ATOM 2555 O O . HIS A 1 329 ? -9.578 19.960 4.016 1.00 98.25 329 HIS A O 1
ATOM 2561 N N . LEU A 1 330 ? -8.487 20.352 2.072 1.00 98.56 330 LEU A N 1
ATOM 2562 C CA . LEU A 1 330 ? -7.234 19.724 2.481 1.00 98.56 330 LEU A CA 1
ATOM 2563 C C . LEU A 1 330 ? -6.588 20.525 3.618 1.00 98.56 330 LEU A C 1
ATOM 2565 O O . LEU A 1 330 ? -6.327 19.948 4.671 1.00 98.56 330 LEU A O 1
ATOM 2569 N N . ASP A 1 331 ? -6.448 21.848 3.471 1.00 98.31 331 ASP A N 1
ATOM 2570 C CA . ASP A 1 331 ? -5.885 22.727 4.512 1.00 98.31 331 ASP A CA 1
ATOM 2571 C C . ASP A 1 331 ? -6.625 22.579 5.848 1.00 98.31 331 ASP A C 1
ATOM 2573 O O . ASP A 1 331 ? -6.016 22.451 6.913 1.00 98.31 331 ASP A O 1
ATOM 2577 N N . ARG A 1 332 ? -7.964 22.560 5.798 1.00 98.38 332 ARG A N 1
ATOM 2578 C CA . ARG A 1 332 ? -8.795 22.345 6.985 1.00 98.38 332 ARG A CA 1
ATOM 2579 C C . ARG A 1 332 ? -8.536 20.982 7.616 1.00 98.38 332 ARG A C 1
ATOM 2581 O O . ARG A 1 332 ? -8.353 20.920 8.828 1.00 98.38 332 ARG A O 1
ATOM 2588 N N . THR A 1 333 ? -8.538 19.923 6.809 1.00 98.75 333 THR A N 1
ATOM 2589 C CA . THR A 1 333 ? -8.373 18.543 7.284 1.00 98.75 333 THR A CA 1
ATOM 2590 C C . THR A 1 333 ? -7.021 18.368 7.958 1.00 98.75 333 THR A C 1
ATOM 2592 O O . THR A 1 333 ? -6.943 17.861 9.073 1.00 98.75 333 THR A O 1
ATOM 2595 N N . VAL A 1 334 ? -5.962 18.857 7.316 1.00 98.38 334 VAL A N 1
ATOM 2596 C CA . VAL A 1 334 ? -4.598 18.789 7.833 1.00 98.38 334 VAL A CA 1
ATOM 2597 C C . VAL A 1 334 ? -4.476 19.551 9.156 1.00 98.38 334 VAL A C 1
ATOM 2599 O O . VAL A 1 334 ? -3.972 19.001 10.134 1.00 98.38 334 VAL A O 1
ATOM 2602 N N . ARG A 1 335 ? -4.996 20.784 9.222 1.00 98.06 335 ARG A N 1
ATOM 2603 C CA . ARG A 1 335 ? -4.980 21.598 10.446 1.00 98.06 335 ARG A CA 1
ATOM 2604 C C . ARG A 1 335 ? -5.733 20.927 11.595 1.00 98.06 335 ARG A C 1
ATOM 2606 O O . ARG A 1 335 ? -5.201 20.836 12.694 1.00 98.06 335 ARG A O 1
ATOM 2613 N N . GLU A 1 336 ? -6.952 20.453 11.353 1.00 98.44 336 GLU A N 1
ATOM 2614 C CA . GLU A 1 336 ? -7.785 19.850 12.400 1.00 98.44 336 GLU A CA 1
ATOM 2615 C C . GLU A 1 336 ? -7.200 18.527 12.915 1.00 98.44 336 GLU A C 1
ATOM 2617 O O . GLU A 1 336 ? -7.272 18.262 14.112 1.00 98.44 336 GLU A O 1
ATOM 2622 N N . LEU A 1 337 ? -6.575 17.719 12.050 1.00 98.50 337 LEU A N 1
ATOM 2623 C CA . LEU A 1 337 ? -5.844 16.521 12.477 1.00 98.50 337 LEU A CA 1
ATOM 2624 C C . LEU A 1 337 ? -4.586 16.870 13.279 1.00 98.50 337 LEU A C 1
ATOM 2626 O O . LEU A 1 337 ? -4.288 16.204 14.268 1.00 98.50 337 LEU A O 1
ATOM 2630 N N . PHE A 1 338 ? -3.866 17.925 12.894 1.00 97.69 338 PHE A N 1
ATOM 2631 C CA . PHE A 1 338 ? -2.707 18.400 13.646 1.00 97.69 338 PHE A CA 1
ATOM 2632 C C . PHE A 1 338 ? -3.112 18.918 15.040 1.00 97.69 338 PHE A C 1
ATOM 2634 O O . PHE A 1 338 ? -2.427 18.661 16.026 1.00 97.69 338 PHE A O 1
ATOM 2641 N N . GLU A 1 339 ? -4.259 19.590 15.159 1.00 96.69 339 GLU A N 1
ATOM 2642 C CA . GLU A 1 339 ? -4.793 20.099 16.432 1.00 96.69 339 GLU A CA 1
ATOM 2643 C C . GLU A 1 339 ? -5.201 18.985 17.423 1.00 96.69 339 GLU A C 1
ATOM 2645 O O . GLU A 1 339 ? -5.277 19.249 18.622 1.00 96.69 339 GLU A O 1
ATOM 2650 N N . LEU A 1 340 ? -5.402 17.737 16.969 1.00 96.75 340 LEU A N 1
ATOM 2651 C CA . LEU A 1 340 ? -5.649 16.579 17.850 1.00 96.75 340 LEU A CA 1
ATOM 2652 C C . LEU A 1 340 ? -4.402 16.116 18.631 1.00 96.75 340 LEU A C 1
ATOM 2654 O O . LEU A 1 340 ? -4.508 15.258 19.505 1.00 96.75 340 LEU A O 1
ATOM 2658 N N . GLY A 1 341 ? -3.228 16.687 18.349 1.00 94.69 341 GLY A N 1
ATOM 2659 C CA . GLY A 1 341 ? -1.998 16.431 19.099 1.00 94.69 341 GLY A CA 1
ATOM 2660 C C . GLY A 1 341 ? -1.218 15.199 18.632 1.00 94.69 341 GLY A C 1
ATOM 2661 O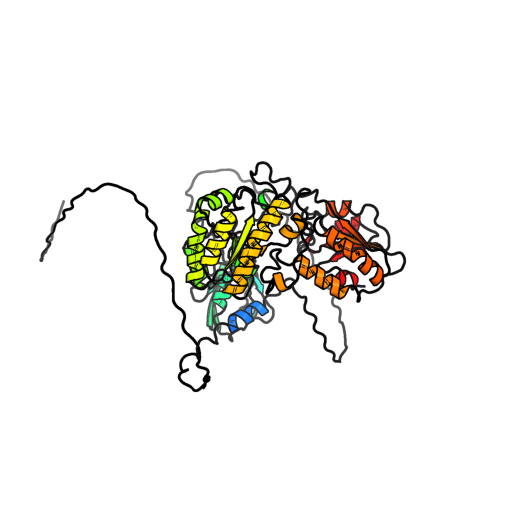 O . GLY A 1 341 ? -1.285 14.797 17.468 1.00 94.69 341 GLY A O 1
ATOM 2662 N N . GLU A 1 342 ? -0.414 14.639 19.539 1.00 93.75 342 GLU A N 1
ATOM 2663 C CA . GLU A 1 342 ? 0.556 13.569 19.242 1.00 93.75 342 GLU A CA 1
ATOM 2664 C C . GLU A 1 342 ? -0.082 12.186 19.050 1.00 93.75 342 GLU A C 1
ATOM 2666 O O . GLU A 1 342 ? 0.542 11.311 18.454 1.00 93.75 342 GLU A O 1
ATOM 2671 N N . GLY A 1 343 ? -1.335 11.999 19.488 1.00 95.75 343 GLY A N 1
ATOM 2672 C CA . GLY A 1 343 ? -2.088 10.765 19.241 1.00 95.75 343 GLY A CA 1
ATOM 2673 C C . GLY A 1 343 ? -2.349 10.514 17.751 1.00 95.75 343 GLY A C 1
ATOM 2674 O O . GLY A 1 343 ? -2.471 9.367 17.331 1.00 95.75 343 GLY A O 1
ATOM 2675 N N . ILE A 1 344 ? -2.361 11.570 16.927 1.00 97.81 344 ILE A N 1
ATOM 2676 C CA . ILE A 1 344 ? -2.263 11.437 15.470 1.00 97.81 344 ILE A CA 1
ATOM 2677 C C . ILE A 1 344 ? -0.781 11.411 15.101 1.00 97.81 344 ILE A C 1
ATOM 2679 O O . ILE A 1 344 ? -0.128 12.458 15.051 1.00 97.81 344 ILE A O 1
ATOM 2683 N N . ARG A 1 345 ? -0.262 10.208 14.845 1.00 96.38 345 ARG A N 1
ATOM 2684 C CA . ARG A 1 345 ? 1.162 9.946 14.601 1.00 96.38 345 ARG A CA 1
ATOM 2685 C C . ARG A 1 345 ? 1.627 10.465 13.256 1.00 96.38 345 ARG A C 1
ATOM 2687 O O . ARG A 1 345 ? 2.661 11.119 13.184 1.00 96.38 345 ARG A O 1
ATOM 2694 N N . THR A 1 346 ? 0.868 10.189 12.203 1.00 97.38 346 THR A N 1
ATOM 2695 C CA . THR A 1 346 ? 1.202 10.635 10.849 1.00 97.38 346 THR A CA 1
ATOM 2696 C C . THR A 1 346 ? -0.048 10.942 10.034 1.00 97.38 346 THR A C 1
ATOM 2698 O O . THR A 1 346 ? -1.158 10.498 10.351 1.00 97.38 346 THR A O 1
ATOM 2701 N N . LEU A 1 347 ? 0.154 11.691 8.957 1.00 98.19 347 LEU A N 1
ATOM 2702 C CA . LEU A 1 347 ? -0.795 11.925 7.886 1.00 98.19 347 LEU A CA 1
ATOM 2703 C C . LEU A 1 347 ? -0.134 11.584 6.547 1.00 98.19 347 LEU A C 1
ATOM 2705 O O . LEU A 1 347 ? 0.829 12.233 6.148 1.00 98.19 347 LEU A O 1
ATOM 2709 N N . SER A 1 348 ? -0.676 10.603 5.831 1.00 98.00 348 SER A N 1
ATOM 2710 C CA . SER A 1 348 ? -0.340 10.333 4.433 1.00 98.00 348 SER A CA 1
ATOM 2711 C C . SER A 1 348 ? -1.394 10.926 3.499 1.00 98.00 348 SER A C 1
ATOM 2713 O O . SER A 1 348 ? -2.597 10.868 3.767 1.00 98.00 348 SER A O 1
ATOM 2715 N N . VAL A 1 349 ? -0.961 11.497 2.378 1.00 98.56 349 VAL A N 1
ATOM 2716 C CA . VAL A 1 349 ? -1.867 11.953 1.318 1.00 98.56 349 VAL A CA 1
ATOM 2717 C C . VAL A 1 349 ? -1.501 11.264 0.016 1.00 98.56 349 VAL A C 1
ATOM 2719 O O . VAL A 1 349 ? -0.390 11.416 -0.490 1.00 98.56 349 VAL A O 1
ATOM 2722 N N . VAL A 1 350 ? -2.458 10.511 -0.517 1.00 97.62 350 VAL A N 1
ATOM 2723 C CA . VAL A 1 350 ? -2.342 9.757 -1.769 1.00 97.62 350 VAL A CA 1
ATOM 2724 C C . VAL A 1 350 ? -3.267 10.371 -2.823 1.00 97.62 350 VAL A C 1
ATOM 2726 O O . VAL A 1 350 ? -4.326 10.904 -2.468 1.00 97.62 350 VAL A O 1
ATOM 2729 N N . PRO A 1 351 ? -2.912 10.324 -4.116 1.00 96.88 351 PRO A N 1
ATOM 2730 C CA . PRO A 1 351 ? -3.824 10.743 -5.167 1.00 96.88 351 PRO A CA 1
ATOM 2731 C C . PRO A 1 351 ? -4.969 9.731 -5.309 1.00 96.88 351 PRO A C 1
ATOM 2733 O O . PRO A 1 351 ? -4.835 8.558 -4.963 1.00 96.88 351 PRO A O 1
ATOM 2736 N N . VAL A 1 352 ? -6.116 10.166 -5.830 1.00 95.62 352 VAL A N 1
ATOM 2737 C CA . VAL A 1 352 ? -7.190 9.230 -6.172 1.00 95.62 352 VAL A CA 1
ATOM 2738 C C . VAL A 1 352 ? -6.763 8.294 -7.310 1.00 95.62 352 VAL A C 1
ATOM 2740 O O . VAL A 1 352 ? -6.480 8.737 -8.422 1.00 95.62 352 VAL A O 1
ATOM 2743 N N . GLY A 1 353 ? -6.756 6.989 -7.033 1.00 91.25 353 GLY A N 1
ATOM 2744 C CA . GLY A 1 353 ? -6.544 5.938 -8.027 1.00 91.25 353 GLY A CA 1
ATOM 2745 C C . GLY A 1 353 ? -7.864 5.508 -8.663 1.00 91.25 353 GLY A C 1
ATOM 2746 O O . GLY A 1 353 ? -8.798 5.122 -7.960 1.00 91.25 353 GLY A O 1
ATOM 2747 N N . LEU A 1 354 ? -7.951 5.570 -9.993 1.00 90.75 354 LEU A N 1
ATOM 2748 C CA . LEU A 1 354 ? -9.145 5.183 -10.749 1.00 90.75 354 LEU A CA 1
ATOM 2749 C C . LEU A 1 354 ? -8.792 4.183 -11.845 1.00 90.75 354 LEU A C 1
ATOM 2751 O O . LEU A 1 354 ? -7.769 4.298 -12.520 1.00 90.75 354 LEU A O 1
ATOM 2755 N N . THR A 1 355 ? -9.692 3.232 -12.044 1.00 90.88 355 THR A N 1
ATOM 2756 C CA . THR A 1 355 ? -9.655 2.242 -13.121 1.00 90.88 355 THR A CA 1
ATOM 2757 C C . THR A 1 355 ? -10.565 2.692 -14.266 1.00 90.88 355 THR A C 1
ATOM 2759 O O . THR A 1 355 ? -11.452 3.534 -14.083 1.00 90.88 355 THR A O 1
ATOM 2762 N N . ARG A 1 356 ? -10.453 2.058 -15.437 1.00 87.69 356 ARG A N 1
ATOM 2763 C CA . ARG A 1 356 ? -11.410 2.257 -16.542 1.00 87.69 356 ARG A CA 1
ATOM 2764 C C . ARG A 1 356 ? -12.835 1.786 -16.215 1.00 87.69 356 ARG A C 1
ATOM 2766 O O . ARG A 1 356 ? -13.760 2.139 -16.942 1.00 87.69 356 ARG A O 1
ATOM 2773 N N . PHE A 1 357 ? -13.023 0.996 -15.152 1.00 86.81 357 PHE A N 1
ATOM 2774 C CA . PHE A 1 357 ? -14.329 0.470 -14.731 1.00 86.81 357 PHE A CA 1
ATOM 2775 C C . PHE A 1 357 ? -15.000 1.294 -13.640 1.00 86.81 357 PHE A C 1
ATOM 2777 O O . PHE A 1 357 ? -16.151 1.019 -13.303 1.00 86.81 357 PHE A O 1
ATOM 2784 N N . ASN A 1 358 ? -14.365 2.360 -13.147 1.00 83.56 358 ASN A N 1
ATOM 2785 C CA . ASN A 1 358 ? -15.029 3.372 -12.323 1.00 83.56 358 ASN A CA 1
ATOM 2786 C C . ASN A 1 358 ? -16.011 4.235 -13.161 1.00 83.56 358 ASN A C 1
ATOM 2788 O O . ASN A 1 358 ? -16.069 5.457 -13.034 1.00 83.56 358 ASN A O 1
ATOM 2792 N N . ILE A 1 359 ? -16.808 3.590 -14.022 1.00 66.06 359 ILE A N 1
ATOM 2793 C CA . ILE A 1 359 ? -17.812 4.184 -14.903 1.00 66.06 359 ILE A CA 1
ATOM 2794 C C . ILE A 1 359 ? -18.917 4.787 -14.024 1.00 66.06 359 ILE A C 1
ATOM 2796 O O . ILE A 1 359 ? -19.405 4.150 -13.090 1.00 66.06 359 ILE A O 1
ATOM 2800 N N . ASN A 1 360 ? -19.326 6.022 -14.324 1.00 67.31 360 ASN A N 1
ATOM 2801 C CA . ASN A 1 360 ? -20.349 6.785 -13.588 1.00 67.31 360 ASN A CA 1
ATOM 2802 C C . ASN A 1 360 ? -19.966 7.215 -12.158 1.00 67.31 360 ASN A C 1
ATOM 2804 O O . ASN A 1 360 ? -20.844 7.581 -11.371 1.00 67.31 360 ASN A O 1
ATOM 2808 N N . ARG A 1 361 ? -18.678 7.204 -11.798 1.00 78.69 361 ARG A N 1
ATOM 2809 C CA . ARG A 1 361 ? -18.207 7.878 -10.581 1.00 78.69 361 ARG A CA 1
ATOM 2810 C C . ARG A 1 361 ? -17.902 9.355 -10.886 1.00 78.69 361 ARG A C 1
ATOM 2812 O O . ARG A 1 361 ? -17.425 9.657 -11.974 1.00 78.69 361 ARG A O 1
ATOM 2819 N N . PRO A 1 362 ? -18.190 10.287 -9.960 1.00 86.12 362 PRO A N 1
ATOM 2820 C CA . PRO A 1 362 ? -18.079 11.724 -10.225 1.00 86.12 362 PRO A CA 1
ATOM 2821 C C . PRO A 1 362 ? -16.671 12.300 -9.987 1.00 86.12 362 PRO A C 1
ATOM 2823 O O . PRO A 1 362 ? -16.500 13.515 -10.016 1.00 86.12 362 PRO A O 1
ATOM 2826 N N . VAL A 1 363 ? -15.684 11.452 -9.693 1.00 90.62 363 VAL A N 1
ATOM 2827 C CA . VAL A 1 363 ? -14.296 11.853 -9.429 1.00 90.62 363 VAL A CA 1
ATOM 2828 C C . VAL A 1 363 ? -13.423 11.611 -10.654 1.00 90.62 363 VAL A C 1
ATOM 2830 O O . VAL A 1 363 ? -13.683 10.706 -11.447 1.00 90.62 363 VAL A O 1
ATOM 2833 N N . ARG A 1 364 ? -12.368 12.415 -10.786 1.00 92.50 364 ARG A N 1
ATOM 2834 C CA . ARG A 1 364 ? -11.361 12.324 -11.848 1.00 92.50 364 ARG A CA 1
ATOM 2835 C C . ARG A 1 364 ? -9.956 12.234 -11.246 1.00 92.50 364 ARG A C 1
ATOM 2837 O O . ARG A 1 364 ? -9.779 12.667 -10.106 1.00 92.50 364 ARG A O 1
ATOM 2844 N N . PRO A 1 365 ? -8.957 11.740 -11.997 1.00 93.06 365 PRO A N 1
ATOM 2845 C CA . PRO A 1 365 ? -7.567 11.816 -11.568 1.00 93.06 365 PRO A CA 1
ATOM 2846 C C . PRO A 1 365 ? -7.109 13.269 -11.389 1.00 93.06 365 PRO A C 1
ATOM 2848 O O . PRO A 1 365 ? -7.624 14.186 -12.045 1.00 93.06 365 PRO A O 1
ATOM 2851 N N . LEU A 1 366 ? -6.114 13.463 -10.523 1.00 95.62 366 LEU A N 1
ATOM 2852 C CA . LEU A 1 366 ? -5.429 14.745 -10.391 1.00 95.62 366 LEU A CA 1
ATOM 2853 C C . LEU A 1 366 ? -4.612 15.051 -11.647 1.00 95.62 366 LEU A C 1
ATOM 2855 O O . LEU A 1 366 ? -3.991 14.174 -12.249 1.00 95.62 366 LEU A O 1
ATOM 2859 N N . THR A 1 367 ? -4.571 16.325 -12.012 1.00 97.06 367 THR A N 1
ATOM 2860 C CA . THR A 1 367 ? -3.591 16.847 -12.961 1.00 97.06 367 THR A CA 1
ATOM 2861 C C . THR A 1 367 ? -2.230 17.006 -12.286 1.00 97.06 367 THR A C 1
ATOM 2863 O O . THR A 1 367 ? -2.128 17.154 -11.068 1.00 97.06 367 THR A O 1
ATOM 2866 N N . ALA A 1 368 ? -1.162 17.065 -13.084 1.00 97.38 368 ALA A N 1
ATOM 2867 C CA . ALA A 1 368 ? 0.183 17.283 -12.555 1.00 97.38 368 ALA A CA 1
ATOM 2868 C C . ALA A 1 368 ? 0.301 18.585 -11.733 1.00 97.38 368 ALA A C 1
ATOM 2870 O O . ALA A 1 368 ? 1.067 18.630 -10.775 1.00 97.38 368 ALA A O 1
ATOM 2871 N N . GLU A 1 369 ? -0.455 19.635 -12.081 1.00 98.19 369 GLU A N 1
ATOM 2872 C CA . GLU A 1 369 ? -0.469 20.905 -11.337 1.00 98.19 369 GLU A CA 1
ATOM 2873 C C . GLU A 1 369 ? -1.185 20.787 -9.989 1.00 98.19 369 GLU A C 1
ATOM 2875 O O . GLU A 1 369 ? -0.692 21.295 -8.982 1.00 98.19 369 GLU A O 1
ATOM 2880 N N . GLU A 1 370 ? -2.302 20.063 -9.941 1.00 98.25 370 GLU A N 1
ATOM 2881 C CA . GLU A 1 370 ? -3.005 19.781 -8.686 1.00 98.25 370 GLU A CA 1
ATOM 2882 C C . GLU A 1 370 ? -2.133 18.923 -7.755 1.00 98.25 370 GLU A C 1
ATOM 2884 O O . GLU A 1 370 ? -2.043 19.218 -6.565 1.00 98.25 370 GLU A O 1
ATOM 2889 N N . CYS A 1 371 ? -1.395 17.940 -8.291 1.00 98.38 371 CYS A N 1
ATOM 2890 C CA . CYS A 1 371 ? -0.407 17.187 -7.511 1.00 98.38 371 CYS A CA 1
ATOM 2891 C C . CYS A 1 371 ? 0.703 18.094 -6.956 1.00 98.38 371 CYS A C 1
ATOM 2893 O O . CYS A 1 371 ? 1.055 17.972 -5.784 1.00 98.38 371 CYS A O 1
ATOM 2895 N N . ARG A 1 372 ? 1.247 19.024 -7.762 1.00 98.44 372 ARG A N 1
ATOM 2896 C CA . ARG A 1 372 ? 2.254 19.998 -7.290 1.00 98.44 372 ARG A CA 1
ATOM 2897 C C . ARG A 1 372 ? 1.709 20.873 -6.165 1.00 98.44 372 ARG A C 1
ATOM 2899 O O . ARG A 1 372 ? 2.392 21.049 -5.163 1.00 98.44 372 ARG A O 1
ATOM 2906 N N . THR A 1 373 ? 0.483 21.363 -6.323 1.00 98.12 373 THR A N 1
ATOM 2907 C CA . THR A 1 373 ? -0.192 22.197 -5.321 1.00 98.12 373 THR A CA 1
ATOM 2908 C C . THR A 1 373 ? -0.364 21.440 -4.005 1.00 98.12 373 THR A C 1
ATOM 2910 O O . THR A 1 373 ? -0.005 21.960 -2.951 1.00 98.12 373 THR A O 1
ATOM 2913 N N . ALA A 1 374 ? -0.833 20.191 -4.061 1.00 98.25 374 ALA A N 1
ATOM 2914 C CA . ALA A 1 374 ? -0.989 19.353 -2.876 1.00 98.25 374 ALA A CA 1
ATOM 2915 C C . ALA A 1 374 ? 0.353 19.084 -2.173 1.00 98.25 374 ALA A C 1
ATOM 2917 O O . ALA A 1 374 ? 0.434 19.178 -0.950 1.00 98.25 374 ALA A O 1
ATOM 2918 N N . ILE A 1 375 ? 1.418 18.803 -2.935 1.00 98.56 375 ILE A N 1
ATOM 2919 C CA . ILE A 1 375 ? 2.773 18.636 -2.387 1.00 98.56 375 ILE A CA 1
ATOM 2920 C C . ILE A 1 375 ? 3.225 19.909 -1.661 1.00 98.56 375 ILE A C 1
ATOM 2922 O O . ILE A 1 375 ? 3.725 19.819 -0.543 1.00 98.56 375 ILE A O 1
ATOM 2926 N N . ASP A 1 376 ? 3.027 21.088 -2.255 1.00 98.06 376 ASP A N 1
ATOM 2927 C CA . ASP A 1 376 ? 3.448 22.359 -1.653 1.00 98.06 376 ASP A CA 1
ATOM 2928 C C . ASP A 1 376 ? 2.658 22.687 -0.369 1.00 98.06 376 ASP A C 1
ATOM 2930 O O . ASP A 1 376 ? 3.246 23.151 0.611 1.00 98.06 376 ASP A O 1
ATOM 2934 N N . GLN A 1 377 ? 1.350 22.392 -0.333 1.00 97.19 377 GLN A N 1
ATOM 2935 C CA . GLN A 1 377 ? 0.534 22.507 0.886 1.00 97.19 377 GLN A CA 1
ATOM 2936 C C . GLN A 1 377 ? 1.075 21.605 2.006 1.00 97.19 377 GLN A C 1
ATOM 2938 O O . GLN A 1 377 ? 1.235 22.047 3.146 1.00 97.19 377 GLN A O 1
ATOM 2943 N N . LEU A 1 378 ? 1.397 20.350 1.678 1.00 97.88 378 LEU A N 1
ATOM 2944 C CA . LEU A 1 378 ? 1.903 19.378 2.646 1.00 97.88 378 LEU A CA 1
ATOM 2945 C C . LEU A 1 378 ? 3.307 19.722 3.135 1.00 97.88 378 LEU A C 1
ATOM 2947 O O . LEU A 1 378 ? 3.565 19.581 4.326 1.00 97.88 378 LEU A O 1
ATOM 2951 N N . GLU A 1 379 ? 4.189 20.232 2.274 1.00 96.62 379 GLU A N 1
ATOM 2952 C CA . GLU A 1 379 ? 5.541 20.628 2.683 1.00 96.62 379 GLU A CA 1
ATOM 2953 C C . GLU A 1 379 ? 5.512 21.775 3.702 1.00 96.62 379 GLU A C 1
ATOM 2955 O O . GLU A 1 379 ? 6.254 21.756 4.685 1.00 96.62 379 GLU A O 1
ATOM 2960 N N . GLY A 1 380 ? 4.604 22.744 3.533 1.00 95.44 380 GLY A N 1
ATOM 2961 C CA . GLY A 1 380 ? 4.422 23.826 4.504 1.00 95.44 380 GLY A CA 1
ATOM 2962 C C . GLY A 1 380 ? 4.061 23.310 5.901 1.00 95.44 380 GLY A C 1
ATOM 2963 O O . GLY A 1 380 ? 4.632 23.753 6.903 1.00 95.44 380 GLY A O 1
ATOM 2964 N N . VAL A 1 381 ? 3.156 22.331 5.962 1.00 96.50 381 VAL A N 1
ATOM 2965 C CA . VAL A 1 381 ? 2.745 21.681 7.215 1.00 96.50 381 VAL A CA 1
ATOM 2966 C C . VAL A 1 381 ? 3.855 20.796 7.763 1.00 96.50 381 VAL A C 1
ATOM 2968 O O . VAL A 1 381 ? 4.108 20.795 8.966 1.00 96.50 381 VAL A O 1
ATOM 2971 N N . ARG A 1 382 ? 4.562 20.081 6.894 1.00 96.75 382 ARG A N 1
ATOM 2972 C CA . ARG A 1 382 ? 5.671 19.215 7.274 1.00 96.75 382 ARG A CA 1
ATOM 2973 C C . ARG A 1 382 ? 6.795 19.999 7.949 1.00 96.75 382 ARG A C 1
ATOM 2975 O O . ARG A 1 382 ? 7.308 19.600 8.992 1.00 96.75 382 ARG A O 1
ATOM 2982 N N . GLU A 1 383 ? 7.146 21.162 7.408 1.00 96.25 383 GLU A N 1
ATOM 2983 C CA . GLU A 1 383 ? 8.139 22.053 8.014 1.00 96.25 383 GLU A CA 1
ATOM 2984 C C . GLU A 1 383 ? 7.648 22.690 9.320 1.00 96.25 383 GLU A C 1
ATOM 2986 O O . GLU A 1 383 ? 8.449 22.958 10.220 1.00 96.25 383 GLU A O 1
ATOM 2991 N N . GLN A 1 384 ? 6.340 22.923 9.462 1.00 96.12 384 GLN A N 1
ATOM 2992 C CA . GLN A 1 384 ? 5.754 23.304 10.747 1.00 96.12 384 GLN A CA 1
ATOM 2993 C C . GLN A 1 384 ? 5.896 22.176 11.776 1.00 96.12 384 GLN A C 1
ATOM 2995 O O . GLN A 1 384 ? 6.414 22.409 12.870 1.00 96.12 384 GLN A O 1
ATOM 3000 N N . ALA A 1 385 ? 5.509 20.955 11.414 1.00 96.75 385 ALA A N 1
ATOM 3001 C CA . ALA A 1 385 ? 5.587 19.791 12.282 1.00 96.75 385 ALA A CA 1
ATOM 3002 C C . ALA A 1 385 ? 7.022 19.496 12.730 1.00 96.75 385 ALA A C 1
ATOM 3004 O O . ALA A 1 385 ? 7.241 19.247 13.910 1.00 96.75 385 ALA A O 1
ATOM 3005 N N . LYS A 1 386 ? 8.027 19.644 11.859 1.00 96.31 386 LYS A N 1
ATOM 3006 C CA . LYS A 1 386 ? 9.433 19.498 12.271 1.00 96.31 386 LYS A CA 1
ATOM 3007 C C . LYS A 1 386 ? 9.830 20.454 13.390 1.00 96.31 386 LYS A C 1
ATOM 3009 O O . LYS A 1 386 ? 10.567 20.063 14.290 1.00 96.31 386 LYS A O 1
ATOM 3014 N N . ARG A 1 387 ? 9.361 21.706 13.342 1.00 96.38 387 ARG A N 1
ATOM 3015 C CA . ARG A 1 387 ? 9.668 22.711 14.373 1.00 96.38 387 ARG A CA 1
ATOM 3016 C C . ARG A 1 387 ? 8.943 22.437 15.686 1.00 96.38 387 ARG A C 1
ATOM 3018 O O . ARG A 1 387 ? 9.505 22.705 16.741 1.00 96.38 387 ARG A O 1
ATOM 3025 N N . GLU A 1 388 ? 7.707 21.950 15.615 1.00 95.75 388 GLU A N 1
ATOM 3026 C CA . GLU A 1 388 ? 6.829 21.801 16.783 1.00 95.75 388 GLU A CA 1
ATOM 3027 C C . GLU A 1 388 ? 6.882 20.404 17.420 1.00 95.75 388 GLU A C 1
ATOM 3029 O O . GLU A 1 388 ? 6.773 20.286 18.636 1.00 95.75 388 GLU A O 1
ATOM 3034 N N . ARG A 1 389 ? 7.074 19.357 16.611 1.00 94.00 389 ARG A N 1
ATOM 3035 C CA . ARG A 1 389 ? 7.046 17.934 16.996 1.00 94.00 389 ARG A CA 1
ATOM 3036 C C . ARG A 1 389 ? 8.382 17.211 16.799 1.00 94.00 389 ARG A C 1
ATOM 3038 O O . ARG A 1 389 ? 8.557 16.113 17.311 1.00 94.00 389 ARG A O 1
ATOM 3045 N N . GLY A 1 390 ? 9.324 17.797 16.055 1.00 94.62 390 GLY A N 1
ATOM 3046 C CA . GLY A 1 390 ? 10.645 17.209 15.795 1.00 94.62 390 GLY A CA 1
ATOM 3047 C C . GLY A 1 390 ? 10.720 16.239 14.607 1.00 94.62 390 GLY A C 1
ATOM 3048 O O . GLY A 1 390 ? 11.802 15.735 14.324 1.00 94.62 390 GLY A O 1
ATOM 3049 N N . TYR A 1 391 ? 9.614 16.001 13.898 1.00 95.38 391 TYR A N 1
ATOM 3050 C CA . TYR A 1 391 ? 9.529 15.137 12.710 1.00 95.38 391 TYR A CA 1
ATOM 3051 C C . TYR A 1 391 ? 8.485 15.681 11.718 1.00 95.38 391 TYR A C 1
ATOM 3053 O O . TYR A 1 391 ? 7.740 16.607 12.041 1.00 95.38 391 TYR A O 1
ATOM 3061 N N . GLY A 1 392 ? 8.449 15.147 10.496 1.00 96.00 392 GLY A N 1
ATOM 3062 C CA . GLY A 1 392 ? 7.651 15.671 9.386 1.00 96.00 392 GLY A CA 1
ATOM 3063 C C . GLY A 1 392 ? 6.133 15.561 9.553 1.00 96.00 392 GLY A C 1
ATOM 3064 O O . GLY A 1 392 ? 5.430 16.482 9.156 1.00 96.00 392 GLY A O 1
ATOM 3065 N N . TRP A 1 393 ? 5.621 14.491 10.160 1.00 97.44 393 TRP A N 1
ATOM 3066 C CA . TRP A 1 393 ? 4.199 14.219 10.439 1.00 97.44 393 TRP A CA 1
ATOM 3067 C C . TRP A 1 393 ? 3.268 14.097 9.214 1.00 97.44 393 TRP A C 1
ATOM 3069 O O . TRP A 1 393 ? 2.510 13.134 9.150 1.00 97.44 393 TRP A O 1
ATOM 3079 N N . ALA A 1 394 ? 3.307 15.022 8.252 1.00 97.44 394 ALA A N 1
ATOM 3080 C CA . ALA A 1 394 ? 2.531 14.994 7.012 1.00 97.44 394 ALA A CA 1
ATOM 3081 C C . ALA A 1 394 ? 3.416 14.638 5.810 1.00 97.44 394 ALA A C 1
ATOM 3083 O O . ALA A 1 394 ? 4.447 15.273 5.581 1.00 97.44 394 ALA A O 1
ATOM 3084 N N . TYR A 1 395 ? 2.980 13.662 5.014 1.00 98.19 395 TYR A N 1
ATOM 3085 C CA . TYR A 1 395 ? 3.747 13.119 3.897 1.00 98.19 395 TYR A CA 1
ATOM 3086 C C . TYR A 1 395 ? 2.881 12.974 2.648 1.00 98.19 395 TYR A C 1
ATOM 3088 O O . TYR A 1 395 ? 1.794 12.389 2.677 1.00 98.19 395 TYR A O 1
ATOM 3096 N N . ALA A 1 396 ? 3.391 13.483 1.530 1.00 98.12 396 ALA A N 1
ATOM 3097 C CA . ALA A 1 396 ? 2.878 13.145 0.213 1.00 98.12 396 ALA A CA 1
ATOM 3098 C C . ALA A 1 396 ? 3.374 11.742 -0.164 1.00 98.12 396 ALA A C 1
ATOM 3100 O O . ALA A 1 396 ? 4.549 11.427 0.024 1.00 98.12 396 ALA A O 1
ATOM 3101 N N . ALA A 1 397 ? 2.486 10.909 -0.698 1.00 97.38 397 ALA A N 1
ATOM 3102 C CA . ALA A 1 397 ? 2.866 9.612 -1.238 1.00 97.38 397 ALA A CA 1
ATOM 3103 C C . ALA A 1 397 ? 3.710 9.751 -2.509 1.00 97.38 397 ALA A C 1
ATOM 3105 O O . ALA A 1 397 ? 3.597 10.738 -3.244 1.00 97.38 397 ALA A O 1
ATOM 3106 N N . ASP A 1 398 ? 4.503 8.724 -2.807 1.00 97.50 398 ASP A N 1
ATOM 3107 C CA . ASP A 1 398 ? 5.414 8.699 -3.955 1.00 97.50 398 ASP A CA 1
ATOM 3108 C C . ASP A 1 398 ? 4.668 8.972 -5.266 1.00 97.50 398 ASP A C 1
ATOM 3110 O O . ASP A 1 398 ? 5.156 9.690 -6.138 1.00 97.50 398 ASP A O 1
ATOM 3114 N N . GLU A 1 399 ? 3.434 8.477 -5.378 1.00 95.94 399 GLU A N 1
ATOM 3115 C CA . GLU A 1 399 ? 2.587 8.665 -6.554 1.00 95.94 399 GLU A CA 1
ATOM 3116 C C . GLU A 1 399 ? 2.270 10.144 -6.843 1.00 95.94 399 GLU A C 1
ATOM 3118 O O . GLU A 1 399 ? 2.211 10.525 -8.012 1.00 95.94 399 GLU A O 1
ATOM 3123 N N . LEU A 1 400 ? 2.159 11.015 -5.828 1.00 97.69 400 LEU A N 1
ATOM 3124 C CA . LEU A 1 400 ? 2.003 12.461 -6.058 1.00 97.69 400 LEU A CA 1
ATOM 3125 C C . LEU A 1 400 ? 3.252 13.056 -6.719 1.00 97.69 400 LEU A C 1
ATOM 3127 O O . LEU A 1 400 ? 3.139 13.884 -7.630 1.00 97.69 400 LEU A O 1
ATOM 3131 N N . PHE A 1 401 ? 4.449 12.636 -6.303 1.00 98.06 401 PHE A N 1
ATOM 3132 C CA . PHE A 1 401 ? 5.702 13.091 -6.913 1.00 98.06 401 PHE A CA 1
ATOM 3133 C C . PHE A 1 401 ? 5.820 12.597 -8.356 1.00 98.06 401 PHE A C 1
ATOM 3135 O O . PHE A 1 401 ? 6.074 13.396 -9.260 1.00 98.06 401 PHE A O 1
ATOM 3142 N N . LEU A 1 402 ? 5.534 11.314 -8.596 1.00 96.38 402 LEU A N 1
ATOM 3143 C CA . LEU A 1 402 ? 5.564 10.733 -9.939 1.00 96.38 402 LEU A CA 1
ATOM 3144 C C . LEU A 1 402 ? 4.545 11.406 -10.873 1.00 96.38 402 LEU A C 1
ATOM 3146 O O . LEU A 1 402 ? 4.905 11.813 -11.977 1.00 96.38 402 LEU A O 1
ATOM 3150 N N . ALA A 1 403 ? 3.303 11.601 -10.420 1.00 95.44 403 ALA A N 1
ATOM 3151 C CA . ALA A 1 403 ? 2.242 12.236 -11.204 1.00 95.44 403 ALA A CA 1
ATOM 3152 C C . ALA A 1 403 ? 2.473 13.741 -11.432 1.00 95.44 403 ALA A C 1
ATOM 3154 O O . ALA A 1 403 ? 2.078 14.287 -12.463 1.00 95.44 403 ALA A O 1
ATOM 3155 N N . SER A 1 404 ? 3.128 14.430 -10.493 1.00 96.88 404 SER A N 1
ATOM 3156 C CA . SER A 1 404 ? 3.489 15.848 -10.643 1.00 96.88 404 SER A CA 1
ATOM 3157 C C . SER A 1 404 ? 4.706 16.082 -11.544 1.00 96.88 404 SER A C 1
ATOM 3159 O O . SER A 1 404 ? 4.934 17.222 -11.966 1.00 96.88 404 SER A O 1
ATOM 3161 N N . GLY A 1 405 ? 5.488 15.033 -11.823 1.00 95.19 405 GLY A N 1
ATOM 3162 C CA . GLY A 1 405 ? 6.779 15.118 -12.502 1.00 95.19 405 GLY A CA 1
ATOM 3163 C C . GLY A 1 405 ? 7.897 15.711 -11.637 1.00 95.19 405 GLY A C 1
ATOM 3164 O O . GLY A 1 405 ? 8.935 16.095 -12.177 1.00 95.19 405 GLY A O 1
ATOM 3165 N N . ARG A 1 406 ? 7.698 15.824 -10.316 1.00 95.94 406 ARG A N 1
ATOM 3166 C CA . ARG A 1 406 ? 8.745 16.247 -9.376 1.00 95.94 406 ARG A CA 1
ATOM 3167 C C . ARG A 1 406 ? 9.668 15.076 -9.045 1.00 95.94 406 ARG A C 1
ATOM 3169 O O . ARG A 1 406 ? 9.287 13.911 -9.130 1.00 95.94 406 ARG A O 1
ATOM 3176 N N . GLU A 1 407 ? 10.901 15.389 -8.659 1.00 95.69 407 GLU A N 1
ATOM 3177 C CA . GLU A 1 407 ? 11.809 14.367 -8.143 1.00 95.69 407 GLU A CA 1
ATOM 3178 C C . GLU A 1 407 ? 11.320 13.849 -6.788 1.00 95.69 407 GLU A C 1
ATOM 3180 O O . GLU A 1 407 ? 10.806 14.611 -5.967 1.00 95.69 407 GLU A O 1
ATOM 3185 N N . LEU A 1 408 ? 11.500 12.547 -6.559 1.00 96.75 408 LEU A N 1
ATOM 3186 C CA . LEU A 1 408 ? 11.218 11.933 -5.267 1.00 96.75 408 LEU A CA 1
ATOM 3187 C C . LEU A 1 408 ? 12.140 12.533 -4.195 1.00 96.75 408 LEU A C 1
ATOM 3189 O O . LEU A 1 408 ? 13.356 12.593 -4.424 1.00 96.75 408 LEU A O 1
ATOM 3193 N N . PRO A 1 409 ? 11.618 12.891 -3.012 1.00 96.25 409 PRO A N 1
ATOM 3194 C CA . PRO A 1 409 ? 12.436 13.311 -1.882 1.00 96.25 409 PRO A CA 1
ATOM 3195 C C . PRO A 1 409 ? 13.516 12.287 -1.511 1.00 96.25 409 PRO A C 1
ATOM 3197 O O . PRO A 1 409 ? 13.380 11.092 -1.787 1.00 96.25 409 PRO A O 1
ATOM 3200 N N . ALA A 1 410 ? 14.597 12.759 -0.887 1.00 94.94 410 ALA A N 1
ATOM 3201 C CA . ALA A 1 410 ? 15.623 11.902 -0.289 1.00 94.94 410 ALA A CA 1
ATOM 3202 C C . ALA A 1 410 ? 15.141 11.300 1.044 1.00 94.94 410 ALA A C 1
ATOM 3204 O O . ALA A 1 410 ? 14.194 11.807 1.638 1.00 94.94 410 ALA A O 1
ATOM 3205 N N . ASP A 1 411 ? 15.834 10.278 1.545 1.00 92.19 411 ASP A N 1
ATOM 3206 C CA . ASP A 1 411 ? 15.440 9.484 2.724 1.00 92.19 411 ASP A CA 1
ATOM 3207 C C . ASP A 1 411 ? 15.031 10.289 3.960 1.00 92.19 411 ASP A C 1
ATOM 3209 O O . ASP A 1 411 ? 14.002 9.959 4.545 1.00 92.19 411 ASP A O 1
ATOM 3213 N N . PRO A 1 412 ? 15.719 11.392 4.335 1.00 93.75 412 PRO A N 1
ATOM 3214 C CA . PRO A 1 412 ? 15.320 12.187 5.499 1.00 93.75 412 PRO A CA 1
ATOM 3215 C C . PRO A 1 412 ? 13.923 12.818 5.391 1.00 93.75 412 PRO A C 1
ATOM 3217 O O . PRO A 1 412 ? 13.429 13.402 6.353 1.00 93.75 412 PRO A O 1
ATOM 3220 N N . TYR A 1 413 ? 13.288 12.775 4.218 1.00 95.44 413 TYR A N 1
ATOM 3221 C CA . TYR A 1 413 ? 11.903 13.196 4.060 1.00 95.44 413 TYR A CA 1
ATOM 3222 C C . TYR A 1 413 ? 10.925 12.283 4.812 1.00 95.44 413 TYR A C 1
ATOM 3224 O O . TYR A 1 413 ? 9.954 12.793 5.371 1.00 95.44 413 TYR A O 1
ATOM 3232 N N . TYR A 1 414 ? 11.196 10.975 4.846 1.00 94.44 414 TYR A N 1
ATOM 3233 C CA . TYR A 1 414 ? 10.269 9.929 5.300 1.00 94.44 414 TYR A CA 1
ATOM 3234 C C . TYR A 1 414 ? 10.434 9.551 6.782 1.00 94.44 414 TYR A C 1
ATOM 3236 O O . TYR A 1 414 ? 9.778 8.625 7.250 1.00 94.44 414 TYR A O 1
ATOM 3244 N N . ASP A 1 415 ? 11.290 10.269 7.517 1.00 93.62 415 ASP A N 1
ATOM 3245 C CA . ASP A 1 415 ? 11.574 10.072 8.943 1.00 93.62 415 ASP A CA 1
ATOM 3246 C C . ASP A 1 415 ? 11.884 8.604 9.304 1.00 93.62 415 ASP A C 1
ATOM 3248 O O . ASP A 1 415 ? 12.944 8.100 8.934 1.00 93.62 415 ASP A O 1
ATOM 3252 N N . ASP A 1 416 ? 10.994 7.916 10.025 1.00 90.62 416 ASP A N 1
ATOM 3253 C CA . ASP A 1 416 ? 11.166 6.525 10.467 1.00 90.62 416 ASP A CA 1
ATOM 3254 C C . ASP A 1 416 ? 10.644 5.480 9.469 1.00 90.62 416 ASP A C 1
ATOM 3256 O O . ASP A 1 416 ? 10.720 4.283 9.734 1.00 90.62 416 ASP A O 1
ATOM 3260 N N . SER A 1 417 ? 10.139 5.916 8.310 1.00 90.75 417 SER A N 1
ATOM 3261 C CA . SER A 1 417 ? 9.550 5.054 7.277 1.00 90.75 417 SER A CA 1
ATOM 3262 C C . SER A 1 417 ? 8.341 4.231 7.752 1.00 90.75 417 SER A C 1
ATOM 3264 O O . SER A 1 417 ? 8.007 3.216 7.145 1.00 90.75 417 SER A O 1
ATOM 3266 N N . SER A 1 418 ? 7.618 4.692 8.781 1.00 88.12 418 SER A N 1
ATOM 3267 C CA . SER A 1 418 ? 6.393 4.049 9.306 1.00 88.12 418 SER A CA 1
ATOM 3268 C C . SER A 1 418 ? 5.261 3.863 8.281 1.00 88.12 418 SER A C 1
ATOM 3270 O O . SER A 1 418 ? 4.328 3.095 8.515 1.00 88.12 418 SER A O 1
ATOM 3272 N N . LEU A 1 419 ? 5.335 4.554 7.140 1.00 93.56 419 LEU A N 1
ATOM 3273 C CA . LEU A 1 419 ? 4.344 4.531 6.061 1.00 93.56 419 LEU A CA 1
ATOM 3274 C C . LEU A 1 419 ? 4.864 3.893 4.759 1.00 93.56 419 LEU A C 1
ATOM 3276 O O . LEU A 1 419 ? 4.224 4.038 3.714 1.00 93.56 419 LEU A O 1
ATOM 3280 N N . LEU A 1 420 ? 6.000 3.185 4.810 1.00 92.81 420 LEU A N 1
ATOM 3281 C CA . LEU A 1 420 ? 6.629 2.561 3.640 1.00 92.81 420 LEU A CA 1
ATOM 3282 C C . LEU A 1 420 ? 5.651 1.644 2.886 1.00 92.81 420 LEU A C 1
ATOM 3284 O O . LEU A 1 420 ? 5.411 1.834 1.694 1.00 92.81 420 LEU A O 1
ATOM 3288 N N . GLU A 1 421 ? 4.981 0.750 3.616 1.00 88.50 421 GLU A N 1
ATOM 3289 C CA . GLU A 1 421 ? 3.965 -0.189 3.103 1.00 88.50 421 GLU A CA 1
ATOM 3290 C C . GLU A 1 421 ? 2.686 0.500 2.586 1.00 88.50 421 GLU A C 1
ATOM 3292 O O . GLU A 1 421 ? 1.788 -0.130 2.032 1.00 88.50 421 GLU A O 1
ATOM 3297 N N . ASN A 1 422 ? 2.563 1.817 2.770 1.00 90.38 422 ASN A N 1
ATOM 3298 C CA . ASN A 1 422 ? 1.420 2.612 2.327 1.00 90.38 422 ASN A CA 1
ATOM 3299 C C . ASN A 1 422 ? 1.769 3.577 1.184 1.00 90.38 422 ASN A C 1
ATOM 3301 O O . ASN A 1 422 ? 1.030 4.531 0.932 1.00 90.38 422 ASN A O 1
ATOM 3305 N N . GLY A 1 423 ? 2.883 3.335 0.488 1.00 92.06 423 GLY A N 1
ATOM 3306 C CA . GLY A 1 423 ? 3.275 4.098 -0.699 1.00 92.06 423 GLY A CA 1
ATOM 3307 C C . GLY A 1 423 ? 3.943 5.440 -0.393 1.00 92.06 423 GLY A C 1
ATOM 3308 O O . GLY A 1 423 ? 3.983 6.317 -1.257 1.00 92.06 423 GLY A O 1
ATOM 3309 N N . VAL A 1 424 ? 4.462 5.615 0.824 1.00 96.75 424 VAL A N 1
ATOM 3310 C CA . VAL A 1 424 ? 5.227 6.795 1.242 1.00 96.75 424 VAL A CA 1
ATOM 3311 C C . VAL A 1 424 ? 6.684 6.372 1.435 1.00 96.75 424 VAL A C 1
ATOM 3313 O O . VAL A 1 424 ? 7.037 5.788 2.454 1.00 96.75 424 VAL A O 1
ATOM 3316 N N . GLY A 1 425 ? 7.531 6.646 0.441 1.00 95.94 425 GLY A N 1
ATOM 3317 C CA . GLY A 1 425 ? 8.961 6.330 0.458 1.00 95.94 425 GLY A CA 1
ATOM 3318 C C . GLY A 1 425 ? 9.344 4.975 -0.133 1.00 95.94 425 GLY A C 1
ATOM 3319 O O . GLY A 1 425 ? 10.536 4.719 -0.288 1.00 95.94 425 GLY A O 1
ATOM 3320 N N . ALA A 1 426 ? 8.379 4.135 -0.517 1.00 94.38 426 ALA A N 1
ATOM 3321 C CA . ALA A 1 426 ? 8.622 2.804 -1.081 1.00 94.38 426 ALA A CA 1
ATOM 3322 C C . ALA A 1 426 ? 9.515 2.852 -2.329 1.00 94.38 426 ALA A C 1
ATOM 3324 O O . ALA A 1 426 ? 10.489 2.109 -2.447 1.00 94.38 426 ALA A O 1
ATOM 3325 N N . VAL A 1 427 ? 9.237 3.781 -3.245 1.00 95.69 427 VAL A N 1
ATOM 3326 C CA . VAL A 1 427 ? 10.011 3.948 -4.477 1.00 95.69 427 VAL A CA 1
ATOM 3327 C C . VAL A 1 427 ? 11.404 4.479 -4.162 1.00 95.69 427 VAL A C 1
ATOM 3329 O O . VAL A 1 427 ? 12.379 4.030 -4.759 1.00 95.69 427 VAL A O 1
ATOM 3332 N N . ARG A 1 428 ? 11.529 5.425 -3.221 1.00 95.81 428 ARG A N 1
ATOM 3333 C CA . ARG A 1 428 ? 12.842 5.931 -2.796 1.00 95.81 428 ARG A CA 1
ATOM 3334 C C . ARG A 1 428 ? 13.685 4.809 -2.188 1.00 95.81 428 ARG A C 1
ATOM 3336 O O . ARG A 1 428 ? 14.829 4.646 -2.602 1.00 95.81 428 ARG A O 1
ATOM 3343 N N . HIS A 1 429 ? 13.115 4.046 -1.263 1.00 95.00 429 HIS A N 1
ATOM 3344 C CA . HIS A 1 429 ? 13.788 2.943 -0.589 1.00 95.00 429 HIS A CA 1
ATOM 3345 C C . HIS A 1 429 ? 14.296 1.902 -1.593 1.00 95.00 429 HIS A C 1
ATOM 3347 O O . HIS A 1 429 ? 15.500 1.665 -1.665 1.00 95.00 429 HIS A O 1
ATOM 3353 N N . PHE A 1 430 ? 13.414 1.418 -2.472 1.00 94.75 430 PHE A N 1
ATOM 3354 C CA . PHE A 1 430 ? 13.771 0.492 -3.546 1.00 94.75 430 PHE A CA 1
ATOM 3355 C C . PHE A 1 430 ? 14.910 1.022 -4.432 1.00 94.75 430 PHE A C 1
ATOM 3357 O O . PHE A 1 430 ? 15.834 0.296 -4.796 1.00 94.75 430 PHE A O 1
ATOM 3364 N N . LEU A 1 431 ? 14.868 2.307 -4.807 1.00 95.50 431 LEU A N 1
ATOM 3365 C CA . LEU A 1 431 ? 15.913 2.893 -5.645 1.00 95.50 431 LEU A CA 1
ATOM 3366 C C . LEU A 1 431 ? 17.266 2.954 -4.937 1.00 95.50 431 LEU A C 1
ATOM 3368 O O . LEU A 1 431 ? 18.282 2.761 -5.599 1.00 95.50 431 LEU A O 1
ATOM 3372 N N . ASN A 1 432 ? 17.296 3.215 -3.632 1.00 94.88 432 ASN A N 1
ATOM 3373 C CA . ASN A 1 432 ? 18.548 3.234 -2.882 1.00 94.88 432 ASN A CA 1
ATOM 3374 C C . ASN A 1 432 ? 19.142 1.835 -2.747 1.00 94.88 432 ASN A C 1
ATOM 3376 O O . ASN A 1 432 ? 20.346 1.678 -2.938 1.00 94.88 432 ASN A O 1
ATOM 3380 N N . ASP A 1 433 ? 18.308 0.834 -2.469 1.00 93.75 433 ASP A N 1
ATOM 3381 C CA . ASP A 1 433 ? 18.740 -0.560 -2.361 1.00 93.75 433 ASP A CA 1
ATOM 3382 C C . ASP A 1 433 ? 19.273 -1.072 -3.702 1.00 93.75 433 ASP A C 1
ATOM 3384 O O . ASP A 1 433 ? 20.345 -1.684 -3.769 1.00 93.75 433 ASP A O 1
ATOM 3388 N N . LEU A 1 434 ? 18.590 -0.726 -4.796 1.00 95.31 434 LEU A N 1
ATOM 3389 C CA . LEU A 1 434 ? 19.071 -0.963 -6.150 1.00 95.31 434 LEU A CA 1
ATOM 3390 C C . LEU A 1 434 ? 20.420 -0.270 -6.389 1.00 95.31 434 LEU A C 1
ATOM 3392 O O . LEU A 1 434 ? 21.394 -0.938 -6.736 1.00 95.31 434 LEU A O 1
ATOM 3396 N N . ASP A 1 435 ? 20.495 1.048 -6.189 1.00 95.31 435 ASP A N 1
ATOM 3397 C CA . ASP A 1 435 ? 21.689 1.849 -6.477 1.00 95.31 435 ASP A CA 1
ATOM 3398 C C . ASP A 1 435 ? 22.902 1.387 -5.633 1.00 95.31 435 ASP A C 1
ATOM 3400 O O . ASP A 1 435 ? 24.025 1.343 -6.141 1.00 95.31 435 ASP A O 1
ATOM 3404 N N . ALA A 1 436 ? 22.687 0.956 -4.384 1.00 94.50 436 ALA A N 1
ATOM 3405 C CA . ALA A 1 436 ? 23.729 0.432 -3.501 1.00 94.50 436 ALA A CA 1
ATOM 3406 C C . ALA A 1 436 ? 24.260 -0.946 -3.930 1.00 94.50 436 ALA A C 1
ATOM 3408 O O . ALA A 1 436 ? 25.433 -1.247 -3.712 1.00 94.50 436 ALA A O 1
ATOM 3409 N N . ALA A 1 437 ? 23.419 -1.788 -4.537 1.00 94.19 437 ALA A N 1
ATOM 3410 C CA . ALA A 1 437 ? 23.752 -3.180 -4.836 1.00 94.19 437 ALA A CA 1
ATOM 3411 C C . ALA A 1 437 ? 24.152 -3.449 -6.300 1.00 94.19 437 ALA A C 1
ATOM 3413 O O . ALA A 1 437 ? 24.639 -4.548 -6.584 1.00 94.19 437 ALA A O 1
ATOM 3414 N N . ILE A 1 438 ? 23.987 -2.485 -7.221 1.00 94.12 438 ILE A N 1
ATOM 3415 C CA . ILE A 1 438 ? 24.308 -2.656 -8.655 1.00 94.12 438 ILE A CA 1
ATOM 3416 C C . ILE A 1 438 ? 25.758 -3.107 -8.876 1.00 94.12 438 ILE A C 1
ATOM 3418 O O . ILE A 1 438 ? 25.997 -4.008 -9.678 1.00 94.12 438 ILE A O 1
ATOM 3422 N N . MET A 1 439 ? 26.725 -2.512 -8.171 1.00 88.69 439 MET A N 1
ATOM 3423 C CA . MET A 1 439 ? 28.153 -2.767 -8.422 1.00 88.69 439 MET A CA 1
ATOM 3424 C C . MET A 1 439 ? 28.609 -4.182 -8.035 1.00 88.69 439 MET A C 1
ATOM 3426 O O . MET A 1 439 ? 29.632 -4.647 -8.532 1.00 88.69 439 MET A O 1
ATOM 3430 N N . ASP A 1 440 ? 27.832 -4.877 -7.202 1.00 91.38 440 ASP A N 1
ATOM 3431 C CA . ASP A 1 440 ? 28.132 -6.226 -6.710 1.00 91.38 440 ASP A CA 1
ATOM 3432 C C . ASP A 1 440 ? 27.378 -7.322 -7.484 1.00 91.38 440 ASP A C 1
ATOM 3434 O O . ASP A 1 440 ? 27.280 -8.469 -7.033 1.00 91.38 440 ASP A O 1
ATOM 3438 N N . LEU A 1 441 ? 26.777 -6.983 -8.628 1.00 93.69 441 LEU A N 1
ATOM 3439 C CA . LEU A 1 441 ? 26.039 -7.948 -9.437 1.00 93.69 441 LEU A CA 1
ATOM 3440 C C . LEU A 1 441 ? 26.982 -8.905 -10.179 1.00 93.69 441 LEU A C 1
ATOM 3442 O O . LEU A 1 441 ? 28.011 -8.485 -10.714 1.00 93.69 441 LEU A O 1
ATOM 3446 N N . PRO A 1 442 ? 26.640 -10.204 -10.259 1.00 92.00 442 PRO A N 1
ATOM 3447 C CA . PRO A 1 442 ? 27.428 -11.146 -11.033 1.00 92.00 442 PRO A CA 1
ATOM 3448 C C . PRO A 1 442 ? 27.286 -10.866 -12.531 1.00 92.00 442 PRO A C 1
ATOM 3450 O O . PRO A 1 442 ? 26.209 -10.522 -13.029 1.00 92.00 442 PRO A O 1
ATOM 3453 N N . ARG A 1 443 ? 28.372 -11.102 -13.272 1.00 93.19 443 ARG A N 1
ATOM 3454 C CA . ARG A 1 443 ? 28.316 -11.115 -14.735 1.00 93.19 443 ARG A CA 1
ATOM 3455 C C . ARG A 1 443 ? 27.478 -12.286 -15.237 1.00 93.19 443 ARG A C 1
ATOM 3457 O O . ARG A 1 443 ? 27.540 -13.383 -14.680 1.00 93.19 443 ARG A O 1
ATOM 3464 N N . ARG A 1 444 ? 26.740 -12.064 -16.322 1.00 91.75 444 ARG A N 1
ATOM 3465 C CA . ARG A 1 444 ? 25.938 -13.089 -17.002 1.00 91.75 444 ARG A CA 1
ATOM 3466 C C . ARG A 1 444 ? 26.641 -13.621 -18.259 1.00 91.75 444 ARG A C 1
ATOM 3468 O O . ARG A 1 444 ? 27.562 -12.975 -18.760 1.00 91.75 444 ARG A O 1
ATOM 3475 N N . PRO A 1 445 ? 26.244 -14.806 -18.766 1.00 90.69 445 PRO A N 1
ATOM 3476 C CA . PRO A 1 445 ? 26.822 -15.376 -19.980 1.00 90.69 445 PRO A CA 1
ATOM 3477 C C . PRO A 1 445 ? 26.681 -14.452 -21.194 1.00 90.69 445 PRO A C 1
ATOM 3479 O O . PRO A 1 445 ? 25.635 -13.834 -21.401 1.00 90.69 445 PRO A O 1
ATOM 3482 N N . GLU A 1 446 ? 27.721 -14.394 -22.021 1.00 88.06 446 GLU A N 1
ATOM 3483 C CA . GLU A 1 446 ? 27.715 -13.610 -23.256 1.00 88.06 446 GLU A CA 1
ATOM 3484 C C . GLU A 1 446 ? 26.593 -14.078 -24.199 1.00 88.06 446 GLU A C 1
ATOM 3486 O O . GLU A 1 446 ? 26.317 -15.272 -24.319 1.00 88.06 446 GLU A O 1
ATOM 3491 N N . GLY A 1 447 ? 25.908 -13.127 -24.838 1.00 85.56 447 GLY A N 1
ATOM 3492 C CA . GLY A 1 447 ? 24.740 -13.397 -25.684 1.00 85.56 447 GLY A CA 1
ATOM 3493 C C . GLY A 1 447 ? 23.398 -13.476 -24.944 1.00 85.56 447 GLY A C 1
ATOM 3494 O O . GLY A 1 447 ? 22.367 -13.531 -25.610 1.00 85.56 447 GLY A O 1
ATOM 3495 N N . SER A 1 448 ? 23.383 -13.431 -23.603 1.00 92.94 448 SER A N 1
ATOM 3496 C CA . SER A 1 448 ? 22.144 -13.239 -22.829 1.00 92.94 448 SER A CA 1
ATOM 3497 C C . SER A 1 448 ? 21.681 -11.775 -22.826 1.00 92.94 448 SER A C 1
ATOM 3499 O O . SER A 1 448 ? 22.440 -10.866 -23.168 1.00 92.94 448 SER A O 1
ATOM 3501 N N . ARG A 1 449 ? 20.421 -11.537 -22.445 1.00 95.00 449 ARG A N 1
ATOM 3502 C CA . ARG A 1 449 ? 19.858 -10.197 -22.194 1.00 95.00 449 ARG A CA 1
ATOM 3503 C C . ARG A 1 449 ? 18.917 -10.233 -20.998 1.00 95.00 449 ARG A C 1
ATOM 3505 O O . ARG A 1 449 ? 18.293 -11.258 -20.733 1.00 95.00 449 ARG A O 1
ATOM 3512 N N . ILE A 1 450 ? 18.790 -9.110 -20.303 1.00 97.00 450 ILE A N 1
ATOM 3513 C CA . ILE A 1 450 ? 17.822 -8.937 -19.218 1.00 97.00 450 ILE A CA 1
ATOM 3514 C C . ILE A 1 450 ? 16.720 -7.998 -19.707 1.00 97.00 450 ILE A C 1
ATOM 3516 O O . ILE A 1 450 ? 17.002 -6.935 -20.258 1.00 97.00 450 ILE A O 1
ATOM 3520 N N . ARG A 1 451 ? 15.461 -8.370 -19.486 1.00 97.31 451 ARG A N 1
ATOM 3521 C CA . ARG A 1 451 ? 14.296 -7.510 -19.696 1.00 97.31 451 ARG A CA 1
ATOM 3522 C C . ARG A 1 451 ? 13.574 -7.330 -18.372 1.00 97.31 451 ARG A C 1
ATOM 3524 O O . ARG A 1 451 ? 13.131 -8.306 -17.783 1.00 97.31 451 ARG A O 1
ATOM 3531 N N . ILE A 1 452 ? 13.444 -6.093 -17.919 1.00 98.06 452 ILE A N 1
ATOM 3532 C CA . ILE A 1 452 ? 12.740 -5.741 -16.687 1.00 98.06 452 ILE A CA 1
ATOM 3533 C C . ILE A 1 452 ? 11.371 -5.196 -17.075 1.00 98.06 452 ILE A C 1
ATOM 3535 O O . ILE A 1 452 ? 11.281 -4.145 -17.714 1.00 98.06 452 ILE A O 1
ATOM 3539 N N . LEU A 1 453 ? 10.315 -5.921 -16.712 1.00 98.31 453 LEU A N 1
ATOM 3540 C CA . LEU A 1 453 ? 8.937 -5.470 -16.875 1.00 98.31 453 LEU A CA 1
ATOM 3541 C C . LEU A 1 453 ? 8.523 -4.659 -15.651 1.00 98.31 453 LEU A C 1
ATOM 3543 O O . LEU A 1 453 ? 8.822 -5.024 -14.517 1.00 98.31 453 LEU A O 1
ATOM 3547 N N . THR A 1 454 ? 7.840 -3.541 -15.871 1.00 98.12 454 THR A N 1
ATOM 3548 C CA . THR A 1 454 ? 7.381 -2.674 -14.784 1.00 98.12 454 THR A CA 1
ATOM 3549 C C . THR A 1 454 ? 6.221 -1.789 -15.235 1.00 98.12 454 THR A C 1
ATOM 3551 O O . THR A 1 454 ? 5.962 -1.652 -16.432 1.00 98.12 454 THR A O 1
ATOM 3554 N N . GLY A 1 455 ? 5.535 -1.167 -14.278 1.00 97.19 455 GLY A N 1
ATOM 3555 C CA . GLY A 1 455 ? 4.479 -0.196 -14.552 1.00 97.19 455 GLY A CA 1
ATOM 3556 C C . GLY A 1 455 ? 5.015 1.101 -15.168 1.00 97.19 455 GLY A C 1
ATOM 3557 O O . GLY A 1 455 ? 6.195 1.449 -15.039 1.00 97.19 455 GLY A O 1
ATOM 3558 N N . THR A 1 456 ? 4.149 1.848 -15.849 1.00 96.75 456 THR A N 1
ATOM 3559 C CA . THR A 1 456 ? 4.538 3.076 -16.562 1.00 96.75 456 THR A CA 1
ATOM 3560 C C . THR A 1 456 ? 5.088 4.167 -15.640 1.00 96.75 456 THR A C 1
ATOM 3562 O O . THR A 1 456 ? 5.935 4.942 -16.086 1.00 96.75 456 THR A O 1
ATOM 3565 N N . SER A 1 457 ? 4.687 4.203 -14.363 1.00 95.06 457 SER A N 1
ATOM 3566 C CA . SER A 1 457 ? 5.182 5.183 -13.385 1.00 95.06 457 SER A CA 1
ATOM 3567 C C . SER A 1 457 ? 6.634 4.933 -12.966 1.00 95.06 457 SER A C 1
ATOM 3569 O O . SER A 1 457 ? 7.407 5.880 -12.813 1.00 95.06 457 SER A O 1
ATOM 3571 N N . MET A 1 458 ? 7.039 3.665 -12.847 1.00 95.75 458 MET A N 1
ATOM 3572 C CA . MET A 1 458 ? 8.381 3.273 -12.402 1.00 95.75 458 MET A CA 1
ATOM 3573 C C . MET A 1 458 ? 9.391 3.166 -13.556 1.00 95.75 458 MET A C 1
ATOM 3575 O O . MET A 1 458 ? 10.597 3.354 -13.368 1.00 95.75 458 MET A O 1
ATOM 3579 N N . ALA A 1 459 ? 8.922 2.924 -14.784 1.00 97.19 459 ALA A N 1
ATOM 3580 C CA . ALA A 1 459 ? 9.789 2.728 -15.946 1.00 97.19 459 ALA A CA 1
ATOM 3581 C C . ALA A 1 459 ? 10.815 3.858 -16.190 1.00 97.19 459 ALA A C 1
ATOM 3583 O O . ALA A 1 459 ? 11.978 3.538 -16.450 1.00 97.19 459 ALA A O 1
ATOM 3584 N N . PRO A 1 460 ? 10.479 5.164 -16.092 1.00 96.62 460 PRO A N 1
ATOM 3585 C CA . PRO A 1 460 ? 11.465 6.233 -16.259 1.00 96.62 460 PRO A CA 1
ATOM 3586 C C . PRO A 1 460 ? 12.598 6.173 -15.228 1.00 96.62 460 PRO A C 1
ATOM 3588 O O . PRO A 1 460 ? 13.743 6.486 -15.552 1.00 96.62 460 PRO A O 1
ATOM 3591 N N . LEU A 1 461 ? 12.296 5.755 -13.995 1.00 96.69 461 LEU A N 1
ATOM 3592 C CA . LEU A 1 461 ? 13.268 5.662 -12.908 1.00 96.69 461 LEU A CA 1
ATOM 3593 C C . LEU A 1 461 ? 14.220 4.482 -13.104 1.00 96.69 461 LEU A C 1
ATOM 3595 O O . LEU A 1 461 ? 15.425 4.645 -12.909 1.00 96.69 461 LEU A O 1
ATOM 3599 N N . LEU A 1 462 ? 13.703 3.337 -13.552 1.00 97.25 462 LEU A N 1
ATOM 3600 C CA . LEU A 1 462 ? 14.503 2.152 -13.866 1.00 97.25 462 LEU A CA 1
ATOM 3601 C C . LEU A 1 462 ? 15.341 2.328 -15.138 1.00 97.25 462 LEU A C 1
ATOM 3603 O O . LEU A 1 462 ? 16.501 1.922 -15.170 1.00 97.25 462 LEU A O 1
ATOM 3607 N N . ARG A 1 463 ? 14.821 3.013 -16.165 1.00 97.69 463 ARG A N 1
ATOM 3608 C CA . ARG A 1 463 ? 15.587 3.332 -17.387 1.00 97.69 463 ARG A CA 1
ATOM 3609 C C . ARG A 1 463 ? 16.849 4.138 -17.093 1.00 97.69 463 ARG A C 1
ATOM 3611 O O . ARG A 1 463 ? 17.873 3.893 -17.722 1.00 97.69 463 ARG A O 1
ATOM 3618 N N . LYS A 1 464 ? 16.812 5.037 -16.102 1.00 96.88 464 LYS A N 1
ATOM 3619 C CA . LYS A 1 464 ? 18.006 5.769 -15.642 1.00 96.88 464 LYS A CA 1
ATOM 3620 C C . LYS A 1 464 ? 19.097 4.839 -15.077 1.00 96.88 464 LYS A C 1
ATOM 3622 O O . LYS A 1 464 ? 20.265 5.198 -15.154 1.00 96.88 464 LYS A O 1
ATOM 3627 N N . ARG A 1 465 ? 18.739 3.654 -14.557 1.00 97.19 465 ARG A N 1
ATOM 3628 C CA . ARG A 1 465 ? 19.675 2.637 -14.028 1.00 97.19 465 ARG A CA 1
ATOM 3629 C C . ARG A 1 465 ? 20.057 1.554 -15.036 1.00 97.19 465 ARG A C 1
ATOM 3631 O O . ARG A 1 465 ? 21.018 0.827 -14.797 1.00 97.19 465 ARG A O 1
ATOM 3638 N N . ALA A 1 466 ? 19.353 1.439 -16.163 1.00 96.62 466 ALA A N 1
ATOM 3639 C CA . ALA A 1 466 ? 19.563 0.361 -17.134 1.00 96.62 466 ALA A CA 1
ATOM 3640 C C . ALA A 1 466 ? 21.012 0.289 -17.654 1.00 96.62 466 ALA A C 1
ATOM 3642 O O . ALA A 1 466 ? 21.550 -0.802 -17.835 1.00 96.62 466 ALA A O 1
ATOM 3643 N N . GLY A 1 467 ? 21.670 1.442 -17.831 1.00 96.81 467 GLY A N 1
ATOM 3644 C CA . GLY A 1 467 ? 23.082 1.508 -18.222 1.00 96.81 467 GLY A CA 1
ATOM 3645 C C . GLY A 1 467 ? 24.019 0.900 -17.174 1.00 96.81 467 GLY A C 1
ATOM 3646 O O . GLY A 1 467 ? 24.808 0.021 -17.506 1.00 96.81 467 GLY A O 1
ATOM 3647 N N . ALA A 1 468 ? 23.877 1.301 -15.907 1.00 96.81 468 ALA A N 1
ATOM 3648 C CA . ALA A 1 468 ? 24.687 0.779 -14.805 1.00 96.81 468 ALA A CA 1
ATOM 3649 C C . ALA A 1 468 ? 24.443 -0.724 -14.574 1.00 96.81 468 ALA A C 1
ATOM 3651 O O . ALA A 1 468 ? 25.384 -1.488 -14.376 1.00 96.81 468 ALA A O 1
ATOM 3652 N N . LEU A 1 469 ? 23.189 -1.172 -14.693 1.00 96.81 469 LEU A N 1
ATOM 3653 C CA . LEU A 1 469 ? 22.841 -2.595 -14.659 1.00 96.81 469 LEU A CA 1
ATOM 3654 C C . LEU A 1 469 ? 23.490 -3.374 -15.813 1.00 96.81 469 LEU A C 1
ATOM 3656 O O . LEU A 1 469 ? 23.990 -4.480 -15.603 1.00 96.81 469 LEU A O 1
ATOM 3660 N N . SER A 1 470 ? 23.512 -2.802 -17.020 1.00 96.75 470 SER A N 1
ATOM 3661 C CA . SER A 1 470 ? 24.152 -3.430 -18.184 1.00 96.75 470 SER A CA 1
ATOM 3662 C C . SER A 1 470 ? 25.665 -3.540 -18.012 1.00 96.75 470 SER A C 1
ATOM 3664 O O . SER A 1 470 ? 26.250 -4.575 -18.321 1.00 96.75 470 SER A O 1
ATOM 3666 N N . GLU A 1 471 ? 26.303 -2.499 -17.476 1.00 96.38 471 GLU A N 1
ATOM 3667 C CA . GLU A 1 471 ? 27.739 -2.497 -17.189 1.00 96.38 471 GLU A CA 1
ATOM 3668 C C . GLU A 1 471 ? 28.109 -3.540 -16.125 1.00 96.38 471 GLU A C 1
ATOM 3670 O O . GLU A 1 471 ? 29.031 -4.332 -16.332 1.00 96.38 471 GLU A O 1
ATOM 3675 N N . ALA A 1 472 ? 27.356 -3.593 -15.023 1.00 95.56 472 ALA A N 1
ATOM 3676 C CA . ALA A 1 472 ? 27.611 -4.524 -13.929 1.00 95.56 472 ALA A CA 1
ATOM 3677 C C . ALA A 1 472 ? 27.405 -5.992 -14.344 1.00 95.56 472 ALA A C 1
ATOM 3679 O O . ALA A 1 472 ? 28.243 -6.853 -14.072 1.00 95.56 472 ALA A O 1
ATOM 3680 N N . THR A 1 473 ? 26.315 -6.284 -15.059 1.00 95.56 473 THR A N 1
ATOM 3681 C CA . THR A 1 473 ? 25.986 -7.655 -15.491 1.00 95.56 473 THR A CA 1
ATOM 3682 C C . THR A 1 473 ? 26.735 -8.092 -16.752 1.00 95.56 473 THR A C 1
ATOM 3684 O O . THR A 1 473 ? 26.800 -9.288 -17.043 1.00 95.56 473 THR A O 1
ATOM 3687 N N . GLY A 1 474 ? 27.331 -7.155 -17.495 1.00 95.75 474 GLY A N 1
ATOM 3688 C CA . GLY A 1 474 ? 28.049 -7.416 -18.744 1.00 95.75 474 GLY A CA 1
ATOM 3689 C C . GLY A 1 474 ? 27.148 -7.762 -19.933 1.00 95.75 474 GLY A C 1
ATOM 3690 O O . GLY A 1 474 ? 27.657 -8.231 -20.950 1.00 95.75 474 GLY A O 1
ATOM 3691 N N . VAL A 1 475 ? 25.830 -7.562 -19.817 1.00 96.31 475 VAL A N 1
ATOM 3692 C CA . VAL A 1 475 ? 24.839 -7.906 -20.847 1.00 96.31 475 VAL A CA 1
ATOM 3693 C C . VAL A 1 475 ? 23.797 -6.796 -21.004 1.00 96.31 475 VAL A C 1
ATOM 3695 O O . VAL A 1 475 ? 23.597 -6.022 -20.071 1.00 96.31 475 VAL A O 1
ATOM 3698 N N . PRO A 1 476 ? 23.110 -6.682 -22.156 1.00 96.69 476 PRO A N 1
ATOM 3699 C CA . PRO A 1 476 ? 22.098 -5.647 -22.347 1.00 96.69 476 PRO A CA 1
ATOM 3700 C C . PRO A 1 476 ? 20.929 -5.788 -21.364 1.00 96.69 476 PRO A C 1
ATOM 3702 O O . PRO A 1 476 ? 20.353 -6.872 -21.235 1.00 96.69 476 PRO A O 1
ATOM 3705 N N . VAL A 1 477 ? 20.551 -4.676 -20.728 1.00 97.19 477 VAL A N 1
ATOM 3706 C CA . VAL A 1 477 ? 19.373 -4.569 -19.857 1.00 97.19 477 VAL A CA 1
ATOM 3707 C C . VAL A 1 477 ? 18.362 -3.612 -20.481 1.00 97.19 477 VAL A C 1
ATOM 3709 O O . VAL A 1 477 ? 18.637 -2.424 -20.642 1.00 97.19 477 VAL A O 1
ATOM 3712 N N . ASP A 1 478 ? 17.181 -4.127 -20.815 1.00 96.00 478 ASP A N 1
ATOM 3713 C CA . ASP A 1 478 ? 16.048 -3.343 -21.307 1.00 96.00 478 ASP A CA 1
ATOM 3714 C C . ASP A 1 478 ? 14.980 -3.185 -20.220 1.00 96.00 478 ASP A C 1
ATOM 3716 O O . ASP A 1 478 ? 14.699 -4.120 -19.470 1.00 96.00 478 ASP A O 1
ATOM 3720 N N . VAL A 1 479 ? 14.367 -2.002 -20.148 1.00 98.12 479 VAL A N 1
ATOM 3721 C CA . VAL A 1 479 ? 13.243 -1.721 -19.248 1.00 98.12 479 VAL A CA 1
ATOM 3722 C C . VAL A 1 479 ? 11.996 -1.458 -20.082 1.00 98.12 479 VAL A C 1
ATOM 3724 O O . VAL A 1 479 ? 11.844 -0.397 -20.710 1.00 98.12 479 VAL A O 1
ATOM 3727 N N . THR A 1 480 ? 11.072 -2.410 -20.029 1.00 97.88 480 THR A N 1
ATOM 3728 C CA . THR A 1 480 ? 9.808 -2.366 -20.755 1.00 97.88 480 THR A CA 1
ATOM 3729 C C . THR A 1 480 ? 8.706 -1.844 -19.832 1.00 97.88 480 THR A C 1
ATOM 3731 O O . THR A 1 480 ? 8.378 -2.455 -18.815 1.00 97.88 480 THR A O 1
ATOM 3734 N N . ALA A 1 481 ? 8.142 -0.688 -20.190 1.00 98.06 481 ALA A N 1
ATOM 3735 C CA . ALA A 1 481 ? 6.973 -0.138 -19.513 1.00 98.06 481 ALA A CA 1
ATOM 3736 C C . ALA A 1 481 ? 5.728 -0.876 -20.009 1.00 98.06 481 ALA A C 1
ATOM 3738 O O . ALA A 1 481 ? 5.457 -0.862 -21.210 1.00 98.06 481 ALA A O 1
ATOM 3739 N N . VAL A 1 482 ? 4.991 -1.500 -19.100 1.00 98.25 482 VAL A N 1
ATOM 3740 C CA . VAL A 1 482 ? 3.784 -2.262 -19.418 1.00 98.25 482 VAL A CA 1
ATOM 3741 C C . VAL A 1 482 ? 2.569 -1.376 -19.191 1.00 98.25 482 VAL A C 1
ATOM 3743 O O . VAL A 1 482 ? 2.386 -0.819 -18.108 1.00 98.25 482 VAL A O 1
ATOM 3746 N N . ILE A 1 483 ? 1.768 -1.210 -20.240 1.00 97.06 483 ILE A N 1
ATOM 3747 C CA . ILE A 1 483 ? 0.499 -0.488 -20.178 1.00 97.06 483 ILE A CA 1
ATOM 3748 C C . ILE A 1 483 ? -0.534 -1.437 -19.575 1.00 97.06 483 ILE A C 1
ATOM 3750 O O . ILE A 1 483 ? -0.682 -2.564 -20.040 1.00 97.06 483 ILE A O 1
ATOM 3754 N N . ASN A 1 484 ? -1.226 -0.984 -18.531 1.00 96.50 484 ASN A N 1
ATOM 3755 C CA . ASN A 1 484 ? -2.258 -1.769 -17.868 1.00 96.50 484 ASN A CA 1
ATOM 3756 C C . ASN A 1 484 ? -3.546 -1.726 -18.693 1.00 96.50 484 ASN A C 1
ATOM 3758 O O . ASN A 1 484 ? -4.394 -0.854 -18.507 1.00 96.50 484 ASN A O 1
ATOM 3762 N N . GLU A 1 485 ? -3.701 -2.644 -19.639 1.00 95.19 485 GLU A N 1
ATOM 3763 C CA . GLU A 1 485 ? -4.953 -2.770 -20.373 1.00 95.19 485 GLU A CA 1
ATOM 3764 C C . GLU A 1 485 ? -6.022 -3.438 -19.515 1.00 95.19 485 GLU A C 1
ATOM 3766 O O . GLU A 1 485 ? -7.201 -3.166 -19.728 1.00 95.19 485 GLU A O 1
ATOM 3771 N N . PHE A 1 486 ? -5.655 -4.263 -18.527 1.00 94.06 486 PHE A N 1
ATOM 3772 C CA . PHE A 1 486 ? -6.613 -4.974 -17.684 1.00 94.06 486 PHE A CA 1
ATOM 3773 C C . PHE A 1 486 ? -7.482 -4.019 -16.856 1.00 94.06 486 PHE A C 1
ATOM 3775 O O . PHE A 1 486 ? -8.703 -4.008 -17.038 1.00 94.06 486 PHE A O 1
ATOM 3782 N N . TYR A 1 487 ? -6.869 -3.174 -16.023 1.00 93.19 487 TYR A N 1
ATOM 3783 C CA . TYR A 1 487 ? -7.523 -2.138 -15.214 1.00 93.19 487 TYR A CA 1
ATOM 3784 C C . TYR A 1 487 ? -7.678 -0.791 -15.932 1.00 93.19 487 TYR A C 1
ATOM 3786 O O . TYR A 1 487 ? -8.503 0.025 -15.514 1.00 93.19 487 TYR A O 1
ATOM 3794 N N . GLY A 1 488 ? -6.938 -0.554 -17.015 1.00 92.94 488 GLY A N 1
ATOM 3795 C CA . GLY A 1 488 ? -6.903 0.712 -17.748 1.00 92.94 488 GLY A CA 1
ATOM 3796 C C . GLY A 1 488 ? -5.626 1.517 -17.499 1.00 92.94 488 GLY A C 1
ATOM 3797 O O . GLY A 1 488 ? -5.020 1.438 -16.433 1.00 92.94 488 GLY A O 1
ATOM 3798 N N . GLU A 1 489 ? -5.241 2.328 -18.490 1.00 92.88 489 GLU A N 1
ATOM 3799 C CA . GLU A 1 489 ? -3.926 2.989 -18.561 1.00 92.88 489 GLU A CA 1
ATOM 3800 C C . GLU A 1 489 ? -3.640 3.968 -17.411 1.00 92.88 489 GLU A C 1
ATOM 3802 O O . GLU A 1 489 ? -2.484 4.297 -17.148 1.00 92.88 489 GLU A O 1
ATOM 3807 N N . SER A 1 490 ? -4.684 4.429 -16.715 1.00 89.50 490 SER A N 1
ATOM 3808 C CA . SER A 1 490 ? -4.564 5.262 -15.516 1.00 89.50 490 SER A CA 1
ATOM 3809 C C . SER A 1 490 ? -3.964 4.516 -14.323 1.00 89.50 490 SER A C 1
ATOM 3811 O O . SER A 1 490 ? -3.442 5.157 -13.415 1.00 89.50 490 SER A O 1
ATOM 3813 N N . VAL A 1 491 ? -4.007 3.179 -14.315 1.00 93.19 491 VAL A N 1
ATOM 3814 C CA . VAL A 1 491 ? -3.376 2.348 -13.286 1.00 93.19 491 VAL A CA 1
ATOM 3815 C C . VAL A 1 491 ? -1.942 2.042 -13.707 1.00 93.19 491 VAL A C 1
ATOM 3817 O O . VAL A 1 491 ? -1.679 1.159 -14.520 1.00 93.19 491 VAL A O 1
ATOM 3820 N N . THR A 1 492 ? -1.001 2.798 -13.147 1.00 94.56 492 THR A N 1
ATOM 3821 C CA . THR A 1 492 ? 0.392 2.844 -13.626 1.00 94.56 492 THR A CA 1
ATOM 3822 C C . THR A 1 492 ? 1.384 2.048 -12.778 1.00 94.56 492 THR A C 1
ATOM 3824 O O . THR A 1 492 ? 2.542 1.906 -13.172 1.00 94.56 492 THR A O 1
ATOM 3827 N N . VAL A 1 493 ? 0.956 1.544 -11.617 1.00 94.06 493 VAL A N 1
ATOM 3828 C CA . VAL A 1 493 ? 1.810 0.834 -10.654 1.00 94.06 493 VAL A CA 1
ATOM 3829 C C . VAL A 1 493 ? 2.073 -0.614 -11.065 1.00 94.06 493 VAL A C 1
ATOM 3831 O O . VAL A 1 493 ? 1.240 -1.271 -11.686 1.00 94.06 493 VAL A O 1
ATOM 3834 N N . ALA A 1 494 ? 3.244 -1.121 -10.683 1.00 93.38 494 ALA A N 1
ATOM 3835 C CA . ALA A 1 494 ? 3.741 -2.424 -11.109 1.00 93.38 494 ALA A CA 1
ATOM 3836 C C . ALA A 1 494 ? 2.921 -3.606 -10.551 1.00 93.38 494 ALA A C 1
ATOM 3838 O O . ALA A 1 494 ? 2.598 -4.519 -11.302 1.00 93.38 494 ALA A O 1
ATOM 3839 N N . GLY A 1 495 ? 2.522 -3.565 -9.273 1.00 92.06 495 GLY A N 1
ATOM 3840 C CA . GLY A 1 495 ? 1.794 -4.663 -8.613 1.00 92.06 495 GLY A CA 1
ATOM 3841 C C . GLY A 1 495 ? 0.351 -4.882 -9.089 1.00 92.06 495 GLY A C 1
ATOM 3842 O O . GLY A 1 495 ? -0.253 -5.897 -8.763 1.00 92.06 495 GLY A O 1
ATOM 3843 N N . LEU A 1 496 ? -0.211 -3.959 -9.879 1.00 94.44 496 LEU A N 1
ATOM 3844 C CA . LEU A 1 496 ? -1.573 -4.071 -10.423 1.00 94.44 496 LEU A CA 1
ATOM 3845 C C . LEU A 1 496 ? -1.600 -4.455 -11.910 1.00 94.44 496 LEU A C 1
ATOM 3847 O O . LEU A 1 496 ? -2.654 -4.378 -12.546 1.00 94.44 496 LEU A O 1
ATOM 3851 N N . LEU A 1 497 ? -0.457 -4.847 -12.478 1.00 96.69 497 LEU A N 1
ATOM 3852 C CA . LEU A 1 497 ? -0.372 -5.326 -13.855 1.00 96.69 497 LEU A CA 1
ATOM 3853 C C . LEU A 1 497 ? -0.969 -6.735 -13.990 1.00 96.69 497 LEU A C 1
ATOM 3855 O O . LEU A 1 497 ? -0.690 -7.625 -13.186 1.00 96.69 497 LEU A O 1
ATOM 3859 N N . GLY A 1 498 ? -1.772 -6.939 -15.038 1.00 96.19 498 GLY A N 1
ATOM 3860 C CA . GLY A 1 498 ? -2.275 -8.259 -15.417 1.00 96.19 498 GLY A CA 1
ATOM 3861 C C . GLY A 1 498 ? -1.188 -9.147 -16.014 1.00 96.19 498 GLY A C 1
ATOM 3862 O O . GLY A 1 498 ? -0.296 -8.670 -16.718 1.00 96.19 498 GLY A O 1
ATOM 3863 N N . GLY A 1 499 ? -1.291 -10.458 -15.790 1.00 97.12 499 GLY A N 1
ATOM 3864 C CA . GLY A 1 499 ? -0.386 -11.438 -16.381 1.00 97.12 499 GLY A CA 1
ATOM 3865 C C . GLY A 1 499 ? -0.430 -11.401 -17.909 1.00 97.12 499 GLY A C 1
ATOM 3866 O O . GLY A 1 499 ? 0.607 -11.489 -18.561 1.00 97.12 499 GLY A O 1
ATOM 3867 N N . ARG A 1 500 ? -1.611 -11.185 -18.501 1.00 96.38 500 ARG A N 1
ATOM 3868 C CA . ARG A 1 500 ? -1.754 -11.026 -19.960 1.00 96.38 500 ARG A CA 1
ATOM 3869 C C . ARG A 1 500 ? -1.071 -9.770 -20.505 1.00 96.38 500 ARG A C 1
ATOM 3871 O O . ARG A 1 500 ? -0.433 -9.856 -21.553 1.00 96.38 500 ARG A O 1
ATOM 3878 N N . ASP A 1 501 ? -1.140 -8.652 -19.787 1.00 97.38 501 ASP A N 1
ATOM 3879 C CA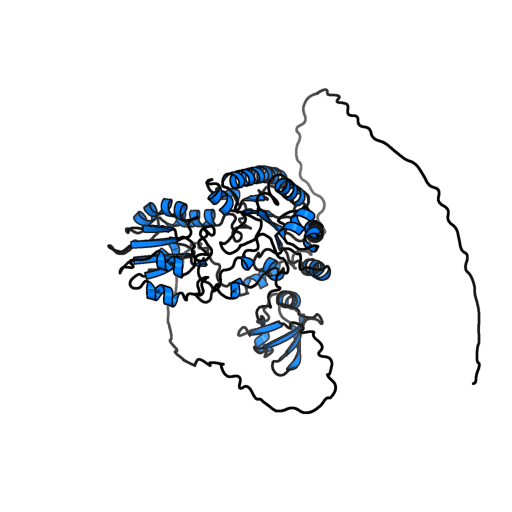 . ASP A 1 501 ? -0.466 -7.405 -20.180 1.00 97.38 501 ASP A CA 1
ATOM 3880 C C . ASP A 1 501 ? 1.061 -7.592 -20.144 1.00 97.38 501 ASP A C 1
ATOM 3882 O O . ASP A 1 501 ? 1.779 -7.204 -21.068 1.00 97.38 501 ASP A O 1
ATOM 3886 N N . LEU A 1 502 ? 1.559 -8.276 -19.107 1.00 97.81 502 LEU A N 1
ATOM 3887 C CA . LEU A 1 502 ? 2.968 -8.652 -18.980 1.00 97.81 502 LEU A CA 1
ATOM 3888 C C . LEU A 1 502 ? 3.418 -9.603 -20.106 1.00 97.81 502 LEU A C 1
ATOM 3890 O O . LEU A 1 502 ? 4.514 -9.429 -20.634 1.00 97.81 502 LEU A O 1
ATOM 3894 N N . LEU A 1 503 ? 2.588 -10.575 -20.510 1.00 96.94 503 LEU A N 1
ATOM 3895 C CA . LEU A 1 503 ? 2.896 -11.473 -21.635 1.00 96.94 503 LEU A CA 1
ATOM 3896 C C . LEU A 1 503 ? 2.998 -10.705 -22.952 1.00 96.94 503 LEU A C 1
ATOM 3898 O O . LEU A 1 503 ? 3.952 -10.892 -23.707 1.00 96.94 503 LEU A O 1
ATOM 3902 N N . ALA A 1 504 ? 2.037 -9.817 -23.218 1.00 96.25 504 ALA A N 1
ATOM 3903 C CA . ALA A 1 504 ? 2.014 -9.007 -24.433 1.00 96.25 504 ALA A CA 1
ATOM 3904 C C . ALA A 1 504 ? 3.255 -8.101 -24.555 1.00 96.25 504 ALA A C 1
ATOM 3906 O O . ALA A 1 504 ? 3.712 -7.816 -25.664 1.00 96.25 504 ALA A O 1
ATOM 3907 N N . ALA A 1 505 ? 3.850 -7.705 -23.425 1.00 95.88 505 ALA A N 1
ATOM 3908 C CA . ALA A 1 505 ? 5.083 -6.924 -23.375 1.00 95.88 505 ALA A CA 1
ATOM 3909 C C . ALA A 1 505 ? 6.357 -7.714 -23.763 1.00 95.88 505 ALA A C 1
ATOM 3911 O O . ALA A 1 505 ? 7.435 -7.125 -23.883 1.00 95.88 505 ALA A O 1
ATOM 3912 N N . VAL A 1 506 ? 6.265 -9.032 -23.990 1.00 94.75 506 VAL A N 1
ATOM 3913 C CA . VAL A 1 506 ? 7.399 -9.909 -24.344 1.00 94.75 506 VAL A CA 1
ATOM 3914 C C . VAL A 1 506 ? 7.101 -10.693 -25.639 1.00 94.75 506 VAL A C 1
ATOM 3916 O O . VAL A 1 506 ? 6.992 -11.915 -25.613 1.00 94.75 506 VAL A O 1
ATOM 3919 N N . PRO A 1 507 ? 7.009 -10.034 -26.810 1.00 88.19 507 PRO A N 1
ATOM 3920 C CA . PRO A 1 507 ? 6.542 -10.681 -28.046 1.00 88.19 507 PRO A CA 1
ATOM 3921 C C . PRO A 1 507 ? 7.549 -11.635 -28.720 1.00 88.19 507 PRO A C 1
ATOM 3923 O O . PRO A 1 507 ? 7.172 -12.380 -29.618 1.00 88.19 507 PRO A O 1
ATOM 3926 N N . ASP A 1 508 ? 8.829 -11.595 -28.341 1.00 89.81 508 ASP A N 1
ATOM 3927 C CA . ASP A 1 508 ? 9.909 -12.386 -28.959 1.00 89.81 508 ASP A CA 1
ATOM 3928 C C . ASP A 1 508 ? 10.874 -12.910 -27.878 1.00 89.81 508 ASP A C 1
ATOM 3930 O O . ASP A 1 508 ? 11.953 -12.327 -27.695 1.00 89.81 508 ASP A O 1
ATOM 3934 N N . PRO A 1 509 ? 10.468 -13.921 -27.082 1.00 92.19 509 PRO A N 1
ATOM 3935 C CA . PRO A 1 509 ? 11.330 -14.562 -26.093 1.00 92.19 509 PRO A CA 1
ATOM 3936 C C . PRO A 1 509 ? 12.395 -15.437 -26.771 1.00 92.19 509 PRO A C 1
ATOM 3938 O O . PRO A 1 509 ? 12.111 -16.177 -27.712 1.00 92.19 509 PRO A O 1
ATOM 3941 N N . ARG A 1 510 ? 13.643 -15.366 -26.293 1.00 93.25 510 ARG A N 1
ATOM 3942 C CA . ARG A 1 510 ? 14.793 -16.077 -26.879 1.00 93.25 510 ARG A CA 1
ATOM 3943 C C . ARG A 1 510 ? 15.566 -16.882 -25.830 1.00 93.25 510 ARG A C 1
ATOM 3945 O O . ARG A 1 510 ? 15.533 -16.538 -24.649 1.00 93.25 510 ARG A O 1
ATOM 3952 N N . PRO A 1 511 ? 16.306 -17.935 -26.234 1.00 92.19 511 PRO A N 1
ATOM 3953 C CA . PRO A 1 511 ? 17.183 -18.652 -25.316 1.00 92.19 511 PRO A CA 1
ATOM 3954 C C . PRO A 1 511 ? 18.231 -17.707 -24.720 1.00 92.19 511 PRO A C 1
ATOM 3956 O O . PRO A 1 511 ? 18.874 -16.959 -25.453 1.00 92.19 511 PRO A O 1
ATOM 3959 N N . GLY A 1 512 ? 18.416 -17.765 -23.402 1.00 90.31 512 GLY A N 1
ATOM 3960 C CA . GLY A 1 512 ? 19.340 -16.885 -22.682 1.00 90.31 512 GLY A CA 1
ATOM 3961 C C . GLY A 1 512 ? 18.733 -15.549 -22.247 1.00 90.31 512 GLY A C 1
ATOM 3962 O O . GLY A 1 512 ? 19.404 -14.790 -21.552 1.00 90.31 512 GLY A O 1
ATOM 3963 N N . ASP A 1 513 ? 17.478 -15.261 -22.591 1.00 95.12 513 ASP A N 1
ATOM 3964 C CA . ASP A 1 513 ? 16.756 -14.131 -22.011 1.00 95.12 513 ASP A CA 1
ATOM 3965 C C . ASP A 1 513 ? 16.450 -14.379 -20.537 1.00 95.12 513 ASP A C 1
ATOM 3967 O O . ASP A 1 513 ? 16.004 -15.465 -20.168 1.00 95.12 513 ASP A O 1
ATOM 3971 N N . LEU A 1 514 ? 16.613 -13.343 -19.718 1.00 96.62 514 LEU A N 1
ATOM 3972 C CA . LEU A 1 514 ? 16.048 -13.272 -18.379 1.00 96.62 514 LEU A CA 1
ATOM 3973 C C . LEU A 1 514 ? 14.997 -12.161 -18.328 1.00 96.62 514 LEU A C 1
ATOM 3975 O O . LEU A 1 514 ? 15.328 -10.980 -18.428 1.00 96.62 514 LEU A O 1
ATOM 3979 N N . VAL A 1 515 ? 13.737 -12.534 -18.145 1.00 97.69 515 VAL A N 1
ATOM 3980 C CA . VAL A 1 515 ? 12.616 -11.622 -17.924 1.00 97.69 515 VAL A CA 1
ATOM 3981 C C . VAL A 1 515 ? 12.381 -11.491 -16.423 1.00 97.69 515 VAL A C 1
ATOM 3983 O O . VAL A 1 515 ? 12.020 -12.458 -15.753 1.00 97.69 515 VAL A O 1
ATOM 3986 N N . LEU A 1 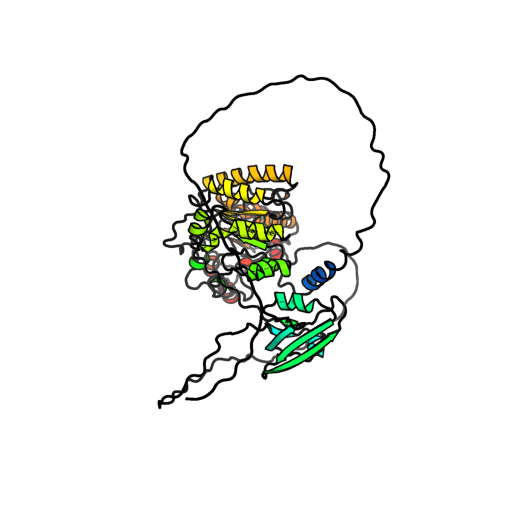516 ? 12.585 -10.291 -15.893 1.00 97.88 516 LEU A N 1
ATOM 3987 C CA . LEU A 1 516 ? 12.228 -9.943 -14.525 1.00 97.88 516 LEU A CA 1
ATOM 3988 C C . LEU A 1 516 ? 10.835 -9.324 -14.510 1.00 97.88 516 LEU A C 1
ATOM 3990 O O . LEU A 1 516 ? 10.568 -8.385 -15.263 1.00 97.88 516 LEU A O 1
ATOM 3994 N N . ILE A 1 517 ? 9.972 -9.841 -13.641 1.00 97.94 517 ILE A N 1
ATOM 3995 C CA . ILE A 1 517 ? 8.656 -9.263 -13.356 1.00 97.94 517 ILE A CA 1
ATOM 3996 C C . ILE A 1 517 ? 8.610 -8.783 -11.899 1.00 97.94 517 ILE A C 1
ATOM 3998 O O . ILE A 1 517 ? 9.293 -9.377 -11.061 1.00 97.94 517 ILE A O 1
ATOM 4002 N N . PRO A 1 518 ? 7.815 -7.752 -11.570 1.00 96.56 518 PRO A N 1
ATOM 4003 C CA . PRO A 1 518 ? 7.608 -7.343 -10.182 1.00 96.56 518 PRO A CA 1
ATOM 4004 C C . PRO A 1 518 ? 6.935 -8.487 -9.422 1.00 96.56 518 PRO A C 1
ATOM 4006 O O . PRO A 1 518 ? 5.900 -8.990 -9.869 1.00 96.56 518 PRO A O 1
ATOM 4009 N N . ALA A 1 519 ? 7.515 -8.935 -8.311 1.00 95.69 519 ALA A N 1
ATOM 4010 C CA . ALA A 1 519 ? 6.965 -10.064 -7.557 1.00 95.69 519 ALA A CA 1
ATOM 4011 C C . ALA A 1 519 ? 5.567 -9.767 -6.990 1.00 95.69 519 ALA A C 1
ATOM 4013 O O . ALA A 1 519 ? 4.748 -10.674 -6.871 1.00 95.69 519 ALA A O 1
ATOM 4014 N N . GLU A 1 520 ? 5.253 -8.494 -6.749 1.00 93.38 520 GLU A N 1
ATOM 4015 C CA . GLU A 1 520 ? 3.958 -8.000 -6.267 1.00 93.38 520 GLU A CA 1
ATOM 4016 C C . GLU A 1 520 ? 2.805 -8.272 -7.245 1.00 93.38 520 GLU A C 1
ATOM 4018 O O . GLU A 1 520 ? 1.638 -8.172 -6.871 1.00 93.38 520 GLU A O 1
ATOM 4023 N N . THR A 1 521 ? 3.108 -8.625 -8.500 1.00 95.81 521 THR A N 1
ATOM 4024 C CA . THR A 1 521 ? 2.090 -9.017 -9.489 1.00 95.81 521 THR A CA 1
ATOM 4025 C C . THR A 1 521 ? 1.463 -10.383 -9.197 1.00 95.81 521 THR A C 1
ATOM 4027 O O . THR A 1 521 ? 0.400 -10.689 -9.739 1.00 95.81 521 THR A O 1
ATOM 4030 N N . LEU A 1 522 ? 2.077 -11.189 -8.323 1.00 95.88 522 LEU A N 1
ATOM 4031 C CA . LEU A 1 522 ? 1.624 -12.523 -7.931 1.00 95.88 522 LEU A CA 1
ATOM 4032 C C . LEU A 1 522 ? 1.071 -12.515 -6.498 1.00 95.88 522 LEU A C 1
ATOM 4034 O O . LEU A 1 522 ? 1.582 -11.817 -5.624 1.00 95.88 522 LEU A O 1
ATOM 4038 N N . ASN A 1 523 ? 0.015 -13.292 -6.233 1.00 92.94 523 ASN A N 1
ATOM 4039 C CA . ASN A 1 523 ? -0.344 -13.649 -4.853 1.00 92.94 523 ASN A CA 1
ATOM 4040 C C . ASN A 1 523 ? 0.442 -14.883 -4.374 1.00 92.94 523 ASN A C 1
ATOM 4042 O O . ASN A 1 523 ? 1.249 -15.456 -5.097 1.00 92.94 523 ASN A O 1
ATOM 4046 N N . GLN A 1 524 ? 0.139 -15.323 -3.152 1.00 89.62 524 GLN A N 1
ATOM 4047 C CA . GLN A 1 524 ? 0.713 -16.522 -2.534 1.00 89.62 524 GLN A CA 1
ATOM 4048 C C . GLN A 1 524 ? 0.389 -17.832 -3.277 1.00 89.62 524 GLN A C 1
ATOM 4050 O O . GLN A 1 524 ? 1.094 -18.817 -3.085 1.00 89.62 524 GLN A O 1
ATOM 4055 N N . ASP A 1 525 ? -0.642 -17.838 -4.129 1.00 92.06 525 ASP A N 1
ATOM 4056 C CA . ASP A 1 525 ? -1.028 -18.985 -4.962 1.00 92.06 525 ASP A CA 1
ATOM 4057 C C . ASP A 1 525 ? -0.394 -18.933 -6.366 1.00 92.06 525 ASP A C 1
ATOM 4059 O O . ASP A 1 525 ? -0.826 -19.654 -7.266 1.00 92.06 525 ASP A O 1
ATOM 4063 N N . ASP A 1 526 ? 0.593 -18.053 -6.579 1.00 95.44 526 ASP A N 1
ATOM 4064 C CA . ASP A 1 526 ? 1.239 -17.817 -7.872 1.00 95.44 526 ASP A CA 1
ATOM 4065 C C . ASP A 1 526 ? 0.245 -17.415 -8.988 1.00 95.44 526 ASP A C 1
ATOM 4067 O O . ASP A 1 526 ? 0.399 -17.784 -10.156 1.00 95.44 526 ASP A O 1
ATOM 4071 N N . LEU A 1 527 ? -0.789 -16.641 -8.642 1.00 95.81 527 LEU A N 1
ATOM 4072 C CA . LEU A 1 527 ? -1.778 -16.098 -9.576 1.00 95.81 527 LEU A CA 1
ATOM 4073 C C . LEU A 1 527 ? -1.603 -14.593 -9.782 1.00 95.81 527 LEU A C 1
ATOM 4075 O O . LEU A 1 527 ? -1.563 -13.805 -8.827 1.00 95.81 527 LEU A O 1
ATOM 4079 N N . PHE A 1 528 ? -1.621 -14.188 -11.052 1.00 96.88 528 PHE A N 1
ATOM 4080 C CA . PHE A 1 528 ? -1.741 -12.787 -11.439 1.00 96.88 528 PHE A CA 1
ATOM 4081 C C . PHE A 1 528 ? -3.126 -12.220 -11.108 1.00 96.88 528 PHE A C 1
ATOM 4083 O O . PHE A 1 528 ? -4.085 -12.941 -10.817 1.00 96.88 528 PHE A O 1
ATOM 4090 N N . ILE A 1 529 ? -3.248 -10.894 -11.177 1.00 95.38 529 ILE A N 1
ATOM 4091 C CA . ILE A 1 529 ? -4.489 -10.188 -10.842 1.00 95.38 529 ILE A CA 1
ATOM 4092 C C . ILE A 1 529 ? -5.664 -10.559 -11.765 1.00 95.38 529 ILE A C 1
ATOM 4094 O O . ILE A 1 529 ? -6.815 -10.550 -11.335 1.00 95.38 529 ILE A O 1
ATOM 4098 N N . ASP A 1 530 ? -5.367 -10.963 -13.001 1.00 95.12 530 ASP A N 1
ATOM 4099 C CA . ASP A 1 530 ? -6.295 -11.438 -14.034 1.00 95.12 530 ASP A CA 1
ATOM 4100 C C . ASP A 1 530 ? -6.458 -12.973 -14.041 1.00 95.12 530 ASP A C 1
ATOM 4102 O O . ASP A 1 530 ? -6.857 -13.571 -15.050 1.00 95.12 530 ASP A O 1
ATOM 4106 N N . SER A 1 531 ? -6.133 -13.609 -12.911 1.00 94.50 531 SER A N 1
ATOM 4107 C CA . SER A 1 531 ? -6.256 -15.048 -12.639 1.00 94.50 531 SER A CA 1
ATOM 4108 C C . SER A 1 531 ? -5.411 -15.963 -13.534 1.00 94.50 531 SER A C 1
ATOM 4110 O O . SER A 1 531 ? -5.631 -17.173 -13.547 1.00 94.50 531 SER A O 1
ATOM 4112 N N . LEU A 1 532 ? -4.447 -15.422 -14.288 1.00 96.25 532 LEU A N 1
ATOM 4113 C CA . LEU A 1 532 ? -3.480 -16.233 -15.026 1.00 96.25 532 LEU A CA 1
ATOM 4114 C C . LEU A 1 532 ? -2.528 -16.928 -14.028 1.00 96.25 532 LEU A C 1
ATOM 4116 O O . LEU A 1 532 ? -1.956 -16.239 -13.180 1.00 96.25 532 LEU A O 1
ATOM 4120 N N . PRO A 1 533 ? -2.313 -18.252 -14.112 1.00 97.19 533 PRO A N 1
ATOM 4121 C CA . PRO A 1 533 ? -1.288 -18.919 -13.314 1.00 97.19 533 PRO A CA 1
ATOM 4122 C C . PRO A 1 533 ? 0.126 -18.568 -13.778 1.00 97.19 533 PRO A C 1
ATOM 4124 O O . PRO A 1 533 ? 0.421 -18.554 -14.977 1.00 97.19 533 PRO A O 1
ATOM 4127 N N . PHE A 1 534 ? 1.046 -18.365 -12.836 1.00 97.81 534 PHE A N 1
ATOM 4128 C CA . PHE A 1 534 ? 2.449 -18.088 -13.146 1.00 97.81 534 PHE A CA 1
ATOM 4129 C C . PHE A 1 534 ? 3.116 -19.219 -13.936 1.00 97.81 534 PHE A C 1
ATOM 4131 O O . PHE A 1 534 ? 3.973 -18.973 -14.784 1.00 97.81 534 PHE A O 1
ATOM 4138 N N . SER A 1 535 ? 2.702 -20.465 -13.709 1.00 97.81 535 SER A N 1
ATOM 4139 C CA . SER A 1 535 ? 3.165 -21.622 -14.478 1.00 97.81 535 SER A CA 1
ATOM 4140 C C . SER A 1 535 ? 2.835 -21.505 -15.971 1.00 97.81 535 SER A C 1
ATOM 4142 O O . SER A 1 535 ? 3.700 -21.779 -16.804 1.00 97.81 535 SER A O 1
ATOM 4144 N N . GLU A 1 536 ? 1.631 -21.045 -16.319 1.00 98.00 536 GLU A N 1
ATOM 4145 C CA . GLU A 1 536 ? 1.218 -20.806 -17.707 1.00 98.00 536 GLU A CA 1
ATOM 4146 C C . GLU A 1 536 ? 1.953 -19.608 -18.311 1.00 98.00 536 GLU A C 1
ATOM 4148 O O . GLU A 1 536 ? 2.434 -19.687 -19.441 1.00 98.00 536 GLU A O 1
ATOM 4153 N N . PHE A 1 537 ? 2.111 -18.527 -17.541 1.00 97.94 537 PHE A N 1
ATOM 4154 C CA . PHE A 1 537 ? 2.902 -17.363 -17.946 1.00 97.94 537 PHE A CA 1
ATOM 4155 C C . PHE A 1 537 ? 4.341 -17.750 -18.304 1.00 97.94 537 PHE A C 1
ATOM 4157 O O . PHE A 1 537 ? 4.856 -17.368 -19.352 1.00 97.94 537 PHE A O 1
ATOM 4164 N N . ARG A 1 538 ? 4.987 -18.555 -17.452 1.00 97.50 538 ARG A N 1
ATOM 4165 C CA . ARG A 1 538 ? 6.341 -19.063 -17.693 1.00 97.50 538 ARG A CA 1
ATOM 4166 C C . ARG A 1 538 ? 6.416 -19.928 -18.942 1.00 97.50 538 ARG A C 1
ATOM 4168 O O . ARG A 1 538 ? 7.316 -19.721 -19.746 1.00 97.50 538 ARG A O 1
ATOM 4175 N N . ALA A 1 539 ? 5.475 -20.857 -19.109 1.00 97.19 539 ALA A N 1
ATOM 4176 C CA . ALA A 1 539 ? 5.428 -21.735 -20.275 1.00 97.19 539 ALA A CA 1
ATOM 4177 C C . ALA A 1 539 ? 5.251 -20.944 -21.583 1.00 97.19 539 ALA A C 1
ATOM 4179 O O . ALA A 1 539 ? 5.886 -21.256 -22.586 1.00 97.19 539 ALA A O 1
ATOM 4180 N N . ALA A 1 540 ? 4.436 -19.884 -21.567 1.00 97.00 540 ALA A N 1
ATOM 4181 C CA . ALA A 1 540 ? 4.210 -19.024 -22.727 1.00 97.00 540 ALA A CA 1
ATOM 4182 C C . ALA A 1 540 ? 5.448 -18.209 -23.144 1.00 97.00 540 ALA A C 1
ATOM 4184 O O . ALA A 1 540 ? 5.534 -17.786 -24.296 1.00 97.00 540 ALA A O 1
ATOM 4185 N N . LEU A 1 541 ? 6.396 -17.990 -22.227 1.00 96.88 541 LEU A N 1
ATOM 4186 C CA . LEU A 1 541 ? 7.640 -17.265 -22.491 1.00 96.88 541 LEU A CA 1
ATOM 4187 C C . LEU A 1 541 ? 8.847 -18.179 -22.717 1.00 96.88 541 LEU A C 1
ATOM 4189 O O . LEU A 1 541 ? 9.943 -17.669 -22.935 1.00 96.88 541 LEU A O 1
ATOM 4193 N N . GLU A 1 542 ? 8.688 -19.505 -22.717 1.00 95.44 542 GLU A N 1
ATOM 4194 C CA . GLU A 1 542 ? 9.779 -20.397 -23.115 1.00 95.44 542 GLU A CA 1
ATOM 4195 C C . GLU A 1 542 ? 10.236 -20.069 -24.553 1.00 95.44 542 GLU A C 1
ATOM 4197 O O . GLU A 1 542 ? 9.402 -19.858 -25.436 1.00 95.44 542 GLU A O 1
ATOM 4202 N N . PRO A 1 543 ? 11.555 -20.008 -24.829 1.00 94.75 543 PRO A N 1
ATOM 4203 C CA . PRO A 1 543 ? 12.673 -20.491 -24.008 1.00 94.75 543 PRO A CA 1
ATOM 4204 C C . PRO A 1 543 ? 13.322 -19.445 -23.073 1.00 94.75 543 PRO A C 1
ATOM 4206 O O . PRO A 1 543 ? 14.425 -19.690 -22.580 1.00 94.75 543 PRO A O 1
ATOM 4209 N N . ALA A 1 544 ? 12.702 -18.283 -22.847 1.00 95.94 544 ALA A N 1
ATOM 4210 C CA . ALA A 1 544 ? 13.209 -17.294 -21.897 1.00 95.94 544 ALA A CA 1
ATOM 4211 C C . ALA A 1 544 ? 13.062 -17.778 -20.445 1.00 95.94 544 ALA A C 1
ATOM 4213 O O . ALA A 1 544 ? 12.086 -18.431 -20.072 1.00 95.94 544 ALA A O 1
ATOM 4214 N N . GLU A 1 545 ? 14.022 -17.417 -19.598 1.00 95.75 545 GLU A N 1
ATOM 4215 C CA . GLU A 1 545 ? 13.895 -17.570 -18.156 1.00 95.75 545 GLU A CA 1
ATOM 4216 C C . GLU A 1 545 ? 13.065 -16.411 -17.594 1.00 95.75 545 GLU A C 1
ATOM 4218 O O . GLU A 1 545 ? 13.318 -15.253 -17.911 1.00 95.75 545 GLU A O 1
ATOM 4223 N N . VAL A 1 546 ? 12.097 -16.701 -16.728 1.00 97.00 546 VAL A N 1
ATOM 4224 C CA . VAL A 1 546 ? 11.259 -15.688 -16.072 1.00 97.00 546 VAL A CA 1
ATOM 4225 C C . VAL A 1 546 ? 11.457 -15.776 -14.567 1.00 97.00 546 VAL A C 1
ATOM 4227 O O . VAL A 1 546 ? 11.354 -16.868 -14.000 1.00 97.00 546 VAL A O 1
ATOM 4230 N N . ARG A 1 547 ? 11.692 -14.638 -13.908 1.00 95.88 547 ARG A N 1
ATOM 4231 C CA . ARG A 1 547 ? 11.830 -14.562 -12.448 1.00 95.88 547 ARG A CA 1
ATOM 4232 C C . ARG A 1 547 ? 10.999 -13.415 -11.862 1.00 95.88 547 ARG A C 1
ATOM 4234 O O . ARG A 1 547 ? 11.167 -12.279 -12.307 1.00 95.88 547 ARG A O 1
ATOM 4241 N N . PRO A 1 548 ? 10.156 -13.678 -10.851 1.00 96.50 548 PRO A N 1
ATOM 4242 C CA . PRO A 1 548 ? 9.597 -12.620 -10.026 1.00 96.50 548 PRO A CA 1
ATOM 4243 C C . PRO A 1 548 ? 10.694 -12.035 -9.131 1.00 96.50 548 PRO A C 1
ATOM 4245 O O . PRO A 1 548 ? 11.545 -12.766 -8.615 1.00 96.50 548 PRO A O 1
ATOM 4248 N N . ALA A 1 549 ? 10.688 -10.716 -8.972 1.00 94.38 549 ALA A N 1
ATOM 4249 C CA . ALA A 1 549 ? 11.671 -9.975 -8.197 1.00 94.38 549 ALA A CA 1
ATOM 4250 C C . ALA A 1 549 ? 10.968 -8.939 -7.311 1.00 94.38 549 ALA A C 1
ATOM 4252 O O . ALA A 1 549 ? 10.337 -8.028 -7.840 1.00 94.38 549 ALA A O 1
ATOM 4253 N N . TYR A 1 550 ? 11.095 -9.087 -5.989 1.00 90.31 550 TYR A N 1
ATOM 4254 C CA . TYR A 1 550 ? 10.872 -7.984 -5.043 1.00 90.31 550 TYR A CA 1
ATOM 4255 C C . TYR A 1 550 ? 12.038 -6.999 -5.182 1.00 90.31 550 TYR A C 1
ATOM 4257 O O . TYR A 1 550 ? 11.860 -5.837 -5.522 1.00 90.31 550 TYR A O 1
ATOM 4265 N N . GLU A 1 551 ? 13.259 -7.538 -5.109 1.00 91.94 551 GLU A N 1
ATOM 4266 C CA . GLU A 1 551 ? 14.496 -6.813 -5.378 1.00 91.94 551 GLU A CA 1
ATOM 4267 C C . GLU A 1 551 ? 15.152 -7.294 -6.675 1.00 91.94 551 GLU A C 1
ATOM 4269 O O . GLU A 1 551 ? 15.496 -8.473 -6.834 1.00 91.94 551 GLU A O 1
ATOM 4274 N N . ILE A 1 552 ? 15.387 -6.365 -7.611 1.00 93.88 552 ILE A N 1
ATOM 4275 C CA . ILE A 1 552 ? 16.039 -6.666 -8.900 1.00 93.88 552 ILE A CA 1
ATOM 4276 C C . ILE A 1 552 ? 17.416 -7.293 -8.663 1.00 93.88 552 ILE A C 1
ATOM 4278 O O . ILE A 1 552 ? 17.792 -8.263 -9.323 1.00 93.88 552 ILE A O 1
ATOM 4282 N N . THR A 1 553 ? 18.182 -6.753 -7.716 1.00 92.50 553 THR A N 1
ATOM 4283 C CA . THR A 1 553 ? 19.565 -7.182 -7.487 1.00 92.50 553 THR A CA 1
ATOM 4284 C C . THR A 1 553 ? 19.644 -8.583 -6.893 1.00 92.50 553 THR A C 1
ATOM 4286 O O . THR A 1 553 ? 20.506 -9.373 -7.284 1.00 92.50 553 THR A O 1
ATOM 4289 N N . GLU A 1 554 ? 18.707 -8.947 -6.018 1.00 91.19 554 GLU A N 1
ATOM 4290 C CA . GLU A 1 554 ? 18.610 -10.298 -5.479 1.00 91.19 554 GLU A CA 1
ATOM 4291 C C . GLU A 1 554 ? 18.249 -11.312 -6.572 1.00 91.19 554 GLU A C 1
ATOM 4293 O O . GLU A 1 554 ? 18.910 -12.348 -6.706 1.00 91.19 554 GLU A O 1
ATOM 4298 N N . ALA A 1 555 ? 17.259 -10.991 -7.411 1.00 91.31 555 ALA A N 1
ATOM 4299 C CA . ALA A 1 555 ? 16.849 -11.851 -8.519 1.00 91.31 555 ALA A CA 1
ATOM 4300 C C . ALA A 1 555 ? 17.983 -12.093 -9.531 1.00 91.31 555 ALA A C 1
ATOM 4302 O O . ALA A 1 555 ? 18.071 -13.177 -10.118 1.00 91.31 555 ALA A O 1
ATOM 4303 N N . LEU A 1 556 ? 18.875 -11.113 -9.708 1.00 90.94 556 LEU A N 1
ATOM 4304 C CA . LEU A 1 556 ? 20.052 -11.217 -10.573 1.00 90.94 556 LEU A CA 1
ATOM 4305 C C . LEU A 1 556 ? 21.220 -11.994 -9.942 1.00 90.94 556 LEU A C 1
ATOM 4307 O O . LEU A 1 556 ? 22.018 -12.568 -10.683 1.00 90.94 556 LEU A O 1
ATOM 4311 N N . ARG A 1 557 ? 21.319 -12.062 -8.606 1.00 88.06 557 ARG A N 1
ATOM 4312 C CA . ARG A 1 557 ? 22.370 -12.818 -7.892 1.00 88.06 557 ARG A CA 1
ATOM 4313 C C . ARG A 1 557 ? 22.137 -14.324 -7.850 1.00 88.06 557 ARG A C 1
ATOM 4315 O O . ARG A 1 557 ? 23.097 -15.079 -7.710 1.00 88.06 557 ARG A O 1
ATOM 4322 N N . ARG A 1 558 ? 20.883 -14.769 -7.928 1.00 73.12 558 ARG A N 1
ATOM 4323 C CA . ARG A 1 558 ? 20.527 -16.195 -7.928 1.00 73.12 558 ARG A CA 1
ATOM 4324 C C . ARG A 1 558 ? 21.001 -16.818 -9.254 1.00 73.12 558 ARG A C 1
ATOM 4326 O O . ARG A 1 558 ? 20.360 -16.618 -10.282 1.00 73.12 558 ARG A O 1
ATOM 4333 N N . VAL A 1 559 ? 22.162 -17.478 -9.261 1.00 53.88 559 VAL A N 1
ATOM 4334 C CA . VAL A 1 559 ? 22.728 -18.157 -10.449 1.00 53.88 559 VAL A CA 1
ATOM 4335 C C . VAL A 1 559 ? 22.151 -19.552 -10.591 1.00 53.88 559 VAL A C 1
ATOM 4337 O O . VAL A 1 559 ? 22.228 -20.313 -9.600 1.00 53.88 559 VAL A O 1
#

Secondary structure (DSSP, 8-state):
-------------------------------------------------------------SSSSSHHHHHHHHTSS--SS-------------------------------------------------------EEEEEE-TTSHHHHTT--TT-EEEEETTEE--SHHHHHHHHTSSEEEEEEE-TTS-EEEEEEE--TT----EEEPPPPP-B-----TT-SGGGPPTT--GGGG--B--HHHHHHH---B-STT--HHHHHHHHHTT--SEEEE-S-SSHHHHHHHHT-GGGGGHHHHHHHHHHTT--EEEEEEE-TTTTSTHHHHHHHHHHHHT-TTEEEEEEEEPP--TT-TT-S--PPPHHHHHHHHHHHHHHHHHHHHHHSS--EEE-HHHHHHHTPPPPPGGGSTT-TTGGGTSSHHHHHHHHHHHHGGGPPPPPTT-EEEEEEETTTHHHHHHHHHHHHHHHTS-EEEEEEP-TTT-TT---GGG--HHHHHHT-SS--TTEEEEEEGGGS-TTSB-TTS-BHHHHHHHTTTSEEEEESSHHHHHH--

Radius of gyration: 31.69 Å; chains: 1; bounding box: 101×91×87 Å

Sequence (559 aa):
MYRSRGVSPRKASLITSSTPQPAIGTRAKNSTQCSTRRLPDGDRDARWPVTRQGLGTRMFEDMGTMNTAYDTVLARVPPWTVWGQGTSRTRSMARIPRHSLRNALPYVNLQGCPTVVAPGGSRSSTPSRCRGRCALIRIADVESGSIAEELELQIGTRVVRINGEKVRDGIDLTFLLADPVLTLETVDPAGERTIFEVEREPGESMGIVPAPDAVRECANECVFCFIDGNPQGVRDSLWIRDDDFRLSFTYGSYVTLTNLGPRGLSRLVEQRLSPLYVSVHATDPEVRVRLLKNERAGLIMDQLRYLTDHGLEVHTQIVLCPEWNDGAHLDRTVRELFELGEGIRTLSVVPVGLTRFNINRPVRPLTAEECRTAIDQLEGVREQAKRERGYGWAYAADELFLASGRELPADPYYDDSSLLENGVGAVRHFLNDLDAAIMDLPRRPEGSRIRILTGTSMAPLLRKRAGALSEATGVPVDVTAVINEFYGESVTVAGLLGGRDLLAAVPDPRPGDLVLIPAETLNQDDLFIDSLPFSEFRAALEPAEVRPAYEITEALRRV